Protein 3RWL (pdb70)

Nearest PDB structures (foldseek):
  3rwl-assembly1_A  TM=1.002E+00  e=8.155E-69  Sphingopyxis macrogoltabida
  7ant-assembly1_A  TM=9.271E-01  e=2.427E-47  Polaromonas sp. JS666
  6hqd-assembly3_C  TM=9.250E-01  e=3.993E-45  Pseudomonas sp. 19-rlim
  6hqw-assembly1_A  TM=8.912E-01  e=1.292E-36  Novosphingobium aromaticivorans
  5h1z-assembly1_A  TM=8.998E-01  e=2.109E-35  Sphingomonas sp. PAMC 26605

Organism: Sphingopyxis macrogoltabida (NCBI:txid33050)

Secondary structure (DSSP, 8-state):
---TTTS-GGG--TT-HHHHHTT-HHHHHHHHHHH-SEEEES--TT-SEEEE-SHHHHHHHHH-TTTEE--GGGT-SSSS--------GGG--TTHHHHHHHHHGGGG-HHHHHHHHHHHHHHHHHHHHTS-SSS-EEHIIIIIIHHHHHHHHHHHT--GGGTHHHHHHHHHHT--TTSSS-SSHHHHHHHHHHHHHHHHHHHHHHHTS---SSHHHHHHH-GGGGG--HHHHHHHHHHHHHHHHHHHHHHHHHHHHHHHH-HHHHHHHHH-GGGHHHHHHHHHHHH-SB--EEEEESS-EEETTEEE-TT-EEEE-HHHHTT-TTTSSSTTS--TT-S-TT--STT--STTS-SSHHHHHHHHHHHHHHHHTT-SEEEE-SPPEEP--SSB--EEE-EEEEE-

Structure (mmCIF, N/CA/C/O backbone):
data_3RWL
#
_entry.id   3RWL
#
_cell.length_a   112.604
_cell.length_b   112.604
_cell.length_c   41.964
_cell.angle_alpha   90.000
_cell.angle_beta   90.000
_cell.angle_gamma   120.000
#
_symmetry.space_group_name_H-M   'P 31'
#
loop_
_entity.id
_entity.type
_entity.pdbx_description
1 polymer 'Cytochrome P450 alkane hydroxylase 1 CYP153A7'
2 non-polymer 'PROTOPORPHYRIN IX CONTAINING FE'
3 water water
#
loop_
_atom_site.group_PDB
_atom_site.id
_atom_site.type_symbol
_atom_site.label_atom_id
_atom_site.label_alt_id
_atom_site.label_comp_id
_atom_site.label_asym_id
_atom_site.label_entity_id
_atom_site.label_seq_id
_atom_site.pdbx_PDB_ins_code
_atom_site.Cartn_x
_atom_site.Cartn_y
_atom_site.Cartn_z
_atom_site.occupancy
_atom_site.B_iso_or_equiv
_atom_site.auth_seq_id
_atom_site.auth_comp_id
_atom_site.auth_asym_id
_atom_site.auth_atom_id
_atom_site.pdbx_PDB_model_num
ATOM 1 N N . GLN A 1 16 ? 56.660 -15.359 8.795 1.00 50.56 6 GLN A N 1
ATOM 2 C CA . GLN A 1 16 ? 56.126 -16.398 7.832 1.00 49.92 6 GLN A CA 1
ATOM 3 C C . GLN A 1 16 ? 57.055 -16.542 6.601 1.00 49.02 6 GLN A C 1
ATOM 4 O O . GLN A 1 16 ? 57.676 -15.546 6.138 1.00 49.60 6 GLN A O 1
ATOM 10 N N . SER A 1 17 ? 57.171 -17.783 6.102 1.00 46.85 7 SER A N 1
ATOM 11 C CA . SER A 1 17 ? 57.976 -18.074 4.872 1.00 44.98 7 SER A CA 1
ATOM 12 C C . SER A 1 17 ? 57.530 -17.252 3.623 1.00 40.90 7 SER A C 1
ATOM 13 O O . SER A 1 17 ? 56.383 -16.811 3.565 1.00 41.79 7 SER A O 1
ATOM 16 N N . ALA A 1 18 ? 58.442 -17.044 2.667 1.00 35.38 8 ALA A N 1
ATOM 17 C CA . ALA A 1 18 ? 58.192 -16.329 1.439 1.00 30.23 8 ALA A CA 1
ATOM 18 C C . ALA A 1 18 ? 57.480 -17.274 0.454 1.00 26.53 8 ALA A C 1
ATOM 19 O O . ALA A 1 18 ? 58.072 -18.240 -0.006 1.00 21.69 8 ALA A O 1
ATOM 21 N N . ALA A 1 19 ? 56.246 -16.948 0.078 1.00 21.58 9 ALA A N 1
ATOM 22 C CA . ALA A 1 19 ? 55.419 -17.789 -0.783 1.00 20.66 9 ALA A CA 1
ATOM 23 C C . ALA A 1 19 ? 56.146 -18.084 -2.097 1.00 18.86 9 ALA A C 1
ATOM 24 O O . ALA A 1 19 ? 56.058 -19.191 -2.624 1.00 17.43 9 ALA A O 1
ATOM 26 N N . ALA A 1 20 ? 56.874 -17.097 -2.596 1.00 18.27 10 ALA A N 1
ATOM 27 C CA . ALA A 1 20 ? 57.463 -17.157 -3.969 1.00 19.58 10 ALA A CA 1
ATOM 28 C C . ALA A 1 20 ? 58.519 -18.261 -4.112 1.00 19.13 10 ALA A C 1
ATOM 29 O O . ALA A 1 20 ? 58.662 -18.819 -5.207 1.00 20.88 10 ALA A O 1
ATOM 31 N N . THR A 1 21 ? 59.190 -18.631 -3.016 1.00 20.23 11 THR A N 1
ATOM 32 C CA . THR A 1 21 ? 60.306 -19.584 -3.116 1.00 21.51 11 THR A CA 1
ATOM 33 C C . THR A 1 21 ? 60.275 -20.719 -2.118 1.00 21.59 11 THR A C 1
ATOM 34 O O . THR A 1 21 ? 61.038 -21.650 -2.251 1.00 22.90 11 THR A O 1
ATOM 38 N N . MET A 1 22 ? 59.383 -20.741 -1.129 1.00 19.75 12 MET A N 1
ATOM 39 C CA . MET A 1 22 ? 59.448 -21.790 -0.131 1.00 19.66 12 MET A CA 1
ATOM 40 C C . MET A 1 22 ? 59.082 -23.170 -0.697 1.00 19.84 12 MET A C 1
ATOM 41 O O . MET A 1 22 ? 58.475 -23.248 -1.761 1.00 20.38 12 MET A O 1
ATOM 46 N N . PRO A 1 23 ? 59.416 -24.259 0.022 1.00 19.98 13 PRO A N 1
ATOM 47 C CA . PRO A 1 23 ? 59.068 -25.543 -0.461 1.00 21.05 13 PRO A CA 1
ATOM 48 C C . PRO A 1 23 ? 57.539 -25.681 -0.638 1.00 20.38 13 PRO A C 1
ATOM 49 O O . PRO A 1 23 ? 56.782 -25.263 0.223 1.00 20.55 13 PRO A O 1
ATOM 53 N N . LEU A 1 24 ? 57.112 -26.256 -1.740 1.00 20.01 14 LEU A N 1
ATOM 54 C CA . LEU A 1 24 ? 55.671 -26.443 -2.017 1.00 20.08 14 LEU A CA 1
ATOM 55 C C . LEU A 1 24 ? 54.966 -27.252 -0.922 1.00 22.20 14 LEU A C 1
ATOM 56 O O . LEU A 1 24 ? 53.842 -26.925 -0.486 1.00 20.36 14 LEU A O 1
ATOM 61 N N . ASP A 1 25 ? 55.658 -28.267 -0.385 1.00 23.28 15 ASP A N 1
ATOM 62 C CA . ASP A 1 25 ? 55.039 -29.025 0.634 1.00 25.98 15 ASP A CA 1
ATOM 63 C C . ASP A 1 25 ? 54.926 -28.379 1.995 1.00 26.61 15 ASP A C 1
ATOM 64 O O . ASP A 1 25 ? 54.248 -28.938 2.822 1.00 29.17 15 ASP A O 1
ATOM 69 N N . SER A 1 26 ? 55.478 -27.189 2.196 1.00 24.84 16 SER A N 1
ATOM 70 C CA . SER A 1 26 ? 55.225 -26.430 3.393 1.00 26.43 16 SER A CA 1
ATOM 71 C C . SER A 1 26 ? 54.061 -25.442 3.316 1.00 24.89 16 SER A C 1
ATOM 72 O O . SER A 1 26 ? 53.889 -24.661 4.225 1.00 26.04 16 SER A O 1
ATOM 75 N N . ILE A 1 27 ? 53.432 -25.324 2.162 1.00 23.68 17 ILE A N 1
ATOM 76 C CA . ILE A 1 27 ? 52.425 -24.314 1.956 1.00 22.65 17 ILE A CA 1
ATOM 77 C C . ILE A 1 27 ? 51.112 -24.877 2.498 1.00 22.27 17 ILE A C 1
ATOM 78 O O . ILE A 1 27 ? 50.588 -25.899 2.015 1.00 23.93 17 ILE A O 1
ATOM 83 N N . ASP A 1 28 ? 50.601 -24.220 3.516 1.00 19.82 18 ASP A N 1
ATOM 84 C CA . ASP A 1 28 ? 49.275 -24.520 4.109 1.00 20.64 18 ASP A CA 1
ATOM 85 C C . ASP A 1 28 ? 48.394 -23.261 3.987 1.00 17.94 18 ASP A C 1
ATOM 86 O O . ASP A 1 28 ? 48.485 -22.345 4.766 1.00 20.48 18 ASP A O 1
ATOM 91 N N . VAL A 1 29 ? 47.636 -23.193 2.935 1.00 15.05 19 VAL A N 1
ATOM 92 C CA . VAL A 1 29 ? 46.735 -22.041 2.659 1.00 15.64 19 VAL A CA 1
ATOM 93 C C . VAL A 1 29 ? 45.521 -21.923 3.583 1.00 16.79 19 VAL A C 1
ATOM 94 O O . VAL A 1 29 ? 44.770 -20.917 3.458 1.00 17.12 19 VAL A O 1
ATOM 98 N N . SER A 1 30 ? 45.290 -22.916 4.480 1.00 14.98 20 SER A N 1
ATOM 99 C CA . SER A 1 30 ? 44.098 -22.864 5.354 1.00 15.65 20 SER A CA 1
ATOM 100 C C . SER A 1 30 ? 44.268 -22.043 6.579 1.00 16.15 20 SER A C 1
ATOM 101 O O . SER A 1 30 ? 43.303 -21.893 7.338 1.00 15.50 20 SER A O 1
ATOM 104 N N . ILE A 1 31 ? 45.488 -21.565 6.826 1.00 16.46 21 ILE A N 1
ATOM 105 C CA . ILE A 1 31 ? 45.801 -20.836 8.049 1.00 18.15 21 ILE A CA 1
ATOM 106 C C . ILE A 1 31 ? 45.029 -19.500 8.091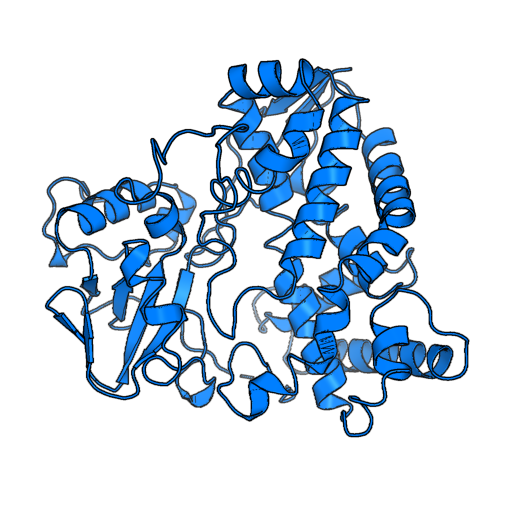 1.00 17.85 21 ILE A C 1
ATOM 107 O O . ILE A 1 31 ? 45.237 -18.636 7.231 1.00 17.01 21 ILE A O 1
ATOM 112 N N . PRO A 1 32 ? 44.089 -19.351 9.057 1.00 18.66 22 PRO A N 1
ATOM 113 C CA . PRO A 1 32 ? 43.212 -18.191 9.041 1.00 18.35 22 PRO A CA 1
ATOM 114 C C . PRO A 1 32 ? 43.938 -16.885 9.161 1.00 19.87 22 PRO A C 1
ATOM 115 O O . PRO A 1 32 ? 43.516 -15.912 8.525 1.00 19.08 22 PRO A O 1
ATOM 119 N N . GLU A 1 33 ? 45.045 -16.875 9.887 1.00 19.51 23 GLU A N 1
ATOM 120 C CA . GLU A 1 33 ? 45.906 -15.672 9.997 1.00 21.54 23 GLU A CA 1
ATOM 121 C C . GLU A 1 33 ? 46.297 -15.115 8.629 1.00 19.97 23 GLU A C 1
ATOM 122 O O . GLU A 1 33 ? 46.383 -13.866 8.423 1.00 18.44 23 GLU A O 1
ATOM 128 N N . LEU A 1 34 ? 46.474 -15.982 7.657 1.00 18.55 24 LEU A N 1
ATOM 129 C CA . LEU A 1 34 ? 46.823 -15.514 6.299 1.00 18.11 24 LEU A CA 1
ATOM 130 C C . LEU A 1 34 ? 45.721 -14.736 5.573 1.00 18.63 24 LEU A C 1
ATOM 131 O O . LEU A 1 34 ? 46.005 -13.887 4.710 1.00 18.76 24 LEU A O 1
ATOM 136 N N . PHE A 1 35 ? 44.466 -15.052 5.903 1.00 18.68 25 PHE A N 1
ATOM 137 C CA . PHE A 1 35 ? 43.312 -14.283 5.429 1.00 17.95 25 PHE A CA 1
ATOM 138 C C . PHE A 1 35 ? 43.231 -12.991 6.252 1.00 18.71 25 PHE A C 1
ATOM 139 O O . PHE A 1 35 ? 43.025 -11.907 5.690 1.00 20.88 25 PHE A O 1
ATOM 147 N N . TYR A 1 36 ? 43.448 -13.100 7.546 1.00 19.46 26 TYR A N 1
ATOM 148 C CA . TYR A 1 36 ? 43.367 -11.964 8.452 1.00 20.42 26 TYR A CA 1
ATOM 149 C C . TYR A 1 36 ? 44.314 -10.840 8.004 1.00 21.39 26 TYR A C 1
ATOM 150 O O . TYR A 1 36 ? 43.902 -9.693 7.953 1.00 21.44 26 TYR A O 1
ATOM 159 N N . ASN A 1 37 ? 45.548 -11.189 7.650 1.00 19.93 27 ASN A N 1
ATOM 160 C CA . ASN A 1 37 ? 46.555 -10.227 7.277 1.00 21.44 27 ASN A CA 1
ATOM 161 C C . ASN A 1 37 ? 46.607 -10.103 5.755 1.00 22.21 27 ASN A C 1
ATOM 162 O O . ASN A 1 37 ? 47.413 -9.382 5.265 1.00 22.50 27 ASN A O 1
ATOM 167 N N . ASP A 1 38 ? 45.667 -10.743 5.042 1.00 21.33 28 ASP A N 1
ATOM 168 C CA . ASP A 1 38 ? 45.539 -10.674 3.596 1.00 22.41 28 ASP A CA 1
ATOM 169 C C . ASP A 1 38 ? 46.817 -10.950 2.780 1.00 21.22 28 ASP A C 1
ATOM 170 O O . ASP A 1 38 ? 46.944 -10.381 1.728 1.00 20.52 28 ASP A O 1
ATOM 175 N N . SER A 1 39 ? 47.671 -11.846 3.239 1.00 21.45 29 SER A N 1
ATOM 176 C CA . SER A 1 39 ? 48.818 -12.351 2.505 1.00 20.46 29 SER A CA 1
ATOM 177 C C . SER A 1 39 ? 48.506 -13.670 1.768 1.00 20.24 29 SER A C 1
ATOM 178 O O . SER A 1 39 ? 49.325 -14.145 0.964 1.00 20.68 29 SER A O 1
ATOM 181 N N . VAL A 1 40 ? 47.367 -14.302 2.058 1.00 19.30 30 VAL A N 1
ATOM 182 C CA . VAL A 1 40 ? 47.119 -15.644 1.520 1.00 17.00 30 VAL A CA 1
ATOM 183 C C . VAL A 1 40 ? 47.161 -15.647 0.003 1.00 17.11 30 VAL A C 1
ATOM 184 O O . VAL A 1 40 ? 47.608 -16.626 -0.598 1.00 16.85 30 VAL A O 1
ATOM 188 N N . GLY A 1 41 ? 46.796 -14.514 -0.635 1.00 17.07 31 GLY A N 1
ATOM 189 C CA . GLY A 1 41 ? 46.817 -14.413 -2.097 1.00 17.35 31 GLY A CA 1
ATOM 190 C C . GLY A 1 41 ? 48.194 -14.751 -2.724 1.00 17.97 31 GLY A C 1
ATOM 191 O O . GLY A 1 41 ? 48.282 -15.272 -3.809 1.00 17.27 31 GLY A O 1
ATOM 192 N N . GLU A 1 42 ? 49.252 -14.413 -2.028 1.00 19.35 32 GLU A N 1
ATOM 193 C CA . GLU A 1 42 ? 50.595 -14.693 -2.502 1.00 20.09 32 GLU A CA 1
ATOM 194 C C . GLU A 1 42 ? 50.846 -16.206 -2.585 1.00 18.06 32 GLU A C 1
ATOM 195 O O . GLU A 1 42 ? 51.496 -16.641 -3.500 1.00 16.40 32 GLU A O 1
ATOM 201 N N . TYR A 1 43 ? 50.348 -16.956 -1.611 1.00 16.16 33 TYR A N 1
ATOM 202 C CA . TYR A 1 43 ? 50.503 -18.402 -1.570 1.00 16.61 33 TYR A CA 1
ATOM 203 C C . TYR A 1 43 ? 49.664 -19.075 -2.668 1.00 16.37 33 TYR A C 1
ATOM 204 O O . TYR A 1 43 ? 50.123 -20.042 -3.317 1.00 17.84 33 TYR A O 1
ATOM 213 N N . PHE A 1 44 ? 48.431 -18.563 -2.879 1.00 15.96 34 PHE A N 1
ATOM 214 C CA . PHE A 1 44 ? 47.608 -19.040 -3.961 1.00 16.67 34 PHE A CA 1
ATOM 215 C C . PHE A 1 44 ? 48.247 -18.789 -5.297 1.00 16.30 34 PHE A C 1
ATOM 216 O O . PHE A 1 44 ? 48.158 -19.634 -6.154 1.00 16.01 34 PHE A O 1
ATOM 224 N N . LYS A 1 45 ? 48.861 -17.623 -5.436 1.00 17.26 35 LYS A N 1
ATOM 225 C CA . LYS A 1 45 ? 49.573 -17.276 -6.680 1.00 18.57 35 LYS A CA 1
ATOM 226 C C . LYS A 1 45 ? 50.687 -18.331 -6.986 1.00 17.45 35 LYS A C 1
ATOM 227 O O . LYS A 1 45 ? 50.806 -18.828 -8.118 1.00 17.28 35 LYS A O 1
ATOM 233 N N . ARG A 1 46 ? 51.420 -18.704 -5.943 1.00 17.14 36 ARG A N 1
ATOM 234 C CA . ARG A 1 46 ? 52.486 -19.694 -6.059 1.00 17.50 36 ARG A CA 1
ATOM 235 C C . ARG A 1 46 ? 51.943 -21.054 -6.467 1.00 16.40 36 ARG A C 1
ATOM 236 O O . ARG A 1 46 ? 52.504 -21.657 -7.331 1.00 15.89 36 ARG A O 1
ATOM 244 N N . LEU A 1 47 ? 50.834 -21.504 -5.845 1.00 14.70 37 LEU A N 1
ATOM 245 C CA . LEU A 1 47 ? 50.179 -22.739 -6.204 1.00 15.04 37 LEU A CA 1
ATOM 246 C C . LEU A 1 47 ? 49.600 -22.766 -7.620 1.00 15.12 37 LEU A C 1
ATOM 247 O O . LEU A 1 47 ? 49.840 -23.718 -8.340 1.00 15.56 37 LEU A O 1
ATOM 252 N N . ARG A 1 48 ? 48.898 -21.702 -8.059 1.00 14.95 38 ARG A N 1
ATOM 253 C CA . ARG A 1 48 ? 48.302 -21.698 -9.355 1.00 14.23 38 ARG A CA 1
ATOM 254 C C . ARG A 1 48 ? 49.444 -21.916 -10.405 1.00 17.83 38 ARG A C 1
ATOM 255 O O . ARG A 1 48 ? 49.224 -22.600 -11.349 1.00 18.44 38 ARG A O 1
ATOM 263 N N . LYS A 1 49 ? 50.621 -21.316 -10.180 1.00 15.85 39 LYS A N 1
ATOM 264 C CA . LYS A 1 49 ? 51.743 -21.420 -11.087 1.00 17.41 39 LYS A CA 1
ATOM 265 C C . LYS A 1 49 ? 52.457 -22.755 -10.985 1.00 17.25 39 LYS A C 1
ATOM 266 O O . LYS A 1 49 ? 52.746 -23.299 -11.982 1.00 16.16 39 LYS A O 1
ATOM 272 N N . ASP A 1 50 ? 52.698 -23.283 -9.788 1.00 17.30 40 ASP A N 1
ATOM 273 C CA . ASP A 1 50 ? 53.654 -24.358 -9.595 1.00 18.22 40 ASP A CA 1
ATOM 274 C C . ASP A 1 50 ? 53.072 -25.645 -9.041 1.00 20.47 40 ASP A C 1
ATOM 275 O O . ASP A 1 50 ? 53.722 -26.706 -9.104 1.00 17.75 40 ASP A O 1
ATOM 280 N N . ASP A 1 51 ? 51.858 -25.619 -8.464 1.00 19.47 41 ASP A N 1
ATOM 281 C CA . ASP A 1 51 ? 51.251 -26.916 -8.102 1.00 18.32 41 ASP A CA 1
ATOM 282 C C . ASP A 1 51 ? 49.755 -26.689 -7.950 1.00 17.95 41 ASP A C 1
ATOM 283 O O . ASP A 1 51 ? 49.281 -26.562 -6.824 1.00 18.27 41 ASP A O 1
ATOM 288 N N . PRO A 1 52 ? 49.047 -26.542 -9.065 1.00 18.81 42 PRO A N 1
ATOM 289 C CA . PRO A 1 52 ? 47.664 -25.986 -8.938 1.00 18.37 42 PRO A CA 1
ATOM 290 C C . PRO A 1 52 ? 46.616 -26.900 -8.335 1.00 18.39 42 PRO A C 1
ATOM 291 O O . PRO A 1 52 ? 45.583 -26.410 -7.815 1.00 18.71 42 PRO A O 1
ATOM 295 N N . VAL A 1 53 ? 46.858 -28.205 -8.396 1.00 17.61 43 VAL A N 1
ATOM 296 C CA . VAL A 1 53 ? 46.057 -29.182 -7.625 1.00 16.96 43 VAL A CA 1
ATOM 297 C C . VAL A 1 53 ? 46.965 -29.705 -6.497 1.00 16.77 43 VAL A C 1
ATOM 298 O O . VAL A 1 53 ? 47.750 -30.662 -6.706 1.00 15.51 43 VAL A O 1
ATOM 302 N N . HIS A 1 54 ? 46.894 -29.044 -5.348 1.00 14.89 44 HIS A N 1
ATOM 303 C CA . HIS A 1 54 ? 47.945 -29.100 -4.360 1.00 15.37 44 HIS A CA 1
ATOM 304 C C . HIS A 1 54 ? 47.541 -29.884 -3.140 1.00 17.09 44 HIS A C 1
ATOM 305 O O . HIS A 1 54 ? 46.488 -29.615 -2.510 1.00 15.86 44 HIS A O 1
ATOM 312 N N . TYR A 1 55 ? 48.326 -30.904 -2.797 1.00 16.54 45 TYR A N 1
ATOM 313 C CA . TYR A 1 55 ? 48.000 -31.702 -1.604 1.00 16.29 45 TYR A CA 1
ATOM 314 C C . TYR A 1 55 ? 48.699 -31.225 -0.390 1.00 17.12 45 TYR A C 1
ATOM 315 O O . TYR A 1 55 ? 49.865 -30.993 -0.449 1.00 16.96 45 TYR A O 1
ATOM 324 N N . CYS A 1 56 ? 47.967 -31.016 0.708 1.00 15.17 46 CYS A N 1
ATOM 325 C CA . CYS A 1 56 ? 48.556 -30.662 1.995 1.00 15.90 46 CYS A CA 1
ATOM 326 C C . CYS A 1 56 ? 48.307 -31.870 2.912 1.00 16.79 46 CYS A C 1
ATOM 327 O O . CYS A 1 56 ? 47.177 -32.261 3.163 1.00 17.54 46 CYS A O 1
ATOM 330 N N . ALA A 1 57 ? 49.363 -32.486 3.438 1.00 17.70 47 ALA A N 1
ATOM 331 C CA . ALA A 1 57 ? 49.292 -33.772 4.160 1.00 16.03 47 ALA A CA 1
ATOM 332 C C . ALA A 1 57 ? 48.976 -33.596 5.614 1.00 17.49 47 ALA A C 1
ATOM 333 O O . ALA A 1 57 ? 48.742 -34.578 6.340 1.00 16.76 47 ALA A O 1
ATOM 335 N N . ASP A 1 58 ? 48.958 -32.367 6.097 1.00 17.10 48 ASP A N 1
ATOM 336 C CA . ASP A 1 58 ? 48.924 -32.124 7.566 1.00 16.69 48 ASP A CA 1
ATOM 337 C C . ASP A 1 58 ? 48.504 -30.674 7.794 1.00 17.18 48 ASP A C 1
ATOM 338 O O . ASP A 1 58 ? 49.163 -29.795 7.303 1.00 18.39 48 ASP A O 1
ATOM 343 N N . SER A 1 59 ? 47.394 -30.413 8.508 1.00 17.69 49 SER A N 1
ATOM 344 C CA . SER A 1 59 ? 47.013 -29.063 8.863 1.00 16.40 49 SER A CA 1
ATOM 345 C C . SER A 1 59 ? 46.190 -29.104 10.099 1.00 18.22 49 SER A C 1
ATOM 346 O O . SER A 1 59 ? 45.812 -30.187 10.565 1.00 17.69 49 SER A O 1
ATOM 349 N N . ALA A 1 60 ? 45.740 -27.925 10.525 1.00 18.15 50 ALA A N 1
ATOM 350 C CA . ALA A 1 60 ? 44.821 -27.846 11.612 1.00 18.69 50 ALA A CA 1
ATOM 351 C C . ALA A 1 60 ? 43.470 -28.468 11.296 1.00 18.23 50 ALA A C 1
ATOM 352 O O . ALA A 1 60 ? 42.713 -28.755 12.183 1.00 18.94 50 ALA A O 1
ATOM 354 N N . PHE A 1 61 ? 43.161 -28.663 10.008 1.00 18.37 51 PHE A N 1
ATOM 355 C CA . PHE A 1 61 ? 41.947 -29.260 9.552 1.00 18.75 51 PHE A CA 1
ATOM 356 C C . PHE A 1 61 ? 42.079 -30.688 9.048 1.00 19.85 51 PHE A C 1
ATOM 357 O O . PHE A 1 61 ? 41.110 -31.255 8.536 1.00 19.89 51 PHE A O 1
ATOM 365 N N . GLY A 1 62 ? 43.273 -31.218 9.151 1.00 18.23 52 GLY A N 1
ATOM 366 C CA . GLY A 1 62 ? 43.593 -32.518 8.578 1.00 19.37 52 GLY A CA 1
ATOM 367 C C . GLY A 1 62 ? 44.163 -32.314 7.165 1.00 17.92 52 GLY A C 1
ATOM 368 O O . GLY A 1 62 ? 44.341 -31.173 6.713 1.00 16.97 52 GLY A O 1
ATOM 369 N N . PRO A 1 63 ? 44.425 -33.428 6.466 1.00 16.48 53 PRO A N 1
ATOM 370 C CA . PRO A 1 63 ? 44.953 -33.378 5.126 1.00 15.46 53 PRO A CA 1
ATOM 371 C C . PRO A 1 63 ? 43.832 -32.942 4.112 1.00 15.15 53 PRO A C 1
ATOM 372 O O . PRO A 1 63 ? 42.651 -33.259 4.312 1.00 16.44 53 PRO A O 1
ATOM 376 N N . TYR A 1 64 ? 44.217 -32.270 3.051 1.00 13.32 54 TYR A N 1
ATOM 377 C CA . TYR A 1 64 ? 43.270 -31.806 2.052 1.00 13.91 54 TYR A CA 1
ATOM 378 C C . TYR A 1 64 ? 43.962 -31.422 0.757 1.00 13.06 54 TYR A C 1
ATOM 379 O O . TYR A 1 64 ? 45.125 -30.934 0.744 1.00 15.15 54 TYR A O 1
ATOM 388 N N . TRP A 1 65 ? 43.201 -31.499 -0.319 1.00 12.86 55 TRP A N 1
ATOM 389 C CA . TRP A 1 65 ? 43.582 -30.913 -1.609 1.00 13.26 55 TRP A CA 1
ATOM 390 C C . TRP A 1 65 ? 43.082 -29.506 -1.751 1.00 13.90 55 TRP A C 1
ATOM 391 O O . TRP A 1 65 ? 41.914 -29.238 -1.324 1.00 12.99 55 TRP A O 1
ATOM 402 N N . SER A 1 66 ? 43.909 -28.630 -2.315 1.00 13.43 56 SER A N 1
ATOM 403 C CA . SER A 1 66 ? 43.561 -27.255 -2.681 1.00 15.93 56 SER A CA 1
ATOM 404 C C . SER A 1 66 ? 43.453 -27.181 -4.175 1.00 15.71 56 SER A C 1
ATOM 405 O O . SER A 1 66 ? 44.435 -27.457 -4.935 1.00 15.18 56 SER A O 1
ATOM 408 N N . ILE A 1 67 ? 42.267 -26.833 -4.617 1.00 15.08 57 ILE A N 1
ATOM 409 C CA . ILE A 1 67 ? 42.000 -26.623 -6.029 1.00 14.40 57 ILE A CA 1
ATOM 410 C C . ILE A 1 67 ? 41.989 -25.134 -6.286 1.00 14.99 57 ILE A C 1
ATOM 411 O O . ILE A 1 67 ? 41.145 -24.375 -5.711 1.00 14.37 57 ILE A O 1
ATOM 416 N N . THR A 1 68 ? 42.938 -24.684 -7.122 1.00 13.46 58 THR A N 1
ATOM 417 C CA . THR A 1 68 ? 43.362 -23.254 -7.108 1.00 12.53 58 THR A CA 1
ATOM 418 C C . THR A 1 68 ? 43.054 -22.542 -8.410 1.00 13.84 58 THR A C 1
ATOM 419 O O . THR A 1 68 ? 43.074 -21.276 -8.445 1.00 15.03 58 THR A O 1
ATOM 423 N N . LYS A 1 69 ? 42.697 -23.312 -9.442 1.00 14.89 59 LYS A N 1
ATOM 424 C CA . LYS A 1 69 ? 42.527 -22.756 -10.774 1.00 17.15 59 LYS A CA 1
ATOM 425 C C . LYS A 1 69 ? 41.078 -22.838 -11.143 1.00 17.38 59 LYS A C 1
ATOM 426 O O . LYS A 1 69 ? 40.405 -23.729 -10.677 1.00 17.26 59 LYS A O 1
ATOM 432 N N . TYR A 1 70 ? 40.627 -21.857 -11.941 1.00 17.10 60 TYR A N 1
ATOM 433 C CA . TYR A 1 70 ? 39.171 -21.624 -12.281 1.00 16.69 60 TYR A CA 1
ATOM 434 C C . TYR A 1 70 ? 38.523 -22.849 -12.915 1.00 15.16 60 TYR A C 1
ATOM 435 O O . TYR A 1 70 ? 37.506 -23.324 -12.441 1.00 15.20 60 TYR A O 1
ATOM 444 N N . ASN A 1 71 ? 39.125 -23.410 -13.972 1.00 16.34 61 ASN A N 1
ATOM 445 C CA . ASN A 1 71 ? 38.507 -24.524 -14.655 1.00 17.77 61 ASN A CA 1
ATOM 446 C C . ASN A 1 71 ? 38.489 -25.805 -13.833 1.00 17.34 61 ASN A C 1
ATOM 447 O O . ASN A 1 71 ? 37.532 -26.569 -13.932 1.00 19.03 61 ASN A O 1
ATOM 452 N N . ASP A 1 72 ? 39.548 -26.063 -13.060 1.00 15.43 62 ASP A N 1
ATOM 453 C CA . ASP A 1 72 ? 39.588 -27.188 -12.154 1.00 15.72 62 ASP A CA 1
ATOM 454 C C . ASP A 1 72 ? 38.497 -27.050 -11.056 1.00 14.61 62 ASP A C 1
ATOM 455 O O . ASP A 1 72 ? 37.900 -28.008 -10.664 1.00 15.42 62 ASP A O 1
ATOM 460 N N . ILE A 1 73 ? 38.347 -25.867 -10.494 1.00 15.23 63 ILE A N 1
ATOM 461 C CA . ILE A 1 73 ? 37.349 -25.662 -9.455 1.00 14.98 63 ILE A CA 1
ATOM 462 C C . ILE A 1 73 ? 35.939 -25.945 -10.049 1.00 17.24 63 ILE A C 1
ATOM 463 O O . ILE A 1 73 ? 35.107 -26.613 -9.429 1.00 17.01 63 ILE A O 1
ATOM 468 N N . MET A 1 74 ? 35.633 -25.395 -11.213 1.00 17.82 64 MET A N 1
ATOM 469 C CA A MET A 1 74 ? 34.347 -25.706 -11.898 0.50 18.57 64 MET A CA 1
ATOM 470 C CA B MET A 1 74 ? 34.319 -25.717 -11.834 0.50 19.37 64 MET A CA 1
ATOM 471 C C . MET A 1 74 ? 34.144 -27.208 -12.104 1.00 19.59 64 MET A C 1
ATOM 472 O O . MET A 1 74 ? 33.039 -27.727 -11.965 1.00 21.09 64 MET A O 1
ATOM 481 N N . HIS A 1 75 ? 35.216 -27.919 -12.489 1.00 19.53 65 HIS A N 1
ATOM 482 C CA . HIS A 1 75 ? 35.123 -29.363 -12.659 1.00 19.85 65 HIS A CA 1
ATOM 483 C C . HIS A 1 75 ? 34.649 -30.013 -11.348 1.00 18.77 65 HIS A C 1
ATOM 484 O O . HIS A 1 75 ? 33.715 -30.860 -11.329 1.00 20.89 65 HIS A O 1
ATOM 491 N N . VAL A 1 76 ? 35.280 -29.673 -10.244 1.00 16.19 66 VAL A N 1
ATOM 492 C CA . VAL A 1 76 ? 34.894 -30.218 -8.932 1.00 15.75 66 VAL A CA 1
ATOM 493 C C . VAL A 1 76 ? 33.401 -29.888 -8.555 1.00 15.72 66 VAL A C 1
ATOM 494 O O . VAL A 1 76 ? 32.598 -30.765 -8.161 1.00 16.86 66 VAL A O 1
ATOM 498 N N . ASP A 1 77 ? 33.067 -28.626 -8.662 1.00 14.36 67 ASP A N 1
ATOM 499 C CA . ASP A 1 77 ? 31.769 -28.080 -8.241 1.00 15.61 67 ASP A CA 1
ATOM 500 C C . ASP A 1 77 ? 30.648 -28.742 -9.094 1.00 16.24 67 ASP A C 1
ATOM 501 O O . ASP A 1 77 ? 29.587 -29.046 -8.557 1.00 18.06 67 ASP A O 1
ATOM 506 N N . THR A 1 78 ? 30.880 -28.956 -10.385 1.00 18.11 68 THR A N 1
ATOM 507 C CA . THR A 1 78 ? 29.861 -29.527 -11.299 1.00 19.92 68 THR A CA 1
ATOM 508 C C . THR A 1 78 ? 29.870 -31.046 -11.358 1.00 21.45 68 THR A C 1
ATOM 509 O O . THR A 1 78 ? 29.032 -31.646 -12.031 1.00 22.89 68 THR A O 1
ATOM 513 N N . ASN A 1 79 ? 30.792 -31.690 -10.645 1.00 20.44 69 ASN A N 1
ATOM 514 C CA . ASN A 1 79 ? 30.837 -33.158 -10.540 1.00 18.95 69 ASN A CA 1
ATOM 515 C C . ASN A 1 79 ? 30.496 -33.648 -9.168 1.00 18.31 69 ASN A C 1
ATOM 516 O O . ASN A 1 79 ? 31.322 -34.251 -8.465 1.00 16.96 69 ASN A O 1
ATOM 521 N N . HIS A 1 80 ? 29.234 -33.463 -8.797 1.00 18.80 70 HIS A N 1
ATOM 522 C CA . HIS A 1 80 ? 28.730 -33.886 -7.515 1.00 20.58 70 HIS A CA 1
ATOM 523 C C . HIS A 1 80 ? 28.660 -35.386 -7.324 1.00 22.48 70 HIS A C 1
ATOM 524 O O . HIS A 1 80 ? 28.650 -35.855 -6.196 1.00 24.42 70 HIS A O 1
ATOM 531 N N . ASP A 1 81 ? 28.576 -36.171 -8.398 1.00 24.74 71 ASP A N 1
ATOM 532 C CA . ASP A 1 81 ? 28.587 -37.607 -8.188 1.00 25.48 71 ASP A CA 1
ATOM 533 C C . ASP A 1 81 ? 29.976 -38.129 -7.767 1.00 25.13 71 ASP A C 1
ATOM 534 O O . ASP A 1 81 ? 30.044 -39.252 -7.378 1.00 26.93 71 ASP A O 1
ATOM 539 N N . ILE A 1 82 ? 31.050 -37.344 -7.903 1.00 22.17 72 ILE A N 1
ATOM 540 C CA . ILE A 1 82 ? 32.386 -37.747 -7.457 1.00 20.99 72 ILE A CA 1
ATOM 541 C C . ILE A 1 82 ? 32.752 -36.990 -6.204 1.00 21.26 72 ILE A C 1
ATOM 542 O O . ILE A 1 82 ? 33.307 -37.546 -5.255 1.00 20.64 72 ILE A O 1
ATOM 547 N N . PHE A 1 83 ? 32.381 -35.706 -6.158 1.00 18.95 73 PHE A N 1
ATOM 548 C CA . PHE A 1 83 ? 32.762 -34.825 -5.043 1.00 18.76 73 PHE A CA 1
ATOM 549 C C . PHE A 1 83 ? 31.485 -34.418 -4.277 1.00 18.05 73 PHE A C 1
ATOM 550 O O . PHE A 1 83 ? 30.687 -33.603 -4.760 1.00 18.45 73 PHE A O 1
ATOM 558 N N . SER A 1 84 ? 31.254 -35.078 -3.136 1.00 17.86 74 SER A N 1
ATOM 559 C CA . SER A 1 84 ? 30.054 -34.978 -2.390 1.00 17.58 74 SER A CA 1
ATOM 560 C C . SER A 1 84 ? 30.080 -33.809 -1.341 1.00 17.61 74 SER A C 1
ATOM 561 O O . SER A 1 84 ? 31.099 -33.427 -0.800 1.00 19.67 74 SER A O 1
ATOM 564 N N . SER A 1 85 ? 28.902 -33.284 -1.116 1.00 17.64 75 SER A N 1
ATOM 565 C CA . SER A 1 85 ? 28.606 -32.233 -0.167 1.00 18.27 75 SER A CA 1
ATOM 566 C C . SER A 1 85 ? 27.986 -32.795 1.126 1.00 18.77 75 SER A C 1
ATOM 567 O O . SER A 1 85 ? 27.719 -32.025 2.045 1.00 18.48 75 SER A O 1
ATOM 570 N N . ASP A 1 86 ? 27.792 -34.124 1.228 1.00 21.04 76 ASP A N 1
ATOM 571 C CA . ASP A 1 86 ? 26.931 -34.673 2.332 1.00 20.14 76 ASP A CA 1
ATOM 572 C C . ASP A 1 86 ? 27.494 -34.405 3.709 1.00 20.44 76 ASP A C 1
ATOM 573 O O . ASP A 1 86 ? 28.679 -34.557 3.935 1.00 19.76 76 ASP A O 1
ATOM 578 N N . ALA A 1 87 ? 26.640 -33.964 4.628 1.00 19.20 77 ALA A N 1
ATOM 579 C CA . ALA A 1 87 ? 26.961 -33.714 5.974 1.00 20.99 77 ALA A CA 1
ATOM 580 C C . ALA A 1 87 ? 27.639 -34.938 6.616 1.00 22.30 77 ALA A C 1
ATOM 581 O O . ALA A 1 87 ? 28.474 -34.756 7.476 1.00 22.33 77 ALA A O 1
ATOM 583 N N . GLY A 1 88 ? 27.313 -36.125 6.144 1.00 24.68 78 GLY A N 1
ATOM 584 C CA . GLY A 1 88 ? 27.824 -37.378 6.698 1.00 26.60 78 GLY A CA 1
ATOM 585 C C . GLY A 1 88 ? 29.328 -37.507 6.513 1.00 27.53 78 GLY A C 1
ATOM 586 O O . GLY A 1 88 ? 29.984 -38.163 7.308 1.00 27.15 78 GLY A O 1
ATOM 587 N N . TYR A 1 89 ? 29.872 -36.842 5.481 1.00 25.98 79 TYR A N 1
ATOM 588 C CA . TYR A 1 89 ? 31.317 -36.873 5.206 1.00 25.14 79 TYR A CA 1
ATOM 589 C C . TYR A 1 89 ? 32.028 -35.687 5.812 1.00 24.96 79 TYR A C 1
ATOM 590 O O . TYR A 1 89 ? 33.231 -35.566 5.700 1.00 25.32 79 TYR A O 1
ATOM 599 N N . GLY A 1 90 ? 31.290 -34.821 6.471 1.00 22.51 80 GLY A N 1
ATOM 600 C CA . GLY A 1 90 ? 31.863 -33.625 7.053 1.00 23.84 80 GLY A CA 1
ATOM 601 C C . GLY A 1 90 ? 31.326 -32.299 6.484 1.00 21.44 80 GLY A C 1
ATOM 602 O O . GLY A 1 90 ? 31.605 -31.243 7.013 1.00 23.94 80 GLY A O 1
ATOM 603 N N . GLY A 1 91 ? 30.489 -32.391 5.475 1.00 22.10 81 GLY A N 1
ATOM 604 C CA . GLY A 1 91 ? 29.835 -31.211 4.923 1.00 21.76 81 GLY A CA 1
ATOM 605 C C . GLY A 1 91 ? 30.700 -30.406 3.952 1.00 19.55 81 GLY A C 1
ATOM 606 O O . GLY A 1 91 ? 31.441 -30.960 3.148 1.00 18.48 81 GLY A O 1
ATOM 607 N N . ILE A 1 92 ? 30.571 -29.092 4.040 1.00 17.85 82 ILE A N 1
ATOM 608 C CA . ILE A 1 92 ? 31.000 -28.254 2.958 1.00 17.51 82 ILE A CA 1
ATOM 609 C C . ILE A 1 92 ? 32.016 -27.161 3.315 1.00 17.74 82 ILE A C 1
ATOM 610 O O . ILE A 1 92 ? 32.290 -26.225 2.494 1.00 16.61 82 ILE A O 1
ATOM 615 N N . ILE A 1 93 ? 32.561 -27.223 4.506 1.00 17.52 83 ILE A N 1
ATOM 616 C CA . ILE A 1 93 ? 33.660 -26.284 4.926 1.00 20.07 83 ILE A CA 1
ATOM 617 C C . ILE A 1 93 ? 34.896 -27.191 5.140 1.00 20.50 83 ILE A C 1
ATOM 618 O O . ILE A 1 93 ? 34.750 -28.383 5.439 1.00 17.75 83 ILE A O 1
ATOM 623 N N . ILE A 1 94 ? 36.084 -26.627 5.084 1.00 20.31 84 ILE A N 1
ATOM 624 C CA . ILE A 1 94 ? 37.322 -27.375 5.338 1.00 18.92 84 ILE A CA 1
ATOM 625 C C . ILE A 1 94 ? 37.344 -28.014 6.756 1.00 20.69 84 ILE A C 1
ATOM 626 O O . ILE A 1 94 ? 37.876 -29.092 6.951 1.00 19.19 84 ILE A O 1
ATOM 631 N N . ASP A 1 95 ? 36.731 -27.335 7.699 1.00 22.86 85 ASP A N 1
ATOM 632 C CA . ASP A 1 95 ? 36.610 -27.760 9.036 1.00 26.11 85 ASP A CA 1
ATOM 633 C C . ASP A 1 95 ? 35.422 -28.709 9.140 1.00 28.71 85 ASP A C 1
ATOM 634 O O . ASP A 1 95 ? 34.315 -28.312 8.937 1.00 26.15 85 ASP A O 1
ATOM 639 N N . ASP A 1 96 ? 35.655 -29.992 9.379 1.00 32.95 86 ASP A N 1
ATOM 640 C CA . ASP A 1 96 ? 34.520 -30.960 9.518 1.00 37.53 86 ASP A CA 1
ATOM 641 C C . ASP A 1 96 ? 33.375 -30.521 10.498 1.00 40.45 86 ASP A C 1
ATOM 642 O O . ASP A 1 96 ? 33.632 -29.992 11.549 1.00 39.99 86 ASP A O 1
ATOM 647 N N . GLY A 1 97 ? 32.111 -30.678 10.092 1.00 47.02 87 GLY A N 1
ATOM 648 C CA . GLY A 1 97 ? 30.937 -30.241 10.937 1.00 51.39 87 GLY A CA 1
ATOM 649 C C . GLY A 1 97 ? 30.627 -31.142 12.164 1.00 54.81 87 GLY A C 1
ATOM 650 O O . GLY A 1 97 ? 31.251 -32.204 12.298 1.00 55.86 87 GLY A O 1
ATOM 651 N N . ILE A 1 98 ? 29.657 -30.746 13.020 1.00 58.63 88 ILE A N 1
ATOM 652 C CA . ILE A 1 98 ? 29.323 -31.473 14.305 1.00 60.63 88 ILE A CA 1
ATOM 653 C C . ILE A 1 98 ? 28.302 -32.584 14.084 1.00 61.47 88 ILE A C 1
ATOM 654 O O . ILE A 1 98 ? 28.577 -33.558 13.394 1.00 62.84 88 ILE A O 1
ATOM 659 N N . LEU A 1 106 ? 18.665 -30.432 18.220 1.00 56.10 96 LEU A N 1
ATOM 660 C CA . LEU A 1 106 ? 18.036 -29.838 17.010 1.00 56.70 96 LEU A CA 1
ATOM 661 C C . LEU A 1 106 ? 18.683 -30.253 15.673 1.00 55.95 96 LEU A C 1
ATOM 662 O O . LEU A 1 106 ? 19.728 -29.722 15.263 1.00 56.57 96 LEU A O 1
ATOM 667 N N . ASP A 1 107 ? 17.986 -31.146 14.981 1.00 54.51 97 ASP A N 1
ATOM 668 C CA . ASP A 1 107 ? 18.508 -31.870 13.833 1.00 53.85 97 ASP A CA 1
ATOM 669 C C . ASP A 1 107 ? 17.670 -31.459 12.607 1.00 50.94 97 ASP A C 1
ATOM 670 O O . ASP A 1 107 ? 16.581 -32.006 12.337 1.00 52.03 97 ASP A O 1
ATOM 675 N N . LEU A 1 108 ? 18.164 -30.452 11.900 1.00 45.95 98 LEU A N 1
ATOM 676 C CA . LEU A 1 108 ? 17.400 -29.828 10.854 1.00 41.91 98 LEU A CA 1
ATOM 677 C C . LEU A 1 108 ? 18.074 -30.149 9.565 1.00 39.30 98 LEU A C 1
ATOM 678 O O . LEU A 1 108 ? 19.270 -30.187 9.507 1.00 40.25 98 LEU A O 1
ATOM 683 N N . PRO A 1 109 ? 17.311 -30.405 8.530 1.00 35.37 99 PRO A N 1
ATOM 684 C CA . PRO A 1 109 ? 17.916 -30.621 7.244 1.00 33.13 99 PRO A CA 1
ATOM 685 C C . PRO A 1 109 ? 18.648 -29.340 6.780 1.00 31.31 99 PRO A C 1
ATOM 686 O O . PRO A 1 109 ? 18.181 -28.187 6.976 1.00 25.77 99 PRO A O 1
ATOM 690 N N . ASN A 1 110 ? 19.845 -29.567 6.255 1.00 28.95 100 ASN A N 1
ATOM 691 C CA . ASN A 1 110 ? 20.671 -28.493 5.786 1.00 26.47 100 ASN A CA 1
ATOM 692 C C . ASN A 1 110 ? 20.924 -28.820 4.311 1.00 25.31 100 ASN A C 1
ATOM 693 O O . ASN A 1 110 ? 21.797 -29.708 3.983 1.00 23.31 100 ASN A O 1
ATOM 698 N N . PHE A 1 111 ? 20.185 -28.192 3.414 1.00 23.65 101 PHE A N 1
ATOM 699 C CA . PHE A 1 111 ? 20.308 -28.612 2.025 1.00 23.92 101 PHE A CA 1
ATOM 700 C C . PHE A 1 111 ? 21.619 -28.322 1.262 1.00 21.64 101 PHE A C 1
ATOM 701 O O . PHE A 1 111 ? 21.873 -28.974 0.267 1.00 21.78 101 PHE A O 1
ATOM 709 N N . ILE A 1 112 ? 22.477 -27.418 1.769 1.00 19.39 102 ILE A N 1
ATOM 710 C CA . ILE A 1 112 ? 23.741 -27.175 1.112 1.00 18.33 102 ILE A CA 1
ATOM 711 C C . ILE A 1 112 ? 24.622 -28.391 1.382 1.00 19.51 102 ILE A C 1
ATOM 712 O O . ILE A 1 112 ? 25.473 -28.704 0.576 1.00 17.77 102 ILE A O 1
ATOM 717 N N . ALA A 1 113 ? 24.429 -29.037 2.525 1.00 20.00 103 ALA A N 1
ATOM 718 C CA . ALA A 1 113 ? 25.237 -30.225 2.926 1.00 19.50 103 ALA A CA 1
ATOM 719 C C . ALA A 1 113 ? 24.452 -31.556 2.672 1.00 21.59 103 ALA A C 1
ATOM 720 O O . ALA A 1 113 ? 24.433 -32.464 3.506 1.00 19.84 103 ALA A O 1
ATOM 722 N N . MET A 1 114 ? 24.031 -31.710 1.427 1.00 23.62 104 MET A N 1
ATOM 723 C CA . MET A 1 114 ? 23.156 -32.778 0.974 1.00 25.92 104 MET A CA 1
ATOM 724 C C . MET A 1 114 ? 23.387 -33.019 -0.486 1.00 27.00 104 MET A C 1
ATOM 725 O O . MET A 1 114 ? 23.642 -32.083 -1.217 1.00 26.93 104 MET A O 1
ATOM 730 N N . ASP A 1 115 ? 23.382 -34.280 -0.905 1.00 28.09 105 ASP A N 1
ATOM 731 C CA . ASP A 1 115 ? 23.453 -34.610 -2.294 1.00 30.53 105 ASP A CA 1
ATOM 732 C C . ASP A 1 115 ? 22.070 -35.030 -2.843 1.00 33.75 105 ASP A C 1
ATOM 733 O O . ASP A 1 115 ? 21.083 -35.243 -2.065 1.00 32.39 105 ASP A O 1
ATOM 738 N N . ARG A 1 116 ? 22.030 -35.121 -4.169 1.00 35.80 106 ARG A N 1
ATOM 739 C CA . ARG A 1 116 ? 20.956 -35.753 -4.909 1.00 40.86 106 ARG A CA 1
ATOM 740 C C . ARG A 1 116 ? 20.566 -37.120 -4.324 1.00 41.85 106 ARG A C 1
ATOM 741 O O . ARG A 1 116 ? 21.438 -37.841 -3.961 1.00 42.38 106 ARG A O 1
ATOM 749 N N . PRO A 1 117 ? 19.250 -37.481 -4.305 1.00 43.39 107 PRO A N 1
ATOM 750 C CA . PRO A 1 117 ? 18.086 -36.705 -4.784 1.00 42.87 107 PRO A CA 1
ATOM 751 C C . PRO A 1 117 ? 17.449 -35.682 -3.843 1.00 42.00 107 PRO A C 1
ATOM 752 O O . PRO A 1 117 ? 16.710 -34.830 -4.328 1.00 42.73 107 PRO A O 1
ATOM 756 N N . ARG A 1 118 ? 17.727 -35.746 -2.545 1.00 41.60 108 ARG A N 1
ATOM 757 C CA . ARG A 1 118 ? 17.042 -34.910 -1.512 1.00 40.78 108 ARG A CA 1
ATOM 758 C C . ARG A 1 118 ? 17.264 -33.390 -1.679 1.00 39.18 108 ARG A C 1
ATOM 759 O O . ARG A 1 118 ? 16.438 -32.555 -1.372 1.00 33.94 108 ARG A O 1
ATOM 767 N N . HIS A 1 119 ? 18.480 -33.042 -2.065 1.00 38.19 109 HIS A N 1
ATOM 768 C CA . HIS A 1 119 ? 18.785 -31.595 -2.239 1.00 36.69 109 HIS A CA 1
ATOM 769 C C . HIS A 1 119 ? 17.805 -30.897 -3.220 1.00 36.43 109 HIS A C 1
ATOM 770 O O . HIS A 1 119 ? 17.255 -29.805 -3.011 1.00 36.50 109 HIS A O 1
ATOM 777 N N . ASP A 1 120 ? 17.638 -31.562 -4.332 1.00 36.88 110 ASP A N 1
ATOM 778 C CA . ASP A 1 120 ? 16.914 -31.005 -5.423 1.00 39.06 110 ASP A CA 1
ATOM 779 C C . ASP A 1 120 ? 15.470 -30.606 -5.087 1.00 39.36 110 ASP A C 1
ATOM 780 O O . ASP A 1 120 ? 15.041 -29.577 -5.555 1.00 36.70 110 ASP A O 1
ATOM 785 N N . GLU A 1 121 ? 14.750 -31.400 -4.288 1.00 41.44 111 GLU A N 1
ATOM 786 C CA . GLU A 1 121 ? 13.381 -31.017 -3.946 1.00 44.01 111 GLU A CA 1
ATOM 787 C C . GLU A 1 121 ? 13.418 -29.901 -2.924 1.00 44.20 111 GLU A C 1
ATOM 788 O O . GLU A 1 121 ? 12.652 -28.948 -3.051 1.00 44.12 111 GLU A O 1
ATOM 794 N N . GLN A 1 122 ? 14.361 -29.937 -1.964 1.00 43.90 112 GLN A N 1
ATOM 795 C CA A GLN A 1 122 ? 14.468 -28.814 -1.020 0.50 43.09 112 GLN A CA 1
ATOM 796 C CA B GLN A 1 122 ? 14.474 -28.815 -1.044 0.50 43.16 112 GLN A CA 1
ATOM 797 C C . GLN A 1 122 ? 14.855 -27.540 -1.762 1.00 42.34 112 GLN A C 1
ATOM 798 O O . GLN A 1 122 ? 14.268 -26.530 -1.508 1.00 43.25 112 GLN A O 1
ATOM 809 N N . ARG A 1 123 ? 15.817 -27.586 -2.704 1.00 41.28 113 ARG A N 1
ATOM 810 C CA A ARG A 1 123 ? 16.161 -26.376 -3.481 0.50 41.13 113 ARG A CA 1
ATOM 811 C CA B ARG A 1 123 ? 16.174 -26.377 -3.488 0.50 39.56 113 ARG A CA 1
ATOM 812 C C . ARG A 1 123 ? 15.032 -25.883 -4.371 1.00 40.22 113 ARG A C 1
ATOM 813 O O . ARG A 1 123 ? 14.861 -24.676 -4.541 1.00 41.38 113 ARG A O 1
ATOM 828 N N . LYS A 1 124 ? 14.302 -26.801 -5.008 1.00 41.07 114 LYS A N 1
ATOM 829 C CA . LYS A 1 124 ? 13.164 -26.418 -5.917 1.00 42.09 114 LYS A CA 1
ATOM 830 C C . LYS A 1 124 ? 12.040 -25.659 -5.140 1.00 41.88 114 LYS A C 1
ATOM 831 O O . LYS A 1 124 ? 11.348 -24.819 -5.693 1.00 40.95 114 LYS A O 1
ATOM 837 N N . ALA A 1 125 ? 11.855 -25.979 -3.863 1.00 41.76 115 ALA A N 1
ATOM 838 C CA . ALA A 1 125 ? 10.878 -25.244 -3.052 1.00 43.38 115 ALA A CA 1
ATOM 839 C C . ALA A 1 125 ? 11.146 -23.713 -3.174 1.00 44.07 115 ALA A C 1
ATOM 840 O O . ALA A 1 125 ? 10.289 -22.904 -3.580 1.00 46.57 115 ALA A O 1
ATOM 842 N N . VAL A 1 126 ? 12.408 -23.364 -2.984 1.00 43.50 116 VAL A N 1
ATOM 843 C CA . VAL A 1 126 ? 12.864 -22.023 -2.747 1.00 42.33 116 VAL A CA 1
ATOM 844 C C . VAL A 1 126 ? 13.162 -21.183 -4.004 1.00 42.94 116 VAL A C 1
ATOM 845 O O . VAL A 1 126 ? 13.181 -19.969 -3.938 1.00 41.15 116 VAL A O 1
ATOM 849 N N . SER A 1 127 ? 13.381 -21.795 -5.164 1.00 44.83 117 SER A N 1
ATOM 850 C CA . SER A 1 127 ? 13.872 -21.022 -6.335 1.00 47.40 117 SER A CA 1
ATOM 851 C C . SER A 1 127 ? 12.923 -19.941 -7.004 1.00 48.01 117 SER A C 1
ATOM 852 O O . SER A 1 127 ? 13.401 -19.122 -7.732 1.00 48.06 117 SER A O 1
ATOM 855 N N . PRO A 1 128 ? 11.617 -19.913 -6.727 1.00 49.90 118 PRO A N 1
ATOM 856 C CA . PRO A 1 128 ? 10.766 -18.674 -6.791 1.00 50.15 118 PRO A CA 1
ATOM 857 C C . PRO A 1 128 ? 11.458 -17.342 -6.537 1.00 50.33 118 PRO A C 1
ATOM 858 O O . PRO A 1 128 ? 11.197 -16.406 -7.265 1.00 50.01 118 PRO A O 1
ATOM 862 N N . ILE A 1 129 ? 12.355 -17.306 -5.532 1.00 51.18 119 ILE A N 1
ATOM 863 C CA . ILE A 1 129 ? 13.439 -16.289 -5.320 1.00 50.00 119 ILE A CA 1
ATOM 864 C C . ILE A 1 129 ? 14.432 -16.040 -6.447 1.00 50.21 119 ILE A C 1
ATOM 865 O O . ILE A 1 129 ? 15.128 -15.020 -6.472 1.00 47.59 119 ILE A O 1
ATOM 870 N N . VAL A 1 130 ? 14.604 -17.028 -7.315 1.00 50.86 120 VAL A N 1
ATOM 871 C CA . VAL A 1 130 ? 15.468 -16.837 -8.512 1.00 51.78 120 VAL A CA 1
ATOM 872 C C . VAL A 1 130 ? 14.625 -16.125 -9.643 1.00 50.65 120 VAL A C 1
ATOM 873 O O . VAL A 1 130 ? 15.190 -15.521 -10.567 1.00 51.92 120 VAL A O 1
ATOM 877 N N . ALA A 1 131 ? 13.300 -16.220 -9.566 1.00 48.84 121 ALA A N 1
ATOM 878 C CA . ALA A 1 131 ? 12.436 -15.703 -10.626 1.00 48.00 121 ALA A CA 1
ATOM 879 C C . ALA A 1 131 ? 12.699 -14.195 -10.719 1.00 46.95 121 ALA A C 1
ATOM 880 O O . ALA A 1 131 ? 12.617 -13.476 -9.699 1.00 44.59 121 ALA A O 1
ATOM 882 N N . PRO A 1 132 ? 13.083 -13.720 -11.931 1.00 45.80 122 PRO A N 1
ATOM 883 C CA . PRO A 1 132 ? 13.386 -12.295 -12.037 1.00 43.89 122 PRO A CA 1
ATOM 884 C C . PRO A 1 132 ? 12.091 -11.537 -11.883 1.00 41.90 122 PRO A C 1
ATOM 885 O O . PRO A 1 132 ? 12.079 -10.451 -11.286 1.00 40.55 122 PRO A O 1
ATOM 889 N N . ALA A 1 133 ? 11.016 -12.165 -12.358 1.00 39.92 123 ALA A N 1
ATOM 890 C CA . ALA A 1 133 ? 9.648 -11.664 -12.235 1.00 39.53 123 ALA A CA 1
ATOM 891 C C . ALA A 1 133 ? 9.322 -11.351 -10.798 1.00 37.96 123 ALA A C 1
ATOM 892 O O . ALA A 1 133 ? 8.886 -10.252 -10.460 1.00 38.28 123 ALA A O 1
ATOM 894 N N . ASN A 1 134 ? 9.605 -12.295 -9.910 1.00 37.70 124 ASN A N 1
ATOM 895 C CA . ASN A 1 134 ? 9.356 -12.040 -8.483 1.00 35.76 124 ASN A CA 1
ATOM 896 C C . ASN A 1 134 ? 10.205 -10.956 -7.853 1.00 33.21 124 ASN A C 1
ATOM 897 O O . ASN A 1 134 ? 9.704 -10.103 -7.132 1.00 32.42 124 ASN A O 1
ATOM 902 N N . LEU A 1 135 ? 11.498 -10.987 -8.121 1.00 30.41 125 LEU A N 1
ATOM 903 C CA . LEU A 1 135 ? 12.389 -9.997 -7.584 1.00 29.34 125 LEU A CA 1
ATOM 904 C C . LEU A 1 135 ? 12.023 -8.592 -8.026 1.00 29.16 125 LEU A C 1
ATOM 905 O O . LEU A 1 135 ? 12.284 -7.633 -7.293 1.00 27.29 125 LEU A O 1
ATOM 910 N N . ALA A 1 136 ? 11.486 -8.450 -9.244 1.00 28.80 126 ALA A N 1
ATOM 911 C CA . ALA A 1 136 ? 11.180 -7.135 -9.806 1.00 30.04 126 ALA A CA 1
ATOM 912 C C . ALA A 1 136 ? 10.118 -6.431 -8.921 1.00 30.06 126 ALA A C 1
ATOM 913 O O . ALA A 1 136 ? 10.200 -5.252 -8.681 1.00 31.03 126 ALA A O 1
ATOM 915 N N . ALA A 1 137 ? 9.190 -7.205 -8.386 1.00 30.66 127 ALA A N 1
ATOM 916 C CA . ALA A 1 137 ? 8.152 -6.718 -7.458 1.00 30.36 127 ALA A CA 1
ATOM 917 C C . ALA A 1 137 ? 8.734 -6.184 -6.136 1.00 31.31 127 ALA A C 1
ATOM 918 O O . ALA A 1 137 ? 8.058 -5.389 -5.429 1.00 30.91 127 ALA A O 1
ATOM 920 N N . LEU A 1 138 ? 9.954 -6.632 -5.752 1.00 30.23 128 LEU A N 1
ATOM 921 C CA . LEU A 1 138 ? 10.554 -6.176 -4.462 1.00 28.36 128 LEU A CA 1
ATOM 922 C C . LEU A 1 138 ? 11.332 -4.866 -4.599 1.00 27.89 128 LEU A C 1
ATOM 923 O O . LEU A 1 138 ? 11.759 -4.269 -3.620 1.00 26.85 128 LEU A O 1
ATOM 928 N N . GLU A 1 139 ? 11.580 -4.414 -5.821 1.00 27.69 129 GLU A N 1
ATOM 929 C CA . GLU A 1 139 ? 12.527 -3.326 -6.029 1.00 28.91 129 GLU A CA 1
ATOM 930 C C . GLU A 1 139 ? 12.194 -2.054 -5.251 1.00 28.76 129 GLU A C 1
ATOM 931 O O . GLU A 1 139 ? 13.074 -1.379 -4.663 1.00 29.05 129 GLU A O 1
ATOM 937 N N . GLY A 1 140 ? 10.912 -1.715 -5.255 1.00 28.46 130 GLY A N 1
ATOM 938 C CA . GLY A 1 140 ? 10.476 -0.435 -4.680 1.00 27.41 130 GLY A CA 1
ATOM 939 C C . GLY A 1 140 ? 10.690 -0.465 -3.173 1.00 26.20 130 GLY A C 1
ATOM 940 O O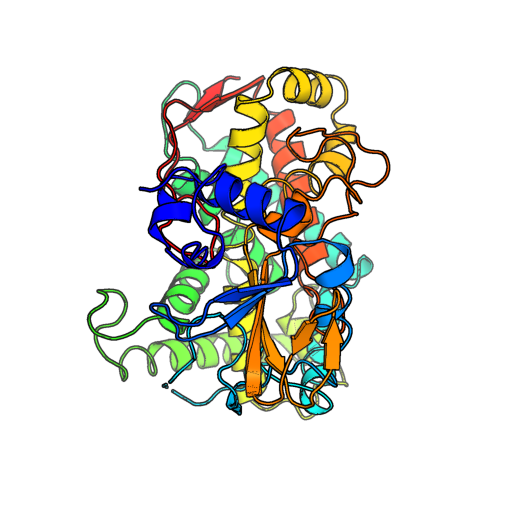 . GLY A 1 140 ? 11.143 0.528 -2.573 1.00 25.98 130 GLY A O 1
ATOM 941 N N . THR A 1 141 ? 10.353 -1.602 -2.568 1.00 26.12 131 THR A N 1
ATOM 942 C CA . THR A 1 141 ? 10.552 -1.806 -1.119 1.00 25.25 131 THR A CA 1
ATOM 943 C C . THR A 1 141 ? 12.057 -1.725 -0.794 1.00 24.61 131 THR A C 1
ATOM 944 O O . THR A 1 141 ? 12.457 -1.053 0.141 1.00 20.71 131 THR A O 1
ATOM 948 N N . ILE A 1 142 ? 12.892 -2.415 -1.583 1.00 24.90 132 ILE A N 1
ATOM 949 C CA . ILE A 1 142 ? 14.373 -2.372 -1.363 1.00 23.15 132 ILE A CA 1
ATOM 950 C C . ILE A 1 142 ? 14.868 -0.940 -1.421 1.00 22.71 132 ILE A C 1
ATOM 951 O O . ILE A 1 142 ? 15.553 -0.460 -0.529 1.00 20.93 132 ILE A O 1
ATOM 956 N N . ARG A 1 143 ? 14.462 -0.208 -2.458 1.00 24.07 133 ARG A N 1
ATOM 957 C CA . ARG A 1 143 ? 14.985 1.138 -2.653 1.00 25.49 133 ARG A CA 1
ATOM 958 C C . ARG A 1 143 ? 14.555 2.093 -1.553 1.00 26.35 133 ARG A C 1
ATOM 959 O O . ARG A 1 143 ? 15.382 2.903 -1.061 1.00 25.89 133 ARG A O 1
ATOM 967 N N . GLU A 1 144 ? 13.287 2.019 -1.134 1.00 27.70 134 GLU A N 1
ATOM 968 C CA . GLU A 1 144 ? 12.835 2.950 -0.078 1.00 28.52 134 GLU A CA 1
ATOM 969 C C . GLU A 1 144 ? 13.618 2.637 1.167 1.00 27.75 134 GLU A C 1
ATOM 970 O O . GLU A 1 144 ? 14.034 3.566 1.885 1.00 26.78 134 GLU A O 1
ATOM 976 N N . ARG A 1 145 ? 13.811 1.326 1.466 1.00 27.26 135 ARG A N 1
ATOM 977 C CA . ARG A 1 145 ? 14.580 0.991 2.677 1.00 26.83 135 ARG A CA 1
ATOM 978 C C . ARG A 1 145 ? 16.056 1.449 2.587 1.00 26.01 135 ARG A C 1
ATOM 979 O O . ARG A 1 145 ? 16.577 1.964 3.558 1.00 25.67 135 ARG A O 1
ATOM 987 N N . VAL A 1 146 ? 16.730 1.267 1.448 1.00 25.27 136 VAL A N 1
ATOM 988 C CA . VAL A 1 146 ? 18.111 1.747 1.302 1.00 24.04 136 VAL A CA 1
ATOM 989 C C . VAL A 1 146 ? 18.157 3.304 1.411 1.00 26.25 136 VAL A C 1
ATOM 990 O O . VAL A 1 146 ? 18.976 3.883 2.151 1.00 24.90 136 VAL A O 1
ATOM 994 N N . SER A 1 147 ? 17.232 3.962 0.702 1.00 27.05 137 SER A N 1
ATOM 995 C CA . SER A 1 147 ? 17.125 5.443 0.764 1.00 27.59 137 SER A CA 1
ATOM 996 C C . SER A 1 147 ? 17.077 6.023 2.136 1.00 28.05 137 SER A C 1
ATOM 997 O O . SER A 1 147 ? 17.833 6.952 2.430 1.00 27.47 137 SER A O 1
ATOM 1000 N N . LYS A 1 148 ? 16.209 5.489 2.977 1.00 30.33 138 LYS A N 1
ATOM 1001 C CA . LYS A 1 148 ? 16.133 5.924 4.371 1.00 31.99 138 LYS A CA 1
ATOM 1002 C C . LYS A 1 148 ? 17.424 5.747 5.139 1.00 32.23 138 LYS A C 1
ATOM 1003 O O . LYS A 1 148 ? 17.772 6.563 5.989 1.00 31.27 138 LYS A O 1
ATOM 1009 N N . THR A 1 149 ? 18.136 4.615 4.939 1.00 29.51 139 THR A N 1
ATOM 1010 C CA . THR A 1 149 ? 19.404 4.488 5.669 1.00 26.57 139 THR A CA 1
ATOM 1011 C C . THR A 1 149 ? 20.425 5.525 5.200 1.00 25.45 139 THR A C 1
ATOM 1012 O O . THR A 1 149 ? 21.195 6.121 6.000 1.00 25.02 139 THR A O 1
ATOM 1016 N N . LEU A 1 150 ? 20.516 5.715 3.879 1.00 26.04 140 LEU A N 1
ATOM 1017 C CA . LEU A 1 150 ? 21.574 6.573 3.357 1.00 25.89 140 LEU A CA 1
ATOM 1018 C C . LEU A 1 150 ? 21.283 8.057 3.742 1.00 27.80 140 LEU A C 1
ATOM 1019 O O . LEU A 1 150 ? 22.219 8.809 3.995 1.00 28.55 140 LEU A O 1
ATOM 1024 N N . ASP A 1 151 ? 19.998 8.416 3.781 1.00 28.70 141 ASP A N 1
ATOM 1025 C CA . ASP A 1 151 ? 19.532 9.794 4.185 1.00 30.88 141 ASP A CA 1
ATOM 1026 C C . ASP A 1 151 ? 19.871 10.112 5.634 1.00 31.85 141 ASP A C 1
ATOM 1027 O O . ASP A 1 151 ? 19.953 11.302 5.986 1.00 33.25 141 ASP A O 1
ATOM 1032 N N . GLY A 1 152 ? 20.066 9.063 6.465 1.00 30.51 142 GLY A N 1
ATOM 1033 C CA . GLY A 1 152 ? 20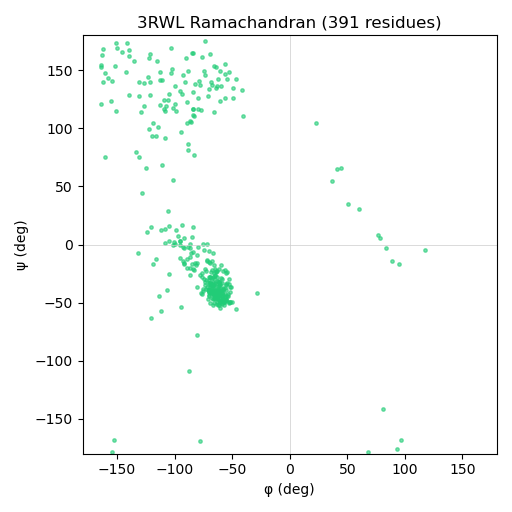.429 9.183 7.862 1.00 30.25 142 GLY A CA 1
ATOM 1034 C C . GLY A 1 152 ? 21.905 9.163 8.265 1.00 31.25 142 GLY A C 1
ATOM 1035 O O . GLY A 1 152 ? 22.225 9.295 9.451 1.00 33.42 142 GLY A O 1
ATOM 1036 N N . LEU A 1 153 ? 22.808 8.984 7.301 1.00 31.50 143 LEU A N 1
ATOM 1037 C CA . LEU A 1 153 ? 24.216 8.902 7.565 1.00 32.32 143 LEU A CA 1
ATOM 1038 C C . LEU A 1 153 ? 24.777 10.309 7.781 1.00 34.70 143 LEU A C 1
ATOM 1039 O O . LEU A 1 153 ? 24.463 11.232 7.002 1.00 34.49 143 LEU A O 1
ATOM 1044 N N . PRO A 1 154 ? 25.689 10.427 8.726 1.00 36.64 144 PRO A N 1
ATOM 1045 C CA . PRO A 1 154 ? 26.378 11.673 8.895 1.00 38.59 144 PRO A CA 1
ATOM 1046 C C . PRO A 1 154 ? 27.159 12.006 7.669 1.00 39.36 144 PRO A C 1
ATOM 1047 O O . PRO A 1 154 ? 27.718 11.108 7.021 1.00 39.72 144 PRO A O 1
ATOM 1051 N N . VAL A 1 155 ? 27.187 13.293 7.343 1.00 39.73 145 VAL A N 1
ATOM 1052 C CA . VAL A 1 155 ? 28.017 13.773 6.271 1.00 39.73 145 VAL A CA 1
ATOM 1053 C C . VAL A 1 155 ? 29.261 14.518 6.833 1.00 41.31 145 VAL A C 1
ATOM 1054 O O . VAL A 1 155 ? 29.153 15.376 7.716 1.00 41.76 145 VAL A O 1
ATOM 1058 N N . GLY A 1 156 ? 30.437 14.149 6.345 1.00 41.63 146 GLY A N 1
ATOM 1059 C CA . GLY A 1 156 ? 31.681 14.769 6.757 1.00 42.67 146 GLY A CA 1
ATOM 1060 C C . GLY A 1 156 ? 32.178 14.329 8.122 1.00 43.65 146 GLY A C 1
ATOM 1061 O O . GLY A 1 156 ? 33.162 14.854 8.619 1.00 44.75 146 GLY A O 1
ATOM 1062 N N . GLU A 1 157 ? 31.535 13.327 8.699 1.00 42.68 147 GLU A N 1
ATOM 1063 C CA . GLU A 1 157 ? 31.886 12.804 10.005 1.00 42.95 147 GLU A CA 1
ATOM 1064 C C . GLU A 1 157 ? 32.231 11.262 9.866 1.00 41.73 147 GLU A C 1
ATOM 1065 O O . GLU A 1 157 ? 31.608 10.558 9.076 1.00 41.06 147 GLU A O 1
ATOM 1071 N N . GLU A 1 158 ? 33.258 10.791 10.559 1.00 39.45 148 GLU A N 1
ATOM 1072 C CA . GLU A 1 158 ? 33.623 9.369 10.504 1.00 39.32 148 GLU A CA 1
ATOM 1073 C C . GLU A 1 158 ? 32.576 8.495 11.136 1.00 35.90 148 GLU A C 1
ATOM 1074 O O . GLU A 1 158 ? 32.113 8.817 12.211 1.00 34.98 148 GLU A O 1
ATOM 1080 N N . PHE A 1 159 ? 32.259 7.358 10.505 1.00 31.79 149 PHE A N 1
ATOM 1081 C CA . PHE A 1 159 ? 31.392 6.347 11.121 1.00 28.20 149 PHE A CA 1
ATOM 1082 C C . PHE A 1 159 ? 31.774 4.921 10.605 1.00 27.65 149 PHE A C 1
ATOM 1083 O O . PHE A 1 159 ? 32.594 4.763 9.681 1.00 27.89 149 PHE A O 1
ATOM 1091 N N . ASP A 1 160 ? 31.235 3.907 11.238 1.00 25.25 150 ASP A N 1
ATOM 1092 C CA . ASP A 1 160 ? 31.603 2.506 10.843 1.00 26.02 150 ASP A CA 1
ATOM 1093 C C . ASP A 1 160 ? 30.656 2.074 9.759 1.00 22.95 150 ASP A C 1
ATOM 1094 O O . ASP A 1 160 ? 29.485 1.781 10.013 1.00 24.39 150 ASP A O 1
ATOM 1099 N N . TRP A 1 161 ? 31.151 2.058 8.541 1.00 22.55 151 TRP A N 1
ATOM 1100 C CA . TRP A 1 161 ? 30.385 1.539 7.397 1.00 22.92 151 TRP A CA 1
ATOM 1101 C C . TRP A 1 161 ? 29.809 0.149 7.627 1.00 22.84 151 TRP A C 1
ATOM 1102 O O . TRP A 1 161 ? 28.661 -0.116 7.248 1.00 22.17 151 TRP A O 1
ATOM 1113 N N . VAL A 1 162 ? 30.537 -0.706 8.313 1.00 21.85 152 VAL A N 1
ATOM 1114 C CA . VAL A 1 162 ? 30.073 -2.065 8.517 1.00 22.40 152 VAL A CA 1
ATOM 1115 C C . VAL A 1 162 ? 28.784 -2.038 9.328 1.00 24.73 152 VAL A C 1
ATOM 1116 O O . VAL A 1 162 ? 27.762 -2.668 8.932 1.00 22.51 152 VAL A O 1
ATOM 1120 N N . ASP A 1 163 ? 28.825 -1.298 10.444 1.00 26.28 153 ASP A N 1
ATOM 1121 C CA . ASP A 1 163 ? 27.678 -1.237 11.358 1.00 27.79 153 ASP A CA 1
ATOM 1122 C C . ASP A 1 163 ? 26.521 -0.477 10.718 1.00 27.72 153 ASP A C 1
ATOM 1123 O O . ASP A 1 163 ? 25.382 -0.989 10.628 1.00 28.07 153 ASP A O 1
ATOM 1128 N N . ARG A 1 164 ? 26.827 0.711 10.201 1.00 26.96 154 ARG A N 1
ATOM 1129 C CA . ARG A 1 164 ? 25.760 1.629 9.736 1.00 26.97 154 ARG A CA 1
ATOM 1130 C C . ARG A 1 164 ? 25.098 1.248 8.424 1.00 25.85 154 ARG A C 1
ATOM 1131 O O . ARG A 1 164 ? 23.975 1.601 8.207 1.00 24.56 154 ARG A O 1
ATOM 1139 N N . VAL A 1 165 ? 25.827 0.580 7.530 1.00 24.23 155 VAL A N 1
ATOM 1140 C CA . VAL A 1 165 ? 25.326 0.324 6.194 1.00 21.67 155 VAL A CA 1
ATOM 1141 C C . VAL A 1 165 ? 25.288 -1.166 5.965 1.00 21.13 155 VAL A C 1
ATOM 1142 O O . VAL A 1 165 ? 24.236 -1.719 5.709 1.00 18.82 155 VAL A O 1
ATOM 1146 N N . SER A 1 166 ? 26.435 -1.836 5.992 1.00 19.84 156 SER A N 1
ATOM 1147 C CA . SER A 1 166 ? 26.453 -3.236 5.576 1.00 20.06 156 SER A CA 1
ATOM 1148 C C . SER A 1 166 ? 25.561 -4.131 6.407 1.00 19.56 156 SER A C 1
ATOM 1149 O O . SER A 1 166 ? 24.749 -4.845 5.867 1.00 18.79 156 SER A O 1
ATOM 1152 N N . ILE A 1 167 ? 25.729 -4.143 7.719 1.00 19.44 157 ILE A N 1
ATOM 1153 C CA . ILE A 1 167 ? 24.864 -4.975 8.543 1.00 19.66 157 ILE A CA 1
ATOM 1154 C C . ILE A 1 167 ? 23.396 -4.476 8.408 1.00 20.83 157 ILE A C 1
ATOM 1155 O O . ILE A 1 167 ? 22.447 -5.269 8.251 1.00 18.66 157 ILE A O 1
ATOM 1160 N N . GLU A 1 168 ? 23.233 -3.148 8.420 1.00 21.98 158 GLU A N 1
ATOM 1161 C CA . GLU A 1 168 ? 21.869 -2.572 8.462 1.00 23.74 158 GLU A CA 1
ATOM 1162 C C . GLU A 1 168 ? 21.133 -2.958 7.204 1.00 21.56 158 GLU A C 1
ATOM 1163 O O . GLU A 1 168 ? 20.025 -3.501 7.277 1.00 21.15 158 GLU A O 1
ATOM 1169 N N . ILE A 1 169 ? 21.741 -2.723 6.056 1.00 20.08 159 ILE A N 1
ATOM 1170 C CA A ILE A 1 169 ? 21.113 -2.959 4.747 0.50 20.53 159 ILE A CA 1
ATOM 1171 C CA B ILE A 1 169 ? 20.973 -2.976 4.848 0.50 19.97 159 ILE A CA 1
ATOM 1172 C C . ILE A 1 169 ? 20.871 -4.480 4.501 1.00 20.89 159 ILE A C 1
ATOM 1173 O O . ILE A 1 169 ? 19.843 -4.928 3.900 1.00 20.09 159 ILE A O 1
ATOM 1182 N N . THR A 1 170 ? 21.855 -5.284 4.891 1.00 19.82 160 THR A N 1
ATOM 1183 C CA . THR A 1 170 ? 21.664 -6.778 4.804 1.00 19.24 160 THR A CA 1
ATOM 1184 C C . THR A 1 170 ? 20.502 -7.261 5.627 1.00 18.54 160 THR A C 1
ATOM 1185 O O . THR A 1 170 ? 19.740 -8.135 5.187 1.00 18.92 160 THR A O 1
ATOM 1189 N N . THR A 1 171 ? 20.328 -6.702 6.813 1.00 19.54 161 THR A N 1
ATOM 1190 C CA . THR A 1 171 ? 19.223 -7.069 7.640 1.00 20.25 161 THR A CA 1
ATOM 1191 C C . THR A 1 171 ? 17.909 -6.650 6.971 1.00 20.53 161 THR A C 1
ATOM 1192 O O . THR A 1 171 ? 16.955 -7.396 7.020 1.00 20.36 161 THR A O 1
ATOM 1196 N N . GLN A 1 172 ? 17.889 -5.491 6.301 1.00 19.10 162 GLN A N 1
ATOM 1197 C CA . GLN A 1 172 ? 16.727 -5.122 5.457 1.00 19.32 162 GLN A CA 1
ATOM 1198 C C . GLN A 1 172 ? 16.419 -6.092 4.367 1.00 19.96 162 GLN A C 1
ATOM 1199 O O . GLN A 1 172 ? 15.260 -6.396 4.109 1.00 20.83 162 GLN A O 1
ATOM 1205 N N . MET A 1 173 ? 17.460 -6.557 3.649 1.00 19.27 163 MET A N 1
ATOM 1206 C CA . MET A 1 173 ? 17.275 -7.466 2.537 1.00 19.03 163 MET A CA 1
ATOM 1207 C C . MET A 1 173 ? 16.631 -8.783 2.991 1.00 18.51 163 MET A C 1
ATOM 1208 O O . MET A 1 173 ? 15.656 -9.251 2.363 1.00 18.40 163 MET A O 1
ATOM 1213 N N . LEU A 1 174 ? 17.039 -9.288 4.144 1.00 17.01 164 LEU A N 1
ATOM 1214 C CA . LEU A 1 174 ? 16.400 -10.491 4.628 1.00 19.68 164 LEU A CA 1
ATOM 1215 C C . LEU A 1 174 ? 14.911 -10.194 5.073 1.00 20.01 164 LEU A C 1
ATOM 1216 O O . LEU A 1 174 ? 13.987 -10.994 4.805 1.00 19.28 164 LEU A O 1
ATOM 1221 N N . ALA A 1 175 ? 14.692 -9.030 5.702 1.00 20.60 165 ALA A N 1
ATOM 1222 C CA . ALA A 1 175 ? 13.318 -8.687 6.131 1.00 20.87 165 ALA A CA 1
ATOM 1223 C C . ALA A 1 175 ? 12.445 -8.584 4.840 1.00 20.79 165 ALA A C 1
ATOM 1224 O O . ALA A 1 175 ? 11.339 -9.137 4.810 1.00 21.23 165 ALA A O 1
ATOM 1226 N N . THR A 1 176 ? 12.976 -7.965 3.769 1.00 21.51 166 THR A N 1
ATOM 1227 C CA . THR A 1 176 ? 12.254 -7.897 2.482 1.00 21.79 166 THR A CA 1
ATOM 1228 C C . THR A 1 176 ? 11.921 -9.254 1.894 1.00 23.05 166 THR A C 1
ATOM 1229 O O . THR A 1 176 ? 10.790 -9.483 1.501 1.00 21.24 166 THR A O 1
ATOM 1233 N N . LEU A 1 177 ? 12.897 -10.167 1.847 1.00 23.41 167 LEU A N 1
ATOM 1234 C CA . LEU A 1 177 ? 12.698 -11.535 1.369 1.00 22.81 167 LEU A CA 1
ATOM 1235 C C . LEU A 1 177 ? 11.546 -12.291 2.070 1.00 22.37 167 LEU A C 1
ATOM 1236 O O . LEU A 1 177 ? 10.751 -12.943 1.405 1.00 22.99 167 LEU A O 1
ATOM 1241 N N . PHE A 1 178 ? 11.468 -12.190 3.388 1.00 22.52 168 PHE A N 1
ATOM 1242 C CA . PHE A 1 178 ? 10.430 -12.850 4.166 1.00 22.49 168 PHE A CA 1
ATOM 1243 C C . PHE A 1 178 ? 9.190 -11.958 4.492 1.00 23.07 168 PHE A C 1
ATOM 1244 O O . PHE A 1 178 ? 8.353 -12.380 5.263 1.00 24.10 168 PHE A O 1
ATOM 1252 N N . ASP A 1 179 ? 9.175 -10.724 3.983 1.00 22.58 169 ASP A N 1
ATOM 1253 C CA . ASP A 1 179 ? 8.322 -9.645 4.469 1.00 24.98 169 ASP A CA 1
ATOM 1254 C C . ASP A 1 179 ? 8.189 -9.750 5.983 1.00 26.14 169 ASP A C 1
ATOM 1255 O O . ASP A 1 179 ? 7.079 -9.772 6.559 1.00 25.78 169 ASP A O 1
ATOM 1260 N N . PHE A 1 180 ? 9.336 -9.785 6.646 1.00 25.11 170 PHE A N 1
ATOM 1261 C CA . PHE A 1 180 ? 9.341 -9.941 8.068 1.00 25.19 170 PHE A CA 1
ATOM 1262 C C . PHE A 1 180 ? 8.991 -8.556 8.656 1.00 26.38 170 PHE A C 1
ATOM 1263 O O . PHE A 1 180 ? 9.504 -7.584 8.153 1.00 27.55 170 PHE A O 1
ATOM 1271 N N . PRO A 1 181 ? 8.118 -8.486 9.704 1.00 26.73 171 PRO A N 1
ATOM 1272 C CA . PRO A 1 181 ? 7.778 -7.233 10.437 1.00 27.73 171 PRO A CA 1
ATOM 1273 C C . PRO A 1 181 ? 9.026 -6.362 10.671 1.00 27.73 171 PRO A C 1
ATOM 1274 O O . PRO A 1 181 ? 9.909 -6.725 11.471 1.00 26.43 171 PRO A O 1
ATOM 1278 N N . PHE A 1 182 ? 9.061 -5.229 9.980 1.00 26.25 172 PHE A N 1
ATOM 1279 C CA . PHE A 1 182 ? 10.293 -4.563 9.677 1.00 25.94 172 PHE A CA 1
ATOM 1280 C C . PHE A 1 182 ? 11.048 -4.073 10.911 1.00 27.93 172 PHE A C 1
ATOM 1281 O O . PHE A 1 182 ? 12.300 -4.139 10.993 1.00 24.27 172 PHE A O 1
ATOM 1289 N N . GLU A 1 183 ? 10.276 -3.508 11.836 1.00 27.23 173 GLU A N 1
ATOM 1290 C CA . GLU A 1 183 ? 10.741 -3.095 13.147 1.00 28.31 173 GLU A CA 1
ATOM 1291 C C . GLU A 1 183 ? 11.379 -4.231 14.003 1.00 27.58 173 GLU A C 1
ATOM 1292 O O . GLU A 1 183 ? 12.173 -3.986 14.907 1.00 25.95 173 GLU A O 1
ATOM 1298 N N . GLU A 1 184 ? 11.033 -5.473 13.711 1.00 26.16 174 GLU A N 1
ATOM 1299 C CA . GLU A 1 184 ? 11.615 -6.598 14.405 1.00 25.90 174 GLU A CA 1
ATOM 1300 C C . GLU A 1 184 ? 12.775 -7.331 13.702 1.00 25.05 174 GLU A C 1
ATOM 1301 O O . GLU A 1 184 ? 13.149 -8.434 14.130 1.00 25.32 174 GLU A O 1
ATOM 1307 N N . ARG A 1 185 ? 13.312 -6.717 12.658 1.00 23.86 175 ARG A N 1
ATOM 1308 C CA . ARG A 1 185 ? 14.230 -7.366 11.747 1.00 23.63 175 ARG A CA 1
ATOM 1309 C C . ARG A 1 185 ? 15.541 -7.815 12.389 1.00 24.23 175 ARG A C 1
ATOM 1310 O O . ARG A 1 185 ? 16.143 -8.728 11.899 1.00 22.66 175 ARG A O 1
ATOM 1318 N N . ARG A 1 186 ? 15.921 -7.197 13.509 1.00 25.41 176 ARG A N 1
ATOM 1319 C CA . ARG A 1 186 ? 17.113 -7.603 14.263 1.00 27.47 176 ARG A CA 1
ATOM 1320 C C . ARG A 1 186 ? 16.999 -9.034 14.772 1.00 26.34 176 ARG A C 1
ATOM 1321 O O . ARG A 1 186 ? 17.983 -9.662 15.044 1.00 26.85 176 ARG A O 1
ATOM 1329 N N . LYS A 1 187 ? 15.785 -9.545 14.869 1.00 24.89 177 LYS A N 1
ATOM 1330 C CA . LYS A 1 187 ? 15.610 -10.909 15.229 1.00 24.11 177 LYS A CA 1
ATOM 1331 C C . LYS A 1 187 ? 16.255 -11.843 14.239 1.00 22.77 177 LYS A C 1
ATOM 1332 O O . LYS A 1 187 ? 16.739 -12.881 14.636 1.00 21.84 177 LYS A O 1
ATOM 1338 N N . LEU A 1 188 ? 16.257 -11.505 12.968 1.00 21.80 178 LEU A N 1
ATOM 1339 C CA . LEU A 1 188 ? 16.819 -12.361 11.932 1.00 22.74 178 LEU A CA 1
ATOM 1340 C C . LEU A 1 188 ? 18.334 -12.539 12.094 1.00 22.19 178 LEU A C 1
ATOM 1341 O O . LEU A 1 188 ? 18.858 -13.635 11.909 1.00 24.31 178 LEU A O 1
ATOM 1346 N N . THR A 1 189 ? 19.023 -11.457 12.373 1.00 23.04 179 THR A N 1
ATOM 1347 C CA . THR A 1 189 ? 20.494 -11.524 12.590 1.00 23.79 179 THR A CA 1
ATOM 1348 C C . THR A 1 189 ? 20.834 -12.202 13.944 1.00 23.74 179 THR A C 1
ATOM 1349 O O . THR A 1 189 ? 21.819 -12.960 14.002 1.00 24.42 179 THR A O 1
ATOM 1353 N N . ARG A 1 190 ? 20.030 -11.978 14.991 1.00 22.58 180 ARG A N 1
ATOM 1354 C CA . ARG A 1 190 ? 20.138 -12.820 16.188 1.00 23.21 180 ARG A CA 1
ATOM 1355 C C . ARG A 1 190 ? 19.979 -14.339 15.899 1.00 22.27 180 ARG A C 1
ATOM 1356 O O . ARG A 1 190 ? 20.799 -15.171 16.348 1.00 21.49 180 ARG A O 1
ATOM 1364 N N . TRP A 1 191 ? 18.961 -14.746 15.137 1.00 21.18 181 TRP A N 1
ATOM 1365 C CA . TRP A 1 191 ? 18.769 -16.128 14.850 1.00 20.05 181 TRP A CA 1
ATOM 1366 C C . TRP A 1 191 ? 19.925 -16.653 13.952 1.00 20.03 181 TRP A C 1
ATOM 1367 O O . TRP A 1 191 ? 20.337 -17.817 14.083 1.00 18.39 181 TRP A O 1
ATOM 1378 N N . SER A 1 192 ? 20.435 -15.798 13.074 1.00 18.10 182 SER A N 1
ATOM 1379 C CA . SER A 1 192 ? 21.629 -16.153 12.266 1.00 19.34 182 SER A CA 1
ATOM 1380 C C . SER A 1 192 ? 22.865 -16.427 13.174 1.00 19.01 182 SER A C 1
ATOM 1381 O O . SER A 1 192 ? 23.518 -17.438 13.010 1.00 19.90 182 SER A O 1
ATOM 1384 N N . ASP A 1 193 ? 23.062 -15.590 14.176 1.00 18.56 183 ASP A N 1
ATOM 1385 C CA . ASP A 1 193 ? 24.224 -15.694 15.056 1.00 20.57 183 ASP A CA 1
ATOM 1386 C C . ASP A 1 193 ? 24.115 -17.025 15.869 1.00 20.84 183 ASP A C 1
ATOM 1387 O O . ASP A 1 193 ? 25.092 -17.752 16.091 1.00 19.93 183 ASP A O 1
ATOM 1392 N N . VAL A 1 194 ? 22.905 -17.310 16.347 1.00 19.66 184 VAL A N 1
ATOM 1393 C CA . VAL A 1 194 ? 22.636 -18.485 17.198 1.00 20.33 184 VAL A CA 1
ATOM 1394 C C . VAL A 1 194 ? 22.845 -19.791 16.417 1.00 21.26 184 VAL A C 1
ATOM 1395 O O . VAL A 1 194 ? 23.323 -20.826 16.984 1.00 18.31 184 VAL A O 1
ATOM 1399 N N . THR A 1 195 ? 22.502 -19.765 15.116 1.00 21.57 185 THR A N 1
ATOM 1400 C CA . THR A 1 195 ? 22.579 -20.955 14.305 1.00 22.98 185 THR A CA 1
ATOM 1401 C C . THR A 1 195 ? 24.023 -21.506 14.273 1.00 24.35 185 THR A C 1
ATOM 1402 O O . THR A 1 195 ? 24.233 -22.699 14.286 1.00 23.68 185 THR A O 1
ATOM 1406 N N . THR A 1 196 ? 25.014 -20.638 14.218 1.00 25.85 186 THR A N 1
ATOM 1407 C CA . THR A 1 196 ? 26.408 -21.162 14.162 1.00 26.64 186 THR A CA 1
ATOM 1408 C C . THR A 1 196 ? 27.171 -21.007 15.502 1.00 26.90 186 THR A C 1
ATOM 1409 O O . THR A 1 196 ? 28.370 -21.192 15.518 1.00 27.64 186 THR A O 1
ATOM 1413 N N . ALA A 1 197 ? 26.452 -20.757 16.605 1.00 23.40 187 ALA A N 1
ATOM 1414 C CA . ALA A 1 197 ? 27.062 -20.523 17.893 1.00 24.24 187 ALA A CA 1
ATOM 1415 C C . ALA A 1 197 ? 27.250 -21.805 18.704 1.00 24.94 187 ALA A C 1
ATOM 1416 O O . ALA A 1 197 ? 26.564 -22.794 18.494 1.00 22.36 187 ALA A O 1
ATOM 1418 N N . ALA A 1 198 ? 28.154 -21.722 19.682 1.00 25.64 188 ALA A N 1
ATOM 1419 C CA . ALA A 1 198 ? 28.395 -22.805 20.651 1.00 25.76 188 ALA A CA 1
ATOM 1420 C C . ALA A 1 198 ? 28.659 -22.179 22.032 1.00 25.21 188 ALA A C 1
ATOM 1421 O O . ALA A 1 198 ? 29.239 -21.086 22.133 1.00 25.92 188 ALA A O 1
ATOM 1423 N N . PRO A 1 199 ? 28.266 -22.885 23.099 1.00 25.51 189 PRO A N 1
ATOM 1424 C CA . PRO A 1 199 ? 28.478 -22.373 24.412 1.00 26.17 189 PRO A CA 1
ATOM 1425 C C . PRO A 1 199 ? 29.955 -22.078 24.576 1.00 25.02 189 PRO A C 1
ATOM 1426 O O . PRO A 1 199 ? 30.788 -22.745 24.009 1.00 22.90 189 PRO A O 1
ATOM 1430 N N . GLY A 1 200 ? 30.214 -21.045 25.350 1.00 25.10 190 GLY A N 1
ATOM 1431 C CA . GLY A 1 200 ? 31.550 -20.540 25.576 1.00 23.21 190 GLY A CA 1
ATOM 1432 C C . GLY A 1 200 ? 31.977 -19.405 24.685 1.00 21.97 190 GLY A C 1
ATOM 1433 O O . GLY A 1 200 ? 32.958 -18.767 24.980 1.00 20.68 190 GLY A O 1
ATOM 1434 N N . GLY A 1 201 ? 31.265 -19.199 23.585 1.00 21.10 191 GLY A N 1
ATOM 1435 C CA . GLY A 1 201 ? 31.518 -18.123 22.654 1.00 20.01 191 GLY A CA 1
ATOM 1436 C C . GLY A 1 201 ? 30.976 -16.764 23.011 1.00 19.81 191 GLY A C 1
ATOM 1437 O O . GLY A 1 201 ? 31.352 -15.785 22.384 1.00 21.32 191 GLY A O 1
ATOM 1438 N N . GLY A 1 202 ? 30.157 -16.654 24.034 1.00 20.07 192 GLY A N 1
ATOM 1439 C CA . GLY A 1 202 ? 29.515 -15.381 24.370 1.00 19.40 192 GLY A CA 1
ATOM 1440 C C . GLY A 1 202 ? 28.314 -15.010 23.492 1.00 21.49 192 GLY A C 1
ATOM 1441 O O . GLY A 1 202 ? 27.780 -13.951 23.688 1.00 22.68 192 GLY A O 1
ATOM 1442 N N . VAL A 1 203 ? 27.869 -15.885 22.580 1.00 21.97 193 VAL A N 1
ATOM 1443 C CA . VAL A 1 203 ? 26.619 -15.713 21.806 1.00 23.55 193 VAL A CA 1
ATOM 1444 C C . VAL A 1 203 ? 25.427 -16.400 22.433 1.00 23.78 193 VAL A C 1
ATOM 1445 O O . VAL A 1 203 ? 24.385 -15.797 22.690 1.00 24.31 193 VAL A O 1
ATOM 1449 N N . VAL A 1 204 ? 25.586 -17.680 22.705 1.00 24.99 194 VAL A N 1
ATOM 1450 C CA . VAL A 1 204 ? 24.660 -18.462 23.489 1.00 25.59 194 VAL A CA 1
ATOM 1451 C C . VAL A 1 204 ? 25.411 -19.059 24.664 1.00 26.58 194 VAL A C 1
ATOM 1452 O O . VAL A 1 204 ? 26.553 -19.454 24.524 1.00 23.81 194 VAL A O 1
ATOM 1456 N N . GLU A 1 205 ? 24.742 -19.159 25.799 1.00 28.05 195 GLU A N 1
ATOM 1457 C CA . GLU A 1 205 ? 25.360 -19.722 27.002 1.00 29.93 195 GLU A CA 1
ATOM 1458 C C . GLU A 1 205 ? 25.191 -21.222 27.102 1.00 28.55 195 GLU A C 1
ATOM 1459 O O . GLU A 1 205 ? 25.828 -21.875 27.934 1.00 28.27 195 GLU A O 1
ATOM 1465 N N . SER A 1 206 ? 24.327 -21.801 26.272 1.00 27.24 196 SER A N 1
ATOM 1466 C CA . SER A 1 206 ? 24.093 -23.257 26.391 1.00 27.14 196 SER A CA 1
ATOM 1467 C C . SER A 1 206 ? 23.434 -23.768 25.121 1.00 26.72 196 SER A C 1
ATOM 1468 O O . SER A 1 206 ? 22.831 -22.973 24.354 1.00 25.63 196 SER A O 1
ATOM 1471 N N . TRP A 1 207 ? 23.476 -25.063 24.944 1.00 24.85 197 TRP A N 1
ATOM 1472 C CA . TRP A 1 207 ? 22.764 -25.684 23.836 1.00 27.23 197 TRP A CA 1
ATOM 1473 C C . TRP A 1 207 ? 21.263 -25.549 23.995 1.00 27.43 197 TRP A C 1
ATOM 1474 O O . TRP A 1 207 ? 20.550 -25.430 23.001 1.00 27.70 197 TRP A O 1
ATOM 1485 N N . ASP A 1 208 ? 20.782 -25.546 25.225 1.00 28.10 198 ASP A N 1
ATOM 1486 C CA . ASP A 1 208 ? 19.364 -25.333 25.490 1.00 28.77 198 ASP A CA 1
ATOM 1487 C C . ASP A 1 208 ? 18.925 -23.959 25.036 1.00 26.25 198 ASP A C 1
ATOM 1488 O O . ASP A 1 208 ? 17.838 -23.812 24.511 1.00 25.73 198 ASP A O 1
ATOM 1493 N N . GLN A 1 209 ? 19.715 -22.941 25.322 1.00 25.05 199 GLN A N 1
ATOM 1494 C CA . GLN A 1 209 ? 19.322 -21.605 24.959 1.00 24.17 199 GLN A CA 1
ATOM 1495 C C . GLN A 1 209 ? 19.256 -21.505 23.438 1.00 23.17 199 GLN A C 1
ATOM 1496 O O . GLN A 1 209 ? 18.374 -20.823 22.887 1.00 24.71 199 GLN A O 1
ATOM 1502 N N . ARG A 1 210 ? 20.256 -22.093 22.785 1.00 23.80 200 ARG A N 1
ATOM 1503 C CA . ARG A 1 210 ? 20.305 -22.109 21.332 1.00 24.52 200 ARG A CA 1
ATOM 1504 C C . ARG A 1 210 ? 19.064 -22.806 20.783 1.00 25.21 200 ARG A C 1
ATOM 1505 O O . ARG A 1 210 ? 18.406 -22.278 19.893 1.00 24.48 200 ARG A O 1
ATOM 1513 N N . LYS A 1 211 ? 18.757 -23.989 21.288 1.00 24.76 201 LYS A N 1
ATOM 1514 C CA A LYS A 1 211 ? 17.573 -24.734 20.841 0.50 25.87 201 LYS A CA 1
ATOM 1515 C CA B LYS A 1 211 ? 17.551 -24.728 20.868 0.50 25.63 201 LYS A CA 1
ATOM 1516 C C . LYS A 1 211 ? 16.305 -23.886 21.095 1.00 26.31 201 LYS A C 1
ATOM 1517 O O . LYS A 1 211 ? 15.496 -23.704 20.199 1.00 24.80 201 LYS A O 1
ATOM 1528 N N . THR A 1 212 ? 16.167 -23.361 22.310 1.00 26.64 202 THR A N 1
ATOM 1529 C CA . THR A 1 212 ? 15.085 -22.489 22.661 1.00 27.68 202 THR A CA 1
ATOM 1530 C C . THR A 1 212 ? 14.902 -21.317 21.696 1.00 27.83 202 THR A C 1
ATOM 1531 O O . THR A 1 212 ? 13.763 -21.103 21.175 1.00 26.96 202 THR A O 1
ATOM 1535 N N . GLU A 1 213 ? 15.988 -20.600 21.392 1.00 26.22 203 GLU A N 1
ATOM 1536 C CA . GLU A 1 213 ? 15.894 -19.530 20.373 1.00 25.76 203 GLU A CA 1
ATOM 1537 C C . GLU A 1 213 ? 15.532 -19.984 18.957 1.00 24.05 203 GLU A C 1
ATOM 1538 O O . GLU A 1 213 ? 14.727 -19.331 18.284 1.00 23.57 203 GLU A O 1
ATOM 1544 N N . LEU A 1 214 ? 16.072 -21.085 18.480 1.00 23.27 204 LEU A N 1
ATOM 1545 C CA . LEU A 1 214 ? 15.688 -21.537 17.160 1.00 22.46 204 LEU A CA 1
ATOM 1546 C C . LEU A 1 214 ? 14.212 -22.071 17.118 1.00 23.70 204 LEU A C 1
ATOM 1547 O O . LEU A 1 214 ? 13.549 -21.959 16.074 1.00 22.15 204 LEU A O 1
ATOM 1552 N N . LEU A 1 215 ? 13.714 -22.641 18.217 1.00 23.67 205 LEU A N 1
ATOM 1553 C CA . LEU A 1 215 ? 12.267 -22.951 18.309 1.00 25.90 205 LEU A CA 1
ATOM 1554 C C . LEU A 1 215 ? 11.433 -21.692 18.379 1.00 26.44 205 LEU A C 1
ATOM 1555 O O . LEU A 1 215 ? 10.349 -21.679 17.816 1.00 28.32 205 LEU A O 1
ATOM 1560 N N . GLU A 1 216 ? 11.905 -20.612 19.025 1.00 24.51 206 GLU A N 1
ATOM 1561 C CA . GLU A 1 216 ? 11.223 -19.324 18.895 1.00 25.50 206 GLU A CA 1
ATOM 1562 C C . GLU A 1 216 ? 11.184 -18.787 17.470 1.00 25.15 206 GLU A C 1
ATOM 1563 O O . GLU A 1 216 ? 10.172 -18.238 17.010 1.00 23.88 206 GLU A O 1
ATOM 1569 N N . CYS A 1 217 ? 12.242 -19.038 16.709 1.00 23.33 207 CYS A N 1
ATOM 1570 C CA . CYS A 1 217 ? 12.284 -18.672 15.290 1.00 22.06 207 CYS A CA 1
ATOM 1571 C C . CYS A 1 217 ? 11.250 -19.481 14.522 1.00 22.20 207 CYS A C 1
ATOM 1572 O O . CYS A 1 217 ? 10.530 -18.870 13.730 1.00 25.30 207 CYS A O 1
ATOM 1575 N N . ALA A 1 218 ? 11.223 -20.808 14.696 1.00 22.10 208 ALA A N 1
ATOM 1576 C CA . ALA A 1 218 ? 10.268 -21.688 14.046 1.00 23.36 208 ALA A CA 1
ATOM 1577 C C . ALA A 1 218 ? 8.838 -21.203 14.401 1.00 24.05 208 ALA A C 1
ATOM 1578 O O . ALA A 1 218 ? 8.023 -21.119 13.506 1.00 24.24 208 ALA A O 1
ATOM 1580 N N . ALA A 1 219 ? 8.554 -20.963 15.678 1.00 25.03 209 ALA A N 1
ATOM 1581 C CA . ALA A 1 219 ? 7.206 -20.432 16.103 1.00 26.19 209 ALA A CA 1
ATOM 1582 C C . ALA A 1 219 ? 6.828 -19.110 15.401 1.00 26.55 209 ALA A C 1
ATOM 1583 O O . ALA A 1 219 ? 5.699 -18.953 14.924 1.00 28.56 209 ALA A O 1
ATOM 1585 N N . TYR A 1 220 ? 7.755 -18.163 15.308 1.00 25.75 210 TYR A N 1
ATOM 1586 C CA . TYR A 1 220 ? 7.524 -16.910 14.610 1.00 25.43 210 TYR A CA 1
ATOM 1587 C C . TYR A 1 220 ? 7.200 -17.109 13.131 1.00 25.84 210 TYR A C 1
ATOM 1588 O O . TYR A 1 220 ? 6.200 -16.530 12.610 1.00 25.38 210 TYR A O 1
ATOM 1597 N N . PHE A 1 221 ? 8.027 -17.899 12.434 1.00 24.54 211 PHE A N 1
ATOM 1598 C CA . PHE A 1 221 ? 7.809 -18.154 11.041 1.00 23.72 211 PHE A CA 1
ATOM 1599 C C . PHE A 1 221 ? 6.535 -18.973 10.780 1.00 24.80 211 PHE A C 1
ATOM 1600 O O . PHE A 1 221 ? 5.995 -18.967 9.676 1.00 24.21 211 PHE A O 1
ATOM 1608 N N . GLN A 1 222 ? 6.172 -19.774 11.746 1.00 26.05 212 GLN A N 1
ATOM 1609 C CA . GLN A 1 222 ? 4.893 -20.505 11.704 1.00 27.68 212 GLN A CA 1
ATOM 1610 C C . GLN A 1 222 ? 3.694 -19.547 11.885 1.00 26.78 212 GLN A C 1
ATOM 1611 O O . GLN A 1 222 ? 2.736 -19.695 11.156 1.00 28.52 212 GLN A O 1
ATOM 1617 N N . VAL A 1 223 ? 3.771 -18.544 12.743 1.00 26.50 213 VAL A N 1
ATOM 1618 C CA . VAL A 1 223 ? 2.750 -17.533 12.805 1.00 27.96 213 VAL A CA 1
ATOM 1619 C C . VAL A 1 223 ? 2.583 -16.866 11.406 1.00 29.28 213 VAL A C 1
ATOM 1620 O O . VAL A 1 223 ? 1.429 -16.747 10.837 1.00 26.39 213 VAL A O 1
ATOM 1624 N N . LEU A 1 224 ? 3.726 -16.492 10.829 1.00 26.72 214 LEU A N 1
ATOM 1625 C CA . LEU A 1 224 ? 3.749 -15.823 9.552 1.00 27.30 214 LEU A CA 1
ATOM 1626 C C . LEU A 1 224 ? 3.092 -16.666 8.468 1.00 27.38 214 LEU A C 1
ATOM 1627 O O . LEU A 1 224 ? 2.279 -16.166 7.655 1.00 25.92 214 LEU A O 1
ATOM 1632 N N . TRP A 1 225 ? 3.444 -17.950 8.455 1.00 27.97 215 TRP A N 1
ATOM 1633 C CA . TRP A 1 225 ? 2.890 -18.879 7.515 1.00 28.65 215 TRP A CA 1
ATOM 1634 C C . TRP A 1 225 ? 1.331 -18.936 7.735 1.00 30.09 215 TRP A C 1
ATOM 1635 O O . TRP A 1 225 ? 0.550 -18.885 6.765 1.00 29.11 215 TRP A O 1
ATOM 1646 N N . ASN A 1 226 ? 0.913 -19.033 8.987 1.00 30.54 216 ASN A N 1
ATOM 1647 C CA . ASN A 1 226 ? -0.529 -19.214 9.318 1.00 32.05 216 ASN A CA 1
ATOM 1648 C C . ASN A 1 226 ? -1.338 -18.000 8.900 1.00 32.51 216 ASN A C 1
ATOM 1649 O O . ASN A 1 226 ? -2.366 -18.126 8.225 1.00 33.91 216 ASN A O 1
ATOM 1654 N N . GLU A 1 227 ? -0.773 -16.831 9.120 1.00 31.81 217 GLU A N 1
ATOM 1655 C CA . GLU A 1 227 ? -1.362 -15.585 8.631 1.00 32.16 217 GLU A CA 1
ATOM 1656 C C . GLU A 1 227 ? -1.378 -15.411 7.132 1.00 32.23 217 GLU A C 1
ATOM 1657 O O . GLU A 1 227 ? -2.119 -14.558 6.612 1.00 33.26 217 GLU A O 1
ATOM 1663 N N . ARG A 1 228 ? -0.510 -16.116 6.412 1.00 30.83 218 ARG A N 1
ATOM 1664 C CA . ARG A 1 228 ? -0.404 -15.866 4.986 1.00 29.72 218 ARG A CA 1
ATOM 1665 C C . ARG A 1 228 ? -1.041 -16.911 4.140 1.00 28.86 218 ARG A C 1
ATOM 1666 O O . ARG A 1 228 ? -1.443 -16.579 3.029 1.00 29.27 218 ARG A O 1
ATOM 1674 N N . VAL A 1 229 ? -1.160 -18.138 4.631 1.00 29.44 219 VAL A N 1
ATOM 1675 C CA . VAL A 1 229 ? -1.598 -19.212 3.803 1.00 31.17 219 VAL A CA 1
ATOM 1676 C C . VAL A 1 229 ? -3.000 -18.972 3.273 1.00 33.89 219 VAL A C 1
ATOM 1677 O O . VAL A 1 229 ? -3.311 -19.465 2.216 1.00 33.44 219 VAL A O 1
ATOM 1681 N N . ASN A 1 230 ? -3.861 -18.302 4.024 1.00 35.65 220 ASN A N 1
ATOM 1682 C CA . ASN A 1 230 ? -5.228 -18.018 3.510 1.00 38.99 220 ASN A CA 1
ATOM 1683 C C . ASN A 1 230 ? -5.455 -16.586 3.089 1.00 39.09 220 ASN A C 1
ATOM 1684 O O . ASN A 1 230 ? -6.576 -16.110 3.228 1.00 43.07 220 ASN A O 1
ATOM 1689 N N . LYS A 1 231 ? -4.431 -15.871 2.652 1.00 37.36 221 LYS A N 1
ATOM 1690 C CA . LYS A 1 231 ? -4.588 -14.493 2.197 1.00 36.48 221 LYS A CA 1
ATOM 1691 C C . LYS A 1 231 ? -4.080 -14.547 0.782 1.00 33.91 221 LYS A C 1
ATOM 1692 O O . LYS A 1 231 ? -3.371 -15.476 0.420 1.00 33.21 221 LYS A O 1
ATOM 1698 N N . ASP A 1 232 ? -4.372 -13.549 -0.021 1.00 31.09 222 ASP A N 1
ATOM 1699 C CA . ASP A 1 232 ? -3.742 -13.502 -1.287 1.00 32.19 222 ASP A CA 1
ATOM 1700 C C . ASP A 1 232 ? -2.209 -13.560 -1.042 1.00 33.41 222 ASP A C 1
ATOM 1701 O O . ASP A 1 232 ? -1.724 -12.980 -0.097 1.00 30.85 222 ASP A O 1
ATOM 1706 N N . PRO A 1 233 ? -1.473 -14.257 -1.909 1.00 35.45 223 PRO A N 1
ATOM 1707 C CA . PRO A 1 233 ? -0.041 -14.302 -1.662 1.00 36.46 223 PRO A CA 1
ATOM 1708 C C . PRO A 1 233 ? 0.643 -12.936 -1.874 1.00 36.65 223 PRO A C 1
ATOM 1709 O O . PRO A 1 233 ? 0.310 -12.228 -2.785 1.00 34.00 223 PRO A O 1
ATOM 1713 N N . GLY A 1 234 ? 1.588 -12.580 -1.020 1.00 37.57 224 GLY A N 1
ATOM 1714 C CA . GLY A 1 234 ? 2.516 -11.473 -1.339 1.00 37.46 224 GLY A CA 1
ATOM 1715 C C . GLY A 1 234 ? 3.637 -11.846 -2.307 1.00 36.73 224 GLY A C 1
ATOM 1716 O O . GLY A 1 234 ? 3.623 -12.898 -2.931 1.00 38.03 224 GLY A O 1
ATOM 1717 N N . ASN A 1 235 ? 4.621 -10.970 -2.457 1.00 36.32 225 ASN A N 1
ATOM 1718 C CA . ASN A 1 235 ? 5.819 -11.323 -3.189 1.00 36.47 225 ASN A CA 1
ATOM 1719 C C . ASN A 1 235 ? 6.946 -11.897 -2.314 1.00 34.71 225 ASN A C 1
ATOM 1720 O O . ASN A 1 235 ? 8.015 -12.217 -2.797 1.00 36.69 225 ASN A O 1
ATOM 1725 N N . ASP A 1 236 ? 6.679 -12.110 -1.049 1.00 32.17 226 ASP A N 1
ATOM 1726 C CA . ASP A 1 236 ? 7.694 -12.646 -0.121 1.00 30.20 226 ASP A CA 1
ATOM 1727 C C . ASP A 1 236 ? 7.758 -14.179 -0.162 1.00 29.52 226 ASP A C 1
ATOM 1728 O O . ASP A 1 236 ? 6.806 -14.884 -0.629 1.00 27.78 226 ASP A O 1
ATOM 1733 N N . LEU A 1 237 ? 8.845 -14.715 0.392 1.00 25.43 227 LEU A N 1
ATOM 1734 C CA . LEU A 1 237 ? 9.046 -16.122 0.348 1.00 25.78 227 LEU A CA 1
ATOM 1735 C C . LEU A 1 237 ? 8.052 -16.946 1.117 1.00 24.08 227 LEU A C 1
ATOM 1736 O O . LEU A 1 237 ? 7.724 -17.979 0.662 1.00 24.54 227 LEU A O 1
ATOM 1741 N N . ILE A 1 238 ? 7.611 -16.507 2.286 1.00 22.43 228 ILE A N 1
ATOM 1742 C CA . ILE A 1 238 ? 6.724 -17.283 3.103 1.00 22.69 228 ILE A CA 1
ATOM 1743 C C . ILE A 1 238 ? 5.332 -17.426 2.396 1.00 24.43 228 ILE A C 1
ATOM 1744 O O . ILE A 1 238 ? 4.788 -18.481 2.378 1.00 23.34 228 ILE A O 1
ATOM 1749 N N . SER A 1 239 ? 4.783 -16.335 1.890 1.00 26.37 229 SER A N 1
ATOM 1750 C CA . SER A 1 239 ? 3.560 -16.397 1.060 1.00 29.04 229 SER A CA 1
ATOM 1751 C C . SER A 1 239 ? 3.728 -17.367 -0.063 1.00 29.33 229 SER A C 1
ATOM 1752 O O . SER A 1 239 ? 2.849 -18.173 -0.313 1.00 31.04 229 SER A O 1
ATOM 1755 N N . MET A 1 240 ? 4.827 -17.241 -0.801 1.00 30.77 230 MET A N 1
ATOM 1756 C CA . MET A 1 240 ? 5.022 -18.058 -1.981 1.00 30.99 230 MET A CA 1
ATOM 1757 C C . MET A 1 240 ? 5.149 -19.501 -1.626 1.00 29.21 230 MET A C 1
ATOM 1758 O O . MET A 1 240 ? 4.509 -20.321 -2.269 1.00 28.77 230 MET A O 1
ATOM 1763 N N . LEU A 1 241 ? 5.872 -19.822 -0.559 1.00 26.64 231 LEU A N 1
ATOM 1764 C CA . LEU A 1 241 ? 5.966 -21.231 -0.145 1.00 27.52 231 LEU A CA 1
ATOM 1765 C C . LEU A 1 241 ? 4.563 -21.779 0.259 1.00 26.82 231 LEU A C 1
ATOM 1766 O O . LEU A 1 241 ? 4.239 -22.967 0.008 1.00 29.79 231 LEU A O 1
ATOM 1771 N N . ALA A 1 242 ? 3.821 -20.946 0.970 1.00 24.73 232 ALA A N 1
ATOM 1772 C CA . ALA A 1 242 ? 2.521 -21.345 1.516 1.00 26.14 232 ALA A CA 1
ATOM 1773 C C . ALA A 1 242 ? 1.474 -21.549 0.407 1.00 26.37 232 ALA A C 1
ATOM 1774 O O . ALA A 1 242 ? 0.609 -22.357 0.572 1.00 26.80 232 ALA A O 1
ATOM 1776 N N . HIS A 1 243 ? 1.601 -20.872 -0.721 1.00 27.62 233 HIS A N 1
ATOM 1777 C CA . HIS A 1 243 ? 0.653 -20.971 -1.851 1.00 30.20 233 HIS A CA 1
ATOM 1778 C C . HIS A 1 243 ? 1.139 -21.871 -2.955 1.00 31.97 233 HIS A C 1
ATOM 1779 O O . HIS A 1 243 ? 0.449 -22.116 -3.935 1.00 33.43 233 HIS A O 1
ATOM 1786 N N . SER A 1 244 ? 2.301 -22.450 -2.777 1.00 31.71 234 SER A N 1
ATOM 1787 C CA . SER A 1 244 ? 2.846 -23.213 -3.831 1.00 32.95 234 SER A CA 1
ATOM 1788 C C . SER A 1 244 ? 2.469 -24.649 -3.602 1.00 34.15 234 SER A C 1
ATOM 1789 O O . SER A 1 244 ? 2.629 -25.183 -2.474 1.00 33.29 234 SER A O 1
ATOM 1792 N N . PRO A 1 245 ? 1.958 -25.312 -4.667 1.00 35.94 235 PRO A N 1
ATOM 1793 C CA . PRO A 1 245 ? 1.566 -26.702 -4.477 1.00 38.39 235 PRO A CA 1
ATOM 1794 C C . PRO A 1 245 ? 2.779 -27.646 -4.252 1.00 39.83 235 PRO A C 1
ATOM 1795 O O . PRO A 1 245 ? 2.638 -28.625 -3.546 1.00 38.93 235 PRO A O 1
ATOM 1799 N N . ALA A 1 246 ? 3.947 -27.306 -4.787 1.00 41.43 236 ALA A N 1
ATOM 1800 C CA . ALA A 1 246 ? 5.177 -28.087 -4.501 1.00 43.28 236 ALA A CA 1
ATOM 1801 C C . ALA A 1 246 ? 5.442 -28.225 -2.991 1.00 44.55 236 ALA A C 1
ATOM 1802 O O . ALA A 1 246 ? 5.921 -29.247 -2.548 1.00 45.89 236 ALA A O 1
ATOM 1804 N N . THR A 1 247 ? 5.097 -27.257 -2.174 1.00 44.93 237 THR A N 1
ATOM 1805 C CA . THR A 1 247 ? 5.404 -27.441 -0.764 1.00 47.86 237 THR A CA 1
ATOM 1806 C C . THR A 1 247 ? 4.387 -28.262 0.088 1.00 51.14 237 THR A C 1
ATOM 1807 O O . THR A 1 247 ? 4.460 -28.209 1.323 1.00 52.84 237 THR A O 1
ATOM 1811 N N . ARG A 1 248 ? 3.463 -29.014 -0.531 1.00 53.31 238 ARG A N 1
ATOM 1812 C CA . ARG A 1 248 ? 2.378 -29.690 0.225 1.00 55.36 238 ARG A CA 1
ATOM 1813 C C . ARG A 1 248 ? 2.956 -30.552 1.336 1.00 55.03 238 ARG A C 1
ATOM 1814 O O . ARG A 1 248 ? 2.461 -30.541 2.469 1.00 55.74 238 ARG A O 1
ATOM 1822 N N . ASN A 1 249 ? 4.008 -31.288 0.978 1.00 54.34 239 ASN A N 1
ATOM 1823 C CA . ASN A 1 249 ? 4.653 -32.254 1.884 1.00 53.76 239 ASN A CA 1
ATOM 1824 C C . ASN A 1 249 ? 5.866 -31.693 2.696 1.00 50.69 239 ASN A C 1
ATOM 1825 O O . ASN A 1 249 ? 6.649 -32.494 3.236 1.00 50.24 239 ASN A O 1
ATOM 1830 N N . MET A 1 250 ? 6.002 -30.347 2.769 1.00 46.08 240 MET A N 1
ATOM 1831 C CA . MET A 1 250 ? 7.107 -29.6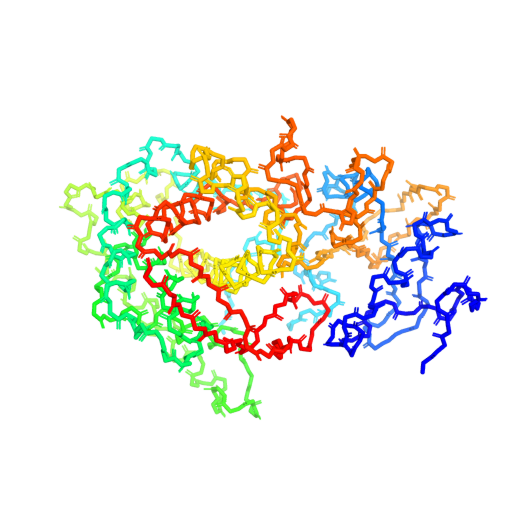91 3.511 1.00 42.09 240 MET A CA 1
ATOM 1832 C C . MET A 1 250 ? 6.818 -29.731 5.022 1.00 38.42 240 MET A C 1
ATOM 1833 O O . MET A 1 250 ? 5.921 -29.099 5.512 1.00 37.80 240 MET A O 1
ATOM 1838 N N . THR A 1 251 ? 7.649 -30.435 5.746 1.00 35.53 241 THR A N 1
ATOM 1839 C CA . THR A 1 251 ? 7.507 -30.584 7.175 1.00 33.29 241 THR A CA 1
ATOM 1840 C C . THR A 1 251 ? 7.973 -29.306 7.884 1.00 32.65 241 THR A C 1
ATOM 1841 O O . THR A 1 251 ? 8.696 -28.491 7.317 1.00 32.39 241 THR A O 1
ATOM 1845 N N . PRO A 1 252 ? 7.573 -29.114 9.132 1.00 32.10 242 PRO A N 1
ATOM 1846 C CA . PRO A 1 252 ? 8.110 -27.975 9.853 1.00 30.87 242 PRO A CA 1
ATOM 1847 C C . PRO A 1 252 ? 9.665 -27.950 10.026 1.00 29.12 242 PRO A C 1
ATOM 1848 O O . PRO A 1 252 ? 10.223 -26.882 10.150 1.00 25.70 242 PRO A O 1
ATOM 1852 N N . GLU A 1 253 ? 10.315 -29.097 10.069 1.00 26.74 243 GLU A N 1
ATOM 1853 C CA . GLU A 1 253 ? 11.764 -29.120 10.149 1.00 27.70 243 GLU A CA 1
ATOM 1854 C C . GLU A 1 253 ? 12.408 -28.580 8.853 1.00 27.43 243 GLU A C 1
ATOM 1855 O O . GLU A 1 253 ? 13.408 -27.901 8.946 1.00 26.01 243 GLU A O 1
ATOM 1861 N N . GLU A 1 254 ? 11.830 -28.907 7.690 1.00 26.66 244 GLU A N 1
ATOM 1862 C CA . GLU A 1 254 ? 12.277 -28.441 6.367 1.00 26.58 244 GLU A CA 1
ATOM 1863 C C . GLU A 1 254 ? 12.049 -26.975 6.229 1.00 26.49 244 GLU A C 1
ATOM 1864 O O . GLU A 1 254 ? 12.893 -26.290 5.668 1.00 25.82 244 GLU A O 1
ATOM 1870 N N . TYR A 1 255 ? 10.949 -26.470 6.808 1.00 24.87 245 TYR A N 1
ATOM 1871 C CA . TYR A 1 255 ? 10.635 -25.069 6.735 1.00 23.48 245 TYR A CA 1
ATOM 1872 C C . TYR A 1 255 ? 11.681 -24.310 7.507 1.00 24.19 245 TYR A C 1
ATOM 1873 O O . TYR A 1 255 ? 12.242 -23.337 6.991 1.00 23.38 245 TYR A O 1
ATOM 1882 N N . LEU A 1 256 ? 11.909 -24.712 8.752 1.00 23.89 246 LEU A N 1
ATOM 1883 C CA . LEU A 1 256 ? 12.907 -24.034 9.596 1.00 24.18 246 LEU A CA 1
ATOM 1884 C C . LEU A 1 256 ? 14.352 -24.150 9.003 1.00 23.44 246 LEU A C 1
ATOM 1885 O O . LEU A 1 256 ? 15.108 -23.173 9.009 1.00 21.09 246 LEU A O 1
ATOM 1890 N N . GLY A 1 257 ? 14.668 -25.324 8.479 1.00 22.69 247 GLY A N 1
ATOM 1891 C CA . GLY A 1 257 ? 16.005 -25.577 7.873 1.00 23.40 247 GLY A CA 1
ATOM 1892 C C . GLY A 1 257 ? 16.199 -24.713 6.646 1.00 22.15 247 GLY A C 1
ATOM 1893 O O . GLY A 1 257 ? 17.252 -24.100 6.491 1.00 21.29 247 GLY A O 1
ATOM 1894 N N . ASN A 1 258 ? 15.172 -24.587 5.831 1.00 20.96 248 ASN A N 1
ATOM 1895 C CA . ASN A 1 258 ? 15.232 -23.676 4.667 1.00 21.65 248 ASN A CA 1
ATOM 1896 C C . ASN A 1 258 ? 15.361 -22.191 5.046 1.00 21.73 248 ASN A C 1
ATOM 1897 O O . ASN A 1 258 ? 16.176 -21.449 4.449 1.00 20.19 248 ASN A O 1
ATOM 1902 N N . VAL A 1 259 ? 14.600 -21.775 6.060 1.00 19.74 249 VAL A N 1
ATOM 1903 C CA . VAL A 1 259 ? 14.648 -20.407 6.512 1.00 19.42 249 VAL A CA 1
ATOM 1904 C C . VAL A 1 259 ? 16.050 -20.041 7.103 1.00 19.43 249 VAL A C 1
ATOM 1905 O O . VAL A 1 259 ? 16.611 -19.027 6.755 1.00 19.55 249 VAL A O 1
ATOM 1909 N N . LEU A 1 260 ? 16.614 -20.892 7.965 1.00 19.53 250 LEU A N 1
ATOM 1910 C CA . LEU A 1 260 ? 17.917 -20.621 8.569 1.00 19.34 250 LEU A CA 1
ATOM 1911 C C . LEU A 1 260 ? 19.073 -20.667 7.525 1.00 20.15 250 LEU A C 1
ATOM 1912 O O . LEU A 1 260 ? 20.001 -19.854 7.595 1.00 18.94 250 LEU A O 1
ATOM 1917 N N . LEU A 1 261 ? 18.965 -21.564 6.530 1.00 19.60 251 LEU A N 1
ATOM 1918 C CA . LEU A 1 261 ? 19.980 -21.681 5.490 1.00 19.38 251 LEU A CA 1
ATOM 1919 C C . LEU A 1 261 ? 19.940 -20.457 4.614 1.00 19.64 251 LEU A C 1
ATOM 1920 O O . LEU A 1 261 ? 20.992 -19.897 4.254 1.00 16.93 251 LEU A O 1
ATOM 1925 N N . LEU A 1 262 ? 18.740 -19.948 4.319 1.00 19.22 252 LEU A N 1
ATOM 1926 C CA . LEU A 1 262 ? 18.680 -18.676 3.582 1.00 18.84 252 LEU A CA 1
ATOM 1927 C C . LEU A 1 262 ? 19.221 -17.508 4.387 1.00 18.35 252 LEU A C 1
ATOM 1928 O O . LEU A 1 262 ? 19.891 -16.663 3.851 1.00 18.38 252 LEU A O 1
ATOM 1933 N N . ILE A 1 263 ? 18.870 -17.404 5.667 1.00 19.02 253 ILE A N 1
ATOM 1934 C CA . ILE A 1 263 ? 19.358 -16.339 6.476 1.00 18.74 253 ILE A CA 1
ATOM 1935 C C . ILE A 1 263 ? 20.915 -16.382 6.573 1.00 19.75 253 ILE A C 1
ATOM 1936 O O . ILE A 1 263 ? 21.652 -15.378 6.335 1.00 17.55 253 ILE A O 1
ATOM 1941 N N . VAL A 1 264 ? 21.443 -17.547 6.866 1.00 19.40 254 VAL A N 1
ATOM 1942 C CA . VAL A 1 264 ? 22.907 -17.654 7.003 1.00 18.65 254 VAL A CA 1
ATOM 1943 C C . VAL A 1 264 ? 23.606 -17.436 5.651 1.00 20.12 254 VAL A C 1
ATOM 1944 O O . VAL A 1 264 ? 24.605 -16.759 5.615 1.00 20.42 254 VAL A O 1
ATOM 1948 N N . GLY A 1 265 ? 23.040 -17.978 4.561 1.00 19.62 255 GLY A N 1
ATOM 1949 C CA . GLY A 1 265 ? 23.646 -17.923 3.242 1.00 18.66 255 GLY A CA 1
ATOM 1950 C C . GLY A 1 265 ? 23.707 -16.459 2.757 1.00 17.67 255 GLY A C 1
ATOM 1951 O O . GLY A 1 265 ? 24.624 -16.079 2.092 1.00 18.53 255 GLY A O 1
ATOM 1952 N N . GLY A 1 266 ? 22.730 -15.651 3.131 1.00 17.40 256 GLY A N 1
ATOM 1953 C CA . GLY A 1 266 ? 22.589 -14.260 2.663 1.00 16.49 256 GLY A CA 1
ATOM 1954 C C . GLY A 1 266 ? 23.255 -13.216 3.533 1.00 18.87 256 GLY A C 1
ATOM 1955 O O . GLY A 1 266 ? 23.474 -12.109 3.135 1.00 20.58 256 GLY A O 1
ATOM 1956 N N . ASN A 1 267 ? 23.579 -13.588 4.743 1.00 19.47 257 ASN A N 1
ATOM 1957 C CA . ASN A 1 267 ? 23.909 -12.617 5.726 1.00 19.54 257 ASN A CA 1
ATOM 1958 C C . ASN A 1 267 ? 25.358 -12.115 5.599 1.00 20.73 257 ASN A C 1
ATOM 1959 O O . ASN A 1 267 ? 25.629 -10.999 5.045 1.00 21.19 257 ASN A O 1
ATOM 1964 N N . ASP A 1 268 ? 26.333 -12.898 6.066 1.00 20.06 258 ASP A N 1
ATOM 1965 C CA . ASP A 1 268 ? 27.669 -12.340 5.872 1.00 22.20 258 ASP A CA 1
ATOM 1966 C C . ASP A 1 268 ? 28.189 -12.109 4.458 1.00 20.43 258 ASP A C 1
ATOM 1967 O O . ASP A 1 268 ? 28.987 -11.173 4.238 1.00 20.68 258 ASP A O 1
ATOM 1972 N N . THR A 1 269 ? 27.729 -12.892 3.496 1.00 18.45 259 THR A N 1
ATOM 1973 C CA . THR A 1 269 ? 28.187 -12.718 2.128 1.00 17.85 259 THR A CA 1
ATOM 1974 C C . THR A 1 269 ? 27.791 -11.296 1.605 1.00 17.49 259 THR A C 1
ATOM 1975 O O . THR A 1 269 ? 28.571 -10.588 1.002 1.00 18.49 259 THR A O 1
ATOM 1979 N N . THR A 1 270 ? 26.522 -10.955 1.738 1.00 18.26 260 THR A N 1
ATOM 1980 C CA . THR A 1 270 ? 26.009 -9.659 1.263 1.00 18.39 260 THR A CA 1
ATOM 1981 C C . THR A 1 270 ? 26.654 -8.493 2.060 1.00 17.42 260 THR A C 1
ATOM 1982 O O . THR A 1 270 ? 27.023 -7.505 1.486 1.00 18.41 260 THR A O 1
ATOM 1986 N N . ARG A 1 271 ? 26.743 -8.620 3.379 1.00 16.77 261 ARG A N 1
ATOM 1987 C CA A ARG A 1 271 ? 27.435 -7.688 4.254 0.50 17.57 261 ARG A CA 1
ATOM 1988 C CA B ARG A 1 271 ? 27.425 -7.628 4.228 0.50 17.38 261 ARG A CA 1
ATOM 1989 C C . ARG A 1 271 ? 28.841 -7.322 3.746 1.00 17.65 261 ARG A C 1
ATOM 1990 O O . ARG A 1 271 ? 29.221 -6.140 3.599 1.00 16.21 261 ARG A O 1
ATOM 2005 N N . ASN A 1 272 ? 29.627 -8.373 3.436 1.00 16.96 262 ASN A N 1
ATOM 2006 C CA . ASN A 1 272 ? 30.997 -8.194 3.035 1.00 16.62 262 ASN A CA 1
ATOM 2007 C C . ASN A 1 272 ? 31.160 -7.697 1.585 1.00 15.82 262 ASN A C 1
ATOM 2008 O O . ASN A 1 272 ? 32.131 -7.039 1.282 1.00 15.86 262 ASN A O 1
ATOM 2013 N N . SER A 1 273 ? 30.167 -7.961 0.759 1.00 14.95 263 SER A N 1
ATOM 2014 C CA . SER A 1 273 ? 30.107 -7.421 -0.539 1.00 16.09 263 SER A CA 1
ATOM 2015 C C . SER A 1 273 ? 29.730 -5.922 -0.486 1.00 18.03 263 SER A C 1
ATOM 2016 O O . SER A 1 273 ? 30.224 -5.103 -1.326 1.00 18.44 263 SER A O 1
ATOM 2019 N N . MET A 1 274 ? 28.877 -5.567 0.483 1.00 18.52 264 MET A N 1
ATOM 2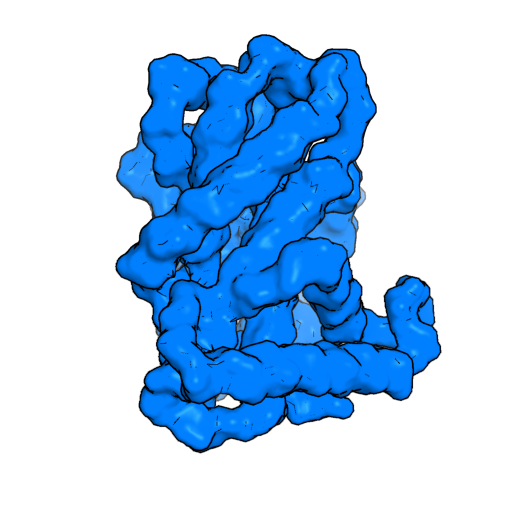020 C CA . MET A 1 274 ? 28.546 -4.180 0.659 1.00 18.78 264 MET A CA 1
ATOM 2021 C C . MET A 1 274 ? 29.789 -3.355 1.130 1.00 20.22 264 MET A C 1
ATOM 2022 O O . MET A 1 274 ? 29.971 -2.243 0.672 1.00 19.95 264 MET A O 1
ATOM 2027 N N . THR A 1 275 ? 30.577 -3.888 2.055 1.00 19.24 265 THR A N 1
ATOM 2028 C CA . THR A 1 275 ? 31.772 -3.259 2.559 1.00 18.96 265 THR A CA 1
ATOM 2029 C C . THR A 1 275 ? 32.887 -3.267 1.507 1.00 19.92 265 THR A C 1
ATOM 2030 O O . THR A 1 275 ? 33.575 -2.230 1.249 1.00 20.97 265 THR A O 1
ATOM 2034 N N . GLY A 1 276 ? 33.088 -4.432 0.891 1.00 19.40 266 GLY A N 1
ATOM 2035 C CA . GLY A 1 276 ? 34.122 -4.590 -0.123 1.00 18.87 266 GLY A CA 1
ATOM 2036 C C . GLY A 1 276 ? 34.078 -3.634 -1.313 1.00 20.75 266 GLY A C 1
ATOM 2037 O O . GLY A 1 276 ? 35.134 -3.179 -1.775 1.00 18.78 266 GLY A O 1
ATOM 2038 N N . GLY A 1 277 ? 32.876 -3.316 -1.817 1.00 20.18 267 GLY A N 1
ATOM 2039 C CA . GLY A 1 277 ? 32.821 -2.502 -2.997 1.00 21.10 267 GLY A CA 1
ATOM 2040 C C . GLY A 1 277 ? 33.276 -1.042 -2.652 1.00 21.95 267 GLY A C 1
ATOM 2041 O O . GLY A 1 277 ? 33.871 -0.365 -3.490 1.00 20.34 267 GLY A O 1
ATOM 2042 N N . VAL A 1 278 ? 33.072 -0.634 -1.400 1.00 23.04 268 VAL A N 1
ATOM 2043 C CA . VAL A 1 278 ? 33.477 0.685 -0.927 1.00 23.74 268 VAL A CA 1
ATOM 2044 C C . VAL A 1 278 ? 35.001 0.738 -0.881 1.00 23.93 268 VAL A C 1
ATOM 2045 O O . VAL A 1 278 ? 35.629 1.734 -1.323 1.00 23.13 268 VAL A O 1
ATOM 2049 N N . LEU A 1 279 ? 35.603 -0.354 -0.416 1.00 22.16 269 LEU A N 1
ATOM 2050 C CA . LEU A 1 279 ? 37.032 -0.385 -0.315 1.00 21.47 269 LEU A CA 1
ATOM 2051 C C . LEU A 1 279 ? 37.668 -0.430 -1.703 1.00 23.08 269 LEU A C 1
ATOM 2052 O O . LEU A 1 279 ? 38.677 0.266 -1.907 1.00 23.85 269 LEU A O 1
ATOM 2057 N N . ALA A 1 280 ? 37.124 -1.260 -2.619 1.00 20.20 270 ALA A N 1
ATOM 2058 C CA . ALA A 1 280 ? 37.622 -1.314 -3.953 1.00 20.74 270 ALA A CA 1
ATOM 2059 C C . ALA A 1 280 ? 37.583 0.052 -4.678 1.00 22.53 270 ALA A C 1
ATOM 2060 O O . ALA A 1 280 ? 38.559 0.408 -5.428 1.00 21.28 270 ALA A O 1
ATOM 2062 N N . LEU A 1 281 ? 36.425 0.735 -4.562 1.00 22.77 271 LEU A N 1
ATOM 2063 C CA . LEU A 1 281 ? 36.264 2.053 -5.221 1.00 24.95 271 LEU A CA 1
ATOM 2064 C C . LEU A 1 281 ? 37.200 3.119 -4.620 1.00 25.70 271 LEU A C 1
ATOM 2065 O O . LEU A 1 281 ? 37.665 3.995 -5.372 1.00 27.94 271 LEU A O 1
ATOM 2070 N N . HIS A 1 282 ? 37.535 2.996 -3.338 1.00 25.46 272 HIS A N 1
ATOM 2071 C CA . HIS A 1 282 ? 38.471 3.885 -2.674 1.00 27.24 272 HIS A CA 1
ATOM 2072 C C . HIS A 1 282 ? 39.896 3.654 -3.183 1.00 29.35 272 HIS A C 1
ATOM 2073 O O . HIS A 1 282 ? 40.653 4.579 -3.416 1.00 27.39 272 HIS A O 1
ATOM 2080 N N . LYS A 1 283 ? 40.226 2.386 -3.405 1.00 28.91 273 LYS A N 1
ATOM 2081 C CA . LYS A 1 283 ? 41.540 2.017 -3.846 1.00 29.82 273 LYS A CA 1
ATOM 2082 C C . LYS A 1 283 ? 41.735 2.185 -5.351 1.00 29.51 273 LYS A C 1
ATOM 2083 O O . LYS A 1 283 ? 42.872 2.186 -5.814 1.00 27.87 273 LYS A O 1
ATOM 2089 N N . ASN A 1 284 ? 40.642 2.291 -6.109 1.00 29.23 274 ASN A N 1
ATOM 2090 C CA . ASN A 1 284 ? 40.681 2.503 -7.546 1.00 29.52 274 ASN A CA 1
ATOM 2091 C C . ASN A 1 284 ? 39.855 3.758 -7.889 1.00 30.91 274 ASN A C 1
ATOM 2092 O O . ASN A 1 284 ? 38.820 3.694 -8.576 1.00 29.67 274 ASN A O 1
ATOM 2097 N N . PRO A 1 285 ? 40.331 4.927 -7.433 1.00 32.21 275 PRO A N 1
ATOM 2098 C CA . PRO A 1 285 ? 39.480 6.136 -7.670 1.00 34.00 275 PRO A CA 1
ATOM 2099 C C . PRO A 1 285 ? 39.185 6.442 -9.160 1.00 33.63 275 PRO A C 1
ATOM 2100 O O . PRO A 1 285 ? 38.184 7.100 -9.454 1.00 34.72 275 PRO A O 1
ATOM 2104 N N . ASP A 1 286 ? 39.952 5.889 -10.094 1.00 34.41 276 ASP A N 1
ATOM 2105 C CA . ASP A 1 286 ? 39.639 6.062 -11.525 1.00 34.83 276 ASP A CA 1
ATOM 2106 C C . ASP A 1 286 ? 38.405 5.305 -11.892 1.00 33.59 276 ASP A C 1
ATOM 2107 O O . ASP A 1 286 ? 37.692 5.713 -12.802 1.00 33.16 276 ASP A O 1
ATOM 2112 N N . GLN A 1 287 ? 38.148 4.149 -11.247 1.00 31.86 277 GLN A N 1
ATOM 2113 C CA . GLN A 1 287 ? 36.931 3.410 -11.573 1.00 28.49 277 GLN A CA 1
ATOM 2114 C C . GLN A 1 287 ? 35.716 4.137 -10.976 1.00 28.96 277 GLN A C 1
ATOM 2115 O O . GLN A 1 287 ? 34.604 4.086 -11.509 1.00 28.20 277 GLN A O 1
ATOM 2121 N N . PHE A 1 288 ? 35.921 4.776 -9.840 1.00 28.14 278 PHE A N 1
ATOM 2122 C CA . PHE A 1 288 ? 34.874 5.527 -9.231 1.00 30.18 278 PHE A CA 1
ATOM 2123 C C . PHE A 1 288 ? 34.533 6.764 -10.110 1.00 31.26 278 PHE A C 1
ATOM 2124 O O . PHE A 1 288 ? 33.382 7.063 -10.288 1.00 31.59 278 PHE A O 1
ATOM 2132 N N . ALA A 1 289 ? 35.552 7.431 -10.657 1.00 32.53 279 ALA A N 1
ATOM 2133 C CA . ALA A 1 289 ? 35.331 8.517 -11.675 1.00 32.79 279 ALA A CA 1
ATOM 2134 C C . ALA A 1 289 ? 34.514 7.982 -12.839 1.00 33.03 279 ALA A C 1
ATOM 2135 O O . ALA A 1 289 ? 33.494 8.594 -13.216 1.00 34.84 279 ALA A O 1
ATOM 2137 N N . LYS A 1 290 ? 34.851 6.802 -13.380 1.00 33.18 280 LYS A N 1
ATOM 2138 C CA . LYS A 1 290 ? 34.068 6.292 -14.498 1.00 33.52 280 LYS A CA 1
ATOM 2139 C C . LYS A 1 290 ? 32.632 5.976 -14.093 1.00 32.58 280 LYS A C 1
ATOM 2140 O O . LYS A 1 290 ? 31.725 6.103 -14.910 1.00 30.87 280 LYS A O 1
ATOM 2146 N N . LEU A 1 291 ? 32.429 5.512 -12.858 1.00 32.02 281 LEU A N 1
ATOM 2147 C CA . LEU A 1 291 ? 31.094 5.115 -12.423 1.00 32.75 281 LEU A CA 1
ATOM 2148 C C . LEU A 1 291 ? 30.235 6.382 -12.286 1.00 34.08 281 LEU A C 1
ATOM 2149 O O . LEU A 1 291 ? 29.086 6.393 -12.654 1.00 34.69 281 LEU A O 1
ATOM 2154 N N . LYS A 1 292 ? 30.790 7.427 -11.691 1.00 36.50 282 LYS A N 1
ATOM 2155 C CA . LYS A 1 292 ? 30.024 8.721 -11.606 1.00 38.34 282 LYS A CA 1
ATOM 2156 C C . LYS A 1 292 ? 29.707 9.295 -12.972 1.00 38.19 282 LYS A C 1
ATOM 2157 O O . LYS A 1 292 ? 28.609 9.750 -13.181 1.00 39.95 282 LYS A O 1
ATOM 2163 N N . ALA A 1 293 ? 30.646 9.215 -13.910 1.00 38.85 283 ALA A N 1
ATOM 2164 C CA . ALA A 1 293 ? 30.417 9.705 -15.272 1.00 37.77 283 ALA A CA 1
ATOM 2165 C C . ALA A 1 293 ? 29.394 8.857 -16.019 1.00 38.76 283 ALA A C 1
ATOM 2166 O O . ALA A 1 293 ? 28.593 9.387 -16.819 1.00 37.06 283 ALA A O 1
ATOM 2168 N N . ASN A 1 294 ? 29.354 7.534 -15.753 1.00 37.69 284 ASN A N 1
ATOM 2169 C CA . ASN A 1 294 ? 28.303 6.674 -16.330 1.00 35.79 284 ASN A CA 1
ATOM 2170 C C . ASN A 1 294 ? 27.610 5.6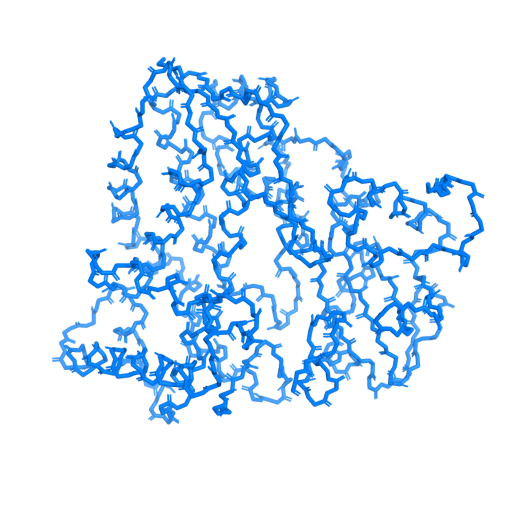96 -15.330 1.00 36.60 284 ASN A C 1
ATOM 2171 O O . ASN A 1 294 ? 27.924 4.507 -15.292 1.00 34.59 284 ASN A O 1
ATOM 2176 N N . PRO A 1 295 ? 26.647 6.205 -14.536 1.00 36.70 285 PRO A N 1
ATOM 2177 C CA . PRO A 1 295 ? 26.018 5.441 -13.463 1.00 35.31 285 PRO A CA 1
ATOM 2178 C C . PRO A 1 295 ? 25.376 4.133 -13.888 1.00 33.74 285 PRO A C 1
ATOM 2179 O O . PRO A 1 295 ? 25.193 3.243 -13.025 1.00 32.84 285 PRO A O 1
ATOM 2183 N N . ALA A 1 296 ? 25.045 3.998 -15.172 1.00 30.89 286 ALA A N 1
ATOM 2184 C CA . ALA A 1 296 ? 24.642 2.740 -15.751 1.00 30.49 286 ALA A CA 1
ATOM 2185 C C . ALA A 1 296 ? 25.660 1.579 -15.545 1.00 29.68 286 ALA A C 1
ATOM 2186 O O . ALA A 1 296 ? 25.268 0.456 -15.642 1.00 29.50 286 ALA A O 1
ATOM 2188 N N . LEU A 1 297 ? 26.932 1.869 -15.321 1.00 29.78 287 LEU A N 1
ATOM 2189 C CA . LEU A 1 297 ? 27.952 0.830 -15.050 1.00 29.62 287 LEU A CA 1
ATOM 2190 C C . LEU A 1 297 ? 27.725 0.083 -13.701 1.00 29.12 287 LEU A C 1
ATOM 2191 O O . LEU A 1 297 ? 28.447 -0.857 -13.384 1.00 27.49 287 LEU A O 1
ATOM 2196 N N . VAL A 1 298 ? 26.770 0.549 -12.889 1.00 27.65 288 VAL A N 1
ATOM 2197 C CA . VAL A 1 298 ? 26.419 -0.147 -11.700 1.00 28.69 288 VAL A CA 1
ATOM 2198 C C . VAL A 1 298 ? 26.122 -1.633 -12.016 1.00 28.13 288 VAL A C 1
ATOM 2199 O O . VAL A 1 298 ? 26.566 -2.511 -11.254 1.00 27.06 288 VAL A O 1
ATOM 2203 N N . GLU A 1 299 ? 25.440 -1.906 -13.119 1.00 26.49 289 GLU A N 1
ATOM 2204 C CA . GLU A 1 299 ? 25.065 -3.241 -13.474 1.00 28.13 289 GLU A CA 1
ATOM 2205 C C . GLU A 1 299 ? 26.259 -4.175 -13.699 1.00 26.50 289 GLU A C 1
ATOM 2206 O O . GLU A 1 299 ? 26.155 -5.341 -13.437 1.00 24.67 289 GLU A O 1
ATOM 2212 N N . THR A 1 300 ? 27.324 -3.676 -14.330 1.00 26.62 290 THR A N 1
ATOM 2213 C CA . THR A 1 300 ? 28.512 -4.510 -14.593 1.00 26.03 290 THR A CA 1
ATOM 2214 C C . THR A 1 300 ? 29.563 -4.370 -13.465 1.00 25.12 290 THR A C 1
ATOM 2215 O O . THR A 1 300 ? 30.490 -5.134 -13.399 1.00 25.60 290 THR A O 1
ATOM 2219 N N . MET A 1 301 ? 29.423 -3.365 -12.602 1.00 22.09 291 MET A N 1
ATOM 2220 C CA . MET A 1 301 ? 30.266 -3.210 -11.484 1.00 21.60 291 MET A CA 1
ATOM 2221 C C . MET A 1 301 ? 29.899 -4.246 -10.339 1.00 22.41 291 MET A C 1
ATOM 2222 O O . MET A 1 301 ? 30.798 -4.762 -9.689 1.00 20.10 291 MET A O 1
ATOM 2227 N N . VAL A 1 302 ? 28.616 -4.488 -10.098 1.00 20.51 292 VAL A N 1
ATOM 2228 C CA . VAL A 1 302 ? 28.160 -5.305 -8.981 1.00 21.47 292 VAL A CA 1
ATOM 2229 C C . VAL A 1 302 ? 28.795 -6.752 -9.059 1.00 21.36 292 VAL A C 1
ATOM 2230 O O . VAL A 1 302 ? 29.379 -7.182 -8.106 1.00 20.10 292 VAL A O 1
ATOM 2234 N N . PRO A 1 303 ? 28.745 -7.409 -10.209 1.00 22.49 293 PRO A N 1
ATOM 2235 C CA . PRO A 1 303 ? 29.449 -8.697 -10.331 1.00 22.65 293 PRO A CA 1
ATOM 2236 C C . PRO A 1 303 ? 30.969 -8.595 -10.138 1.00 21.74 293 PRO A C 1
ATOM 2237 O O . PRO A 1 303 ? 31.536 -9.518 -9.555 1.00 20.06 293 PRO A O 1
ATOM 2241 N N . GLU A 1 304 ? 31.603 -7.500 -10.586 1.00 20.98 294 GLU A N 1
ATOM 2242 C CA . GLU A 1 304 ? 33.006 -7.250 -10.297 1.00 19.94 294 GLU A CA 1
ATOM 2243 C C . GLU A 1 304 ? 33.299 -7.127 -8.820 1.00 18.17 294 GLU A C 1
ATOM 2244 O O . GLU A 1 304 ? 34.292 -7.690 -8.359 1.00 20.00 294 GLU A O 1
ATOM 2250 N N . ILE A 1 305 ? 32.456 -6.425 -8.050 1.00 17.59 295 ILE A N 1
ATOM 2251 C CA A ILE A 1 305 ? 32.612 -6.331 -6.606 0.50 17.78 295 ILE A CA 1
ATOM 2252 C CA B ILE A 1 305 ? 32.644 -6.342 -6.625 0.50 16.25 295 ILE A CA 1
ATOM 2253 C C . ILE A 1 305 ? 32.645 -7.722 -6.016 1.00 17.27 295 ILE A C 1
ATOM 2254 O O . ILE A 1 305 ? 33.462 -7.990 -5.127 1.00 17.82 295 ILE A O 1
ATOM 2263 N N . ILE A 1 306 ? 31.717 -8.557 -6.465 1.00 16.93 296 ILE A N 1
ATOM 2264 C CA A ILE A 1 306 ? 31.522 -9.931 -5.931 0.50 17.83 296 ILE A CA 1
ATOM 2265 C CA B ILE A 1 306 ? 31.537 -9.884 -5.872 0.50 16.50 296 ILE A CA 1
ATOM 2266 C C . ILE A 1 306 ? 32.750 -10.780 -6.280 1.00 16.96 296 ILE A C 1
ATOM 2267 O O . ILE A 1 306 ? 33.193 -11.577 -5.468 1.00 17.00 296 ILE A O 1
ATOM 2276 N N . ARG A 1 307 ? 33.289 -10.632 -7.502 1.00 15.45 297 ARG A N 1
ATOM 2277 C CA . ARG A 1 307 ? 34.567 -11.327 -7.852 1.00 17.89 297 ARG A CA 1
ATOM 2278 C C . ARG A 1 307 ? 35.742 -10.849 -7.006 1.00 18.46 297 ARG A C 1
ATOM 2279 O O . ARG A 1 307 ? 36.541 -11.647 -6.463 1.00 17.00 297 ARG A O 1
ATOM 2287 N N . TRP A 1 308 ? 35.841 -9.526 -6.847 1.00 18.71 298 TRP A N 1
ATOM 2288 C CA . TRP A 1 308 ? 36.944 -8.962 -6.142 1.00 18.34 298 TRP A CA 1
ATOM 2289 C C . TRP A 1 308 ? 36.904 -9.288 -4.670 1.00 18.44 298 TRP A C 1
ATOM 2290 O O . TRP A 1 308 ? 37.950 -9.532 -4.064 1.00 19.99 298 TRP A O 1
ATOM 2301 N N . GLN A 1 309 ? 35.696 -9.303 -4.067 1.00 16.95 299 GLN A N 1
ATOM 2302 C CA . GLN A 1 309 ? 35.629 -9.585 -2.657 1.00 16.02 299 GLN A CA 1
ATOM 2303 C C . GLN A 1 309 ? 35.708 -11.089 -2.410 1.00 15.48 299 GLN A C 1
ATOM 2304 O O . GLN A 1 309 ? 36.306 -11.499 -1.427 1.00 15.79 299 GLN A O 1
ATOM 2310 N N . THR A 1 310 ? 35.120 -11.911 -3.273 1.00 14.61 300 THR A N 1
ATOM 2311 C CA . THR A 1 310 ? 34.967 -13.358 -2.993 1.00 14.91 300 THR A CA 1
ATOM 2312 C C . THR A 1 310 ? 34.576 -13.655 -1.555 1.00 16.01 300 THR A C 1
ATOM 2313 O O . THR A 1 310 ? 35.354 -14.243 -0.786 1.00 16.76 300 THR A O 1
ATOM 2317 N N . PRO A 1 311 ? 33.366 -13.218 -1.161 1.00 14.87 301 PRO A N 1
ATOM 2318 C CA . PRO A 1 311 ? 32.932 -13.187 0.227 1.00 14.32 301 PRO A CA 1
ATOM 2319 C C . PRO A 1 311 ? 33.047 -14.567 0.924 1.00 12.88 301 PRO A C 1
ATOM 2320 O O . PRO A 1 311 ? 33.302 -14.660 2.137 1.00 14.33 301 PRO A O 1
ATOM 2324 N N . LEU A 1 312 ? 32.812 -15.632 0.180 1.00 12.70 302 LEU A N 1
ATOM 2325 C CA . LEU A 1 312 ? 33.154 -17.006 0.677 1.00 12.28 302 LEU A CA 1
ATOM 2326 C C . LEU A 1 312 ? 34.326 -17.479 -0.139 1.00 12.02 302 LEU A C 1
ATOM 2327 O O . LEU A 1 312 ? 34.224 -17.727 -1.361 1.00 13.19 302 LEU A O 1
ATOM 2332 N N . ALA A 1 313 ? 35.449 -17.690 0.530 1.00 13.13 303 ALA A N 1
ATOM 2333 C CA . ALA A 1 313 ? 36.746 -17.944 -0.114 1.00 12.17 303 ALA A CA 1
ATOM 2334 C C . ALA A 1 313 ? 36.871 -19.356 -0.617 1.00 13.91 303 ALA A C 1
ATOM 2335 O O . ALA A 1 313 ? 37.627 -19.637 -1.544 1.00 16.07 303 ALA A O 1
ATOM 2337 N N . HIS A 1 314 ? 36.142 -20.288 0.012 1.00 15.65 304 HIS A N 1
ATOM 2338 C CA . HIS A 1 314 ? 36.097 -21.644 -0.450 1.00 13.84 304 HIS A CA 1
ATOM 2339 C C . HIS A 1 314 ? 34.770 -22.312 -0.240 1.00 14.87 304 HIS A C 1
ATOM 2340 O O . HIS A 1 314 ? 33.941 -21.867 0.575 1.00 13.94 304 HIS A O 1
ATOM 2347 N N . MET A 1 315 ? 34.604 -23.463 -0.916 1.00 14.95 305 MET A N 1
ATOM 2348 C CA . MET A 1 315 ? 33.683 -24.500 -0.417 1.00 13.78 305 MET A CA 1
ATOM 2349 C C . MET A 1 315 ? 34.413 -25.844 -0.545 1.00 14.27 305 MET A C 1
ATOM 2350 O O . MET A 1 315 ? 35.342 -25.987 -1.337 1.00 13.03 305 MET A O 1
ATOM 2355 N N . ARG A 1 316 ? 33.969 -26.801 0.225 1.00 13.44 306 ARG A N 1
ATOM 2356 C CA . ARG A 1 316 ? 34.678 -28.044 0.285 1.00 13.86 306 ARG A CA 1
ATOM 2357 C C . ARG A 1 316 ? 33.806 -29.201 -0.102 1.00 15.01 306 ARG A C 1
ATOM 2358 O O . ARG A 1 316 ? 32.564 -29.130 0.047 1.00 14.55 306 ARG A O 1
ATOM 2366 N N . ARG A 1 317 ? 34.458 -30.303 -0.472 1.00 13.20 307 ARG A N 1
ATOM 2367 C CA . ARG A 1 317 ? 33.764 -31.509 -0.859 1.00 13.55 307 ARG A CA 1
ATOM 2368 C C . ARG A 1 317 ? 34.556 -32.665 -0.299 1.00 13.88 307 ARG A C 1
ATOM 2369 O O . ARG A 1 317 ? 35.687 -32.491 0.185 1.00 13.02 307 ARG A O 1
ATOM 2377 N N . THR A 1 318 ? 34.017 -33.836 -0.436 1.00 15.70 308 THR A N 1
ATOM 2378 C CA . THR A 1 318 ? 34.687 -35.070 -0.074 1.00 16.40 308 THR A CA 1
ATOM 2379 C C . THR A 1 318 ? 34.563 -36.045 -1.259 1.00 17.88 308 THR A C 1
ATOM 2380 O O . THR A 1 318 ? 33.490 -36.231 -1.793 1.00 16.46 308 THR A O 1
ATOM 2384 N N . ALA A 1 319 ? 35.680 -36.606 -1.721 1.00 17.59 309 ALA A N 1
ATOM 2385 C CA . ALA A 1 319 ? 35.651 -37.515 -2.851 1.00 19.43 309 ALA A CA 1
ATOM 2386 C C . ALA A 1 319 ? 34.982 -38.820 -2.420 1.00 20.02 309 ALA A C 1
ATOM 2387 O O . ALA A 1 319 ? 35.310 -39.341 -1.391 1.00 18.41 309 ALA A O 1
ATOM 2389 N N . ILE A 1 320 ? 34.067 -39.324 -3.229 1.00 21.58 310 ILE A N 1
ATOM 2390 C CA . ILE A 1 320 ? 33.518 -40.615 -2.990 1.00 24.66 310 ILE A CA 1
ATOM 2391 C C . ILE A 1 320 ? 33.903 -41.638 -4.006 1.00 26.01 310 ILE A C 1
ATOM 2392 O O . ILE A 1 320 ? 33.393 -42.724 -3.915 1.00 29.81 310 ILE A O 1
ATOM 2397 N N . ALA A 1 321 ? 34.870 -41.372 -4.864 1.00 26.09 311 ALA A N 1
ATOM 2398 C CA . ALA A 1 321 ? 35.379 -42.327 -5.835 1.00 25.68 311 ALA A CA 1
ATOM 2399 C C . ALA A 1 321 ? 36.713 -41.778 -6.207 1.00 25.88 311 ALA A C 1
ATOM 2400 O O . ALA A 1 321 ? 36.808 -40.553 -6.259 1.00 23.60 311 ALA A O 1
ATOM 2402 N N . ASP A 1 322 ? 37.730 -42.626 -6.526 1.00 24.88 312 ASP A N 1
ATOM 2403 C CA . ASP A 1 322 ? 38.978 -42.095 -7.079 1.00 26.14 312 ASP A CA 1
ATOM 2404 C C . ASP A 1 322 ? 38.681 -41.366 -8.399 1.00 25.91 312 ASP A C 1
ATOM 2405 O O . ASP A 1 322 ? 37.750 -41.727 -9.112 1.00 24.65 312 ASP A O 1
ATOM 2410 N N . SER A 1 323 ? 39.463 -40.340 -8.729 1.00 23.66 313 SER A N 1
ATOM 2411 C CA . SER A 1 323 ? 39.348 -39.652 -9.990 1.00 23.66 313 SER A CA 1
ATOM 2412 C C . SER A 1 323 ? 40.615 -38.865 -10.245 1.00 23.63 313 SER A C 1
ATOM 2413 O O . SER A 1 323 ? 41.414 -38.666 -9.332 1.00 23.98 313 SER A O 1
ATOM 2416 N N . GLU A 1 324 ? 40.787 -38.371 -11.463 1.00 25.14 314 GLU A N 1
ATOM 2417 C CA . GLU A 1 324 ? 41.997 -37.632 -11.857 1.00 27.18 314 GLU A CA 1
ATOM 2418 C C . GLU A 1 324 ? 41.669 -36.175 -12.094 1.00 25.64 314 GLU A C 1
ATOM 2419 O O . GLU A 1 324 ? 40.624 -35.846 -12.617 1.00 24.42 314 GLU A O 1
ATOM 2425 N N . LEU A 1 325 ? 42.564 -35.300 -11.689 1.00 23.01 315 LEU A N 1
ATOM 2426 C CA . LEU A 1 325 ? 42.372 -33.895 -11.892 1.00 23.03 315 LEU A CA 1
ATOM 2427 C C . LEU A 1 325 ? 43.731 -33.233 -11.907 1.00 22.56 315 LEU A C 1
ATOM 2428 O O . LEU A 1 325 ? 44.530 -33.386 -10.998 1.00 20.01 315 LEU A O 1
ATOM 2433 N N . GLY A 1 326 ? 44.010 -32.541 -12.968 1.00 25.60 316 GLY A N 1
ATOM 2434 C CA . GLY A 1 326 ? 45.280 -31.845 -13.121 1.00 28.27 316 GLY A CA 1
ATOM 2435 C C . GLY A 1 326 ? 46.486 -32.772 -13.085 1.00 28.98 316 GLY A C 1
ATOM 2436 O O . GLY A 1 326 ? 47.505 -32.405 -12.613 1.00 29.64 316 GLY A O 1
ATOM 2437 N N . GLY A 1 327 ? 46.339 -34.002 -13.525 1.00 30.39 317 GLY A N 1
ATOM 2438 C CA . GLY A 1 327 ? 47.448 -34.960 -13.461 1.00 29.80 317 GLY A CA 1
ATOM 2439 C C . GLY A 1 327 ? 47.596 -35.644 -12.125 1.00 29.92 317 GLY A C 1
ATOM 2440 O O . GLY A 1 327 ? 48.447 -36.499 -11.974 1.00 29.22 317 GLY A O 1
ATOM 2441 N N . LYS A 1 328 ? 46.767 -35.270 -11.138 1.00 26.49 318 LYS A N 1
ATOM 2442 C CA . LYS A 1 328 ? 46.832 -35.844 -9.801 1.00 24.23 318 LYS A CA 1
ATOM 2443 C C . LYS A 1 328 ? 45.708 -36.870 -9.604 1.00 23.28 318 LYS A C 1
ATOM 2444 O O . LYS A 1 328 ? 44.647 -36.676 -10.159 1.00 21.20 318 LYS A O 1
ATOM 2450 N N . THR A 1 329 ? 45.889 -37.902 -8.759 1.00 23.35 319 THR A N 1
ATOM 2451 C CA . THR A 1 329 ? 44.762 -38.765 -8.343 1.00 23.50 319 THR A CA 1
ATOM 2452 C C . THR A 1 329 ? 44.237 -38.376 -7.021 1.00 23.00 319 THR A C 1
ATOM 2453 O O . THR A 1 329 ? 44.888 -38.464 -5.993 1.00 23.24 319 THR A O 1
ATOM 2457 N N . ILE A 1 330 ? 43.010 -37.925 -7.044 1.00 21.10 320 ILE A N 1
ATOM 2458 C CA . ILE A 1 330 ? 42.281 -37.639 -5.850 1.00 19.32 320 ILE A CA 1
ATOM 2459 C C . ILE A 1 330 ? 41.573 -38.903 -5.444 1.00 20.26 320 ILE A C 1
ATOM 2460 O O . ILE A 1 330 ? 40.748 -39.443 -6.226 1.00 21.39 320 ILE A O 1
ATOM 2465 N N . ARG A 1 331 ? 41.853 -39.361 -4.223 1.00 19.40 321 ARG A N 1
ATOM 2466 C CA . ARG A 1 331 ? 41.393 -40.670 -3.746 1.00 20.87 321 ARG A CA 1
ATOM 2467 C C . ARG A 1 331 ? 40.091 -40.554 -3.026 1.00 21.03 321 ARG A C 1
ATOM 2468 O O . ARG A 1 331 ? 39.852 -39.571 -2.324 1.00 19.48 321 ARG A O 1
ATOM 2476 N N . LYS A 1 332 ? 39.249 -41.588 -3.169 1.00 21.02 322 LYS A N 1
ATOM 2477 C CA . LYS A 1 332 ? 38.078 -41.760 -2.346 1.00 22.31 322 LYS A CA 1
ATOM 2478 C C . LYS A 1 332 ? 38.368 -41.431 -0.910 1.00 21.34 322 LYS A C 1
ATOM 2479 O O . LYS A 1 332 ? 39.309 -41.962 -0.330 1.00 21.69 322 LYS A O 1
ATOM 2485 N N . GLY A 1 333 ? 37.484 -40.633 -0.295 1.00 18.40 323 GLY A N 1
ATOM 2486 C CA . GLY A 1 333 ? 37.660 -40.210 1.083 1.00 18.82 323 GLY A CA 1
ATOM 2487 C C . GLY A 1 333 ? 38.473 -38.909 1.287 1.00 17.96 323 GLY A C 1
ATOM 2488 O O . GLY A 1 333 ? 38.468 -38.346 2.386 1.00 16.86 323 GLY A O 1
ATOM 2489 N N . ASP A 1 334 ? 39.184 -38.438 0.265 1.00 17.04 324 ASP A N 1
ATOM 2490 C CA . ASP A 1 334 ? 39.999 -37.281 0.413 1.00 18.55 324 ASP A CA 1
ATOM 2491 C C . ASP A 1 334 ? 39.084 -35.998 0.478 1.00 17.68 324 ASP A C 1
ATOM 2492 O O . ASP A 1 334 ? 38.051 -35.889 -0.228 1.00 18.02 324 ASP A O 1
ATOM 2497 N N . LYS A 1 335 ? 39.535 -35.040 1.274 1.00 17.26 325 LYS A N 1
ATOM 2498 C CA . LYS A 1 335 ? 38.905 -33.704 1.419 1.00 15.22 325 LYS A CA 1
ATOM 2499 C C . LYS A 1 335 ? 39.460 -32.849 0.262 1.00 16.92 325 LYS A C 1
ATOM 2500 O O . LYS A 1 335 ? 40.698 -32.808 0.036 1.00 16.37 325 LYS A O 1
ATOM 2506 N N . VAL A 1 336 ? 38.566 -32.166 -0.474 1.00 14.52 326 VAL A N 1
ATOM 2507 C CA . VAL A 1 336 ? 38.869 -31.415 -1.637 1.00 14.67 326 VAL A CA 1
ATOM 2508 C C . VAL A 1 336 ? 38.304 -29.989 -1.409 1.00 15.76 326 VAL A C 1
ATOM 2509 O O . VAL A 1 336 ? 37.090 -29.833 -1.136 1.00 16.76 326 VAL A O 1
ATOM 2513 N N . VAL A 1 337 ? 39.191 -28.990 -1.426 1.00 14.17 327 VAL A N 1
ATOM 2514 C CA . VAL A 1 337 ? 38.865 -27.596 -1.165 1.00 13.04 327 VAL A CA 1
ATOM 2515 C C . VAL A 1 337 ? 38.928 -26.786 -2.426 1.00 14.66 327 VAL A C 1
ATOM 2516 O O . VAL A 1 337 ? 39.973 -26.680 -3.086 1.00 15.99 327 VAL A O 1
ATOM 2520 N N . MET A 1 338 ? 37.751 -26.265 -2.833 1.00 13.57 328 MET A N 1
ATOM 2521 C CA . MET A 1 338 ? 37.654 -25.326 -3.949 1.00 13.64 328 MET A CA 1
ATOM 2522 C C . MET A 1 338 ? 37.872 -23.939 -3.485 1.00 13.28 328 MET A C 1
ATOM 2523 O O . MET A 1 338 ? 36.952 -23.264 -2.880 1.00 14.10 328 MET A O 1
ATOM 2528 N N . TRP A 1 339 ? 39.036 -23.420 -3.806 1.00 13.92 329 TRP A N 1
ATOM 2529 C CA . TRP A 1 339 ? 39.397 -22.080 -3.405 1.00 13.03 329 TRP A CA 1
ATOM 2530 C C . TRP A 1 339 ? 38.957 -21.041 -4.408 1.00 14.90 329 TRP A C 1
ATOM 2531 O O . TRP A 1 339 ? 39.749 -20.518 -5.227 1.00 11.73 329 TRP A O 1
ATOM 2542 N N . TYR A 1 340 ? 37.659 -20.691 -4.301 1.00 14.49 330 TYR A N 1
ATOM 2543 C CA . TYR A 1 340 ? 37.060 -19.664 -5.169 1.00 14.94 330 TYR A CA 1
ATOM 2544 C C . TYR A 1 340 ? 37.830 -18.362 -5.227 1.00 13.20 330 TYR A C 1
ATOM 2545 O O . TYR A 1 340 ? 37.892 -17.754 -6.322 1.00 15.18 330 TYR A O 1
ATOM 2554 N N . TYR A 1 341 ? 38.418 -17.950 -4.087 1.00 13.42 331 TYR A N 1
ATOM 2555 C CA . TYR A 1 341 ? 39.257 -16.766 -4.033 1.00 13.27 331 TYR A CA 1
ATOM 2556 C C . TYR A 1 341 ? 40.480 -16.849 -4.939 1.00 14.53 331 TYR A C 1
ATOM 2557 O O . TYR A 1 341 ? 40.776 -15.909 -5.729 1.00 15.30 331 TYR A O 1
ATOM 2566 N N . SER A 1 342 ? 41.112 -18.015 -4.977 1.00 13.30 332 SER A N 1
ATOM 2567 C CA . SER A 1 342 ? 42.183 -18.243 -5.971 1.00 14.25 332 SER A CA 1
ATOM 2568 C C . SER A 1 342 ? 41.731 -18.291 -7.399 1.00 14.50 332 SER A C 1
ATOM 2569 O O . SER A 1 342 ? 42.390 -17.710 -8.294 1.00 15.21 332 SER A O 1
ATOM 2572 N N . GLY A 1 343 ? 40.641 -19.033 -7.669 1.00 13.69 333 GLY A N 1
ATOM 2573 C CA . GLY A 1 343 ? 40.186 -19.170 -9.025 1.00 14.53 333 GLY A CA 1
ATOM 2574 C C . GLY A 1 343 ? 39.753 -17.826 -9.641 1.00 15.02 333 GLY A C 1
ATOM 2575 O O . GLY A 1 343 ? 39.889 -17.614 -10.853 1.00 16.28 333 GLY A O 1
ATOM 2576 N N . ASN A 1 344 ? 39.244 -16.951 -8.791 1.00 14.39 334 ASN A N 1
ATOM 2577 C CA . ASN A 1 344 ? 38.881 -15.582 -9.158 1.00 16.33 334 ASN A CA 1
ATOM 2578 C C . ASN A 1 344 ? 40.069 -14.672 -9.397 1.00 16.44 334 ASN A C 1
ATOM 2579 O O . ASN A 1 344 ? 39.886 -13.480 -9.689 1.00 19.61 334 ASN A O 1
ATOM 2584 N N . ARG A 1 345 ? 41.275 -15.205 -9.258 1.00 17.90 335 ARG A N 1
ATOM 2585 C CA . ARG A 1 345 ? 42.523 -14.515 -9.559 1.00 17.40 335 ARG A CA 1
ATOM 2586 C C . ARG A 1 345 ? 43.312 -15.252 -10.611 1.00 17.83 335 ARG A C 1
ATOM 2587 O O . ARG A 1 345 ? 44.440 -14.991 -10.781 1.00 18.48 335 ARG A O 1
ATOM 2595 N N . ASP A 1 346 ? 42.678 -16.177 -11.309 1.00 19.14 336 ASP A N 1
ATOM 2596 C CA . ASP A 1 346 ? 43.302 -17.028 -12.293 1.00 19.50 336 ASP A CA 1
ATOM 2597 C C . ASP A 1 346 ? 43.347 -16.342 -13.682 1.00 21.50 336 ASP A C 1
ATOM 2598 O O . ASP A 1 346 ? 42.351 -16.312 -14.430 1.00 20.60 336 ASP A O 1
ATOM 2603 N N . ASP A 1 347 ? 44.529 -15.889 -14.076 1.00 22.83 337 ASP A N 1
ATOM 2604 C CA . ASP A 1 347 ? 44.681 -15.133 -15.332 1.00 24.79 337 ASP A CA 1
ATOM 2605 C C . ASP A 1 347 ? 44.618 -15.981 -16.553 1.00 25.40 337 ASP A C 1
ATOM 2606 O O . ASP A 1 347 ? 44.687 -15.473 -17.632 1.00 26.03 337 ASP A O 1
ATOM 2611 N N . GLU A 1 348 ? 44.429 -17.281 -16.434 1.00 25.64 338 GLU A N 1
ATOM 2612 C CA . GLU A 1 348 ? 44.239 -18.038 -17.643 1.00 27.01 338 GLU A CA 1
ATOM 2613 C C . GLU A 1 348 ? 42.798 -17.930 -18.067 1.00 25.67 338 GLU A C 1
ATOM 2614 O O . GLU A 1 348 ? 42.451 -18.190 -19.237 1.00 26.21 338 GLU A O 1
ATOM 2620 N N . VAL A 1 349 ? 41.937 -17.495 -17.169 1.00 23.84 339 VAL A N 1
ATOM 2621 C CA . VAL A 1 349 ? 40.501 -17.326 -17.539 1.00 23.34 339 VAL A CA 1
ATOM 2622 C C . VAL A 1 349 ? 40.094 -15.853 -17.525 1.00 22.80 339 VAL A C 1
ATOM 2623 O O . VAL A 1 349 ? 39.398 -15.402 -18.426 1.00 23.66 339 VAL A O 1
ATOM 2627 N N . ILE A 1 350 ? 40.507 -15.151 -16.501 1.00 20.74 340 ILE A N 1
ATOM 2628 C CA . ILE A 1 350 ? 40.112 -13.800 -16.235 1.00 23.35 340 ILE A CA 1
ATOM 2629 C C . ILE A 1 350 ? 41.292 -12.862 -16.582 1.00 24.88 340 ILE A C 1
ATOM 2630 O O . ILE A 1 350 ? 42.427 -13.017 -16.091 1.00 23.50 340 ILE A O 1
ATOM 2635 N N . ASP A 1 351 ? 40.977 -11.918 -17.449 1.00 25.80 341 ASP A N 1
ATOM 2636 C CA . ASP A 1 351 ? 41.945 -10.944 -17.901 1.00 27.68 341 ASP A CA 1
ATOM 2637 C C . ASP A 1 351 ? 42.284 -9.942 -16.770 1.00 25.99 341 ASP A 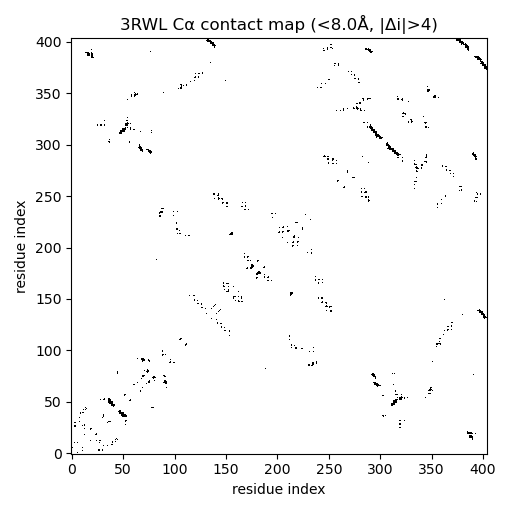C 1
ATOM 2638 O O . ASP A 1 351 ? 41.388 -9.403 -16.128 1.00 25.82 341 ASP A O 1
ATOM 2643 N N . ARG A 1 352 ? 43.578 -9.753 -16.469 1.00 25.46 342 ARG A N 1
ATOM 2644 C CA . ARG A 1 352 ? 44.038 -8.840 -15.433 1.00 26.91 342 ARG A CA 1
ATOM 2645 C C . ARG A 1 352 ? 43.204 -8.977 -14.144 1.00 27.47 342 ARG A C 1
ATOM 2646 O O . ARG A 1 352 ? 42.540 -8.046 -13.697 1.00 24.75 342 ARG A O 1
ATOM 2654 N N . PRO A 1 353 ? 43.309 -10.144 -13.514 1.00 27.19 343 PRO A N 1
ATOM 2655 C CA . PRO A 1 353 ? 42.394 -10.469 -12.400 1.00 26.96 343 PRO A CA 1
ATOM 2656 C C . PRO A 1 353 ? 42.668 -9.726 -11.103 1.00 26.11 343 PRO A C 1
ATOM 2657 O O . PRO A 1 353 ? 41.774 -9.624 -10.256 1.00 23.99 343 PRO A O 1
ATOM 2661 N N . GLU A 1 354 ? 43.870 -9.203 -10.910 1.00 25.92 344 GLU A N 1
ATOM 2662 C CA . GLU A 1 354 ? 44.114 -8.392 -9.716 1.00 28.59 344 GLU A CA 1
ATOM 2663 C C . GLU A 1 354 ? 43.591 -6.970 -9.870 1.00 27.67 344 GLU A C 1
ATOM 2664 O O . GLU A 1 354 ? 43.700 -6.225 -8.966 1.00 28.92 344 GLU A O 1
ATOM 2670 N N . GLU A 1 355 ? 43.039 -6.613 -11.018 1.00 26.84 345 GLU A N 1
ATOM 2671 C CA . GLU A 1 355 ? 42.530 -5.271 -11.222 1.00 26.81 345 GLU A CA 1
ATOM 2672 C C . GLU A 1 355 ? 41.001 -5.259 -11.037 1.00 25.39 345 GLU A C 1
ATOM 2673 O O . GLU A 1 355 ? 40.312 -6.161 -11.514 1.00 23.79 345 GLU A O 1
ATOM 2679 N N . PHE A 1 356 ? 40.545 -4.241 -10.337 1.00 24.30 346 PHE A N 1
ATOM 2680 C CA . PHE A 1 356 ? 39.159 -3.936 -10.219 1.00 24.74 346 PHE A CA 1
ATOM 2681 C C . PHE A 1 356 ? 38.725 -3.118 -11.416 1.00 25.59 346 PHE A C 1
ATOM 2682 O O . PHE A 1 356 ? 39.084 -1.914 -11.518 1.00 27.09 346 PHE A O 1
ATOM 2690 N N . ILE A 1 357 ? 37.904 -3.726 -12.264 1.00 25.29 347 ILE A N 1
ATOM 2691 C CA . ILE A 1 357 ? 37.472 -3.128 -13.535 1.00 25.62 347 ILE A CA 1
ATOM 2692 C C . ILE A 1 357 ? 35.976 -3.190 -13.647 1.00 24.48 347 ILE A C 1
ATOM 2693 O O . ILE A 1 357 ? 35.406 -4.285 -13.752 1.00 25.59 347 ILE A O 1
ATOM 2698 N N . ILE A 1 358 ? 35.304 -2.037 -13.646 1.00 23.28 348 ILE A N 1
ATOM 2699 C CA . ILE A 1 358 ? 33.806 -2.061 -13.493 1.00 23.93 348 ILE A CA 1
ATOM 2700 C C . ILE A 1 358 ? 33.066 -2.228 -14.767 1.00 24.67 348 ILE A C 1
ATOM 2701 O O . ILE A 1 358 ? 31.841 -2.382 -14.766 1.00 24.81 348 ILE A O 1
ATOM 2706 N N . ASP A 1 359 ? 33.808 -2.279 -15.870 1.00 25.82 349 ASP A N 1
ATOM 2707 C CA . ASP A 1 359 ? 33.199 -2.437 -17.211 1.00 28.21 349 ASP A CA 1
ATOM 2708 C C . ASP A 1 359 ? 33.796 -3.578 -18.043 1.00 28.58 349 ASP A C 1
ATOM 2709 O O . ASP A 1 359 ? 33.913 -3.512 -19.258 1.00 29.18 349 ASP A O 1
ATOM 2714 N N . ARG A 1 360 ? 34.000 -4.720 -17.416 1.00 27.19 350 ARG A N 1
ATOM 2715 C CA . ARG A 1 360 ? 34.415 -5.855 -18.157 1.00 25.76 350 ARG A CA 1
ATOM 2716 C C . ARG A 1 360 ? 33.338 -6.291 -19.100 1.00 25.19 350 ARG A C 1
ATOM 2717 O O . ARG A 1 360 ? 32.184 -6.060 -18.851 1.00 26.11 350 ARG A O 1
ATOM 2725 N N . PRO A 1 361 ? 33.702 -6.939 -20.198 1.00 26.94 351 PRO A N 1
ATOM 2726 C CA . PRO A 1 361 ? 32.689 -7.450 -21.112 1.00 27.32 351 PRO A CA 1
ATOM 2727 C C . PRO A 1 361 ? 31.804 -8.600 -20.537 1.00 28.12 351 PRO A C 1
ATOM 2728 O O . PRO A 1 361 ? 30.640 -8.754 -20.916 1.00 24.99 351 PRO A O 1
ATOM 2732 N N . ARG A 1 362 ? 32.382 -9.465 -19.700 1.00 27.02 352 ARG A N 1
ATOM 2733 C CA . ARG A 1 362 ? 31.613 -10.562 -19.092 1.00 27.49 352 ARG A CA 1
ATOM 2734 C C . ARG A 1 362 ? 31.872 -10.573 -17.571 1.00 25.93 352 ARG A C 1
ATOM 2735 O O . ARG A 1 362 ? 32.613 -11.427 -17.076 1.00 23.62 352 ARG A O 1
ATOM 2743 N N . PRO A 1 363 ? 31.274 -9.624 -16.839 1.00 24.49 353 PRO A N 1
ATOM 2744 C CA . PRO A 1 363 ? 31.598 -9.506 -15.457 1.00 22.79 353 PRO A CA 1
ATOM 2745 C C . PRO A 1 363 ? 31.047 -10.619 -14.575 1.00 21.15 353 PRO A C 1
ATOM 2746 O O . PRO A 1 363 ? 31.464 -10.711 -13.431 1.00 19.57 353 PRO A O 1
ATOM 2750 N N . ARG A 1 364 ? 30.124 -11.427 -15.083 1.00 18.94 354 ARG A N 1
ATOM 2751 C CA . ARG A 1 364 ? 29.654 -12.573 -14.341 1.00 19.97 354 ARG A CA 1
ATOM 2752 C C . ARG A 1 364 ? 30.531 -13.812 -14.506 1.00 20.45 354 ARG A C 1
ATOM 2753 O O . ARG A 1 364 ? 30.177 -14.875 -14.035 1.00 21.00 354 ARG A O 1
ATOM 2761 N N . GLN A 1 365 ? 31.666 -13.701 -15.165 1.00 18.62 355 GLN A N 1
ATOM 2762 C CA . GLN A 1 365 ? 32.587 -14.799 -15.286 1.00 19.67 355 GLN A CA 1
ATOM 2763 C C . GLN A 1 365 ? 33.440 -14.838 -14.013 1.00 19.00 355 GLN A C 1
ATOM 2764 O O . GLN A 1 365 ? 34.559 -14.298 -13.954 1.00 19.93 355 GLN A O 1
ATOM 2770 N N . HIS A 1 366 ? 32.854 -15.347 -12.943 1.00 18.74 356 HIS A N 1
ATOM 2771 C CA . HIS A 1 366 ? 33.557 -15.516 -11.701 1.00 17.07 356 HIS A CA 1
ATOM 2772 C C . HIS A 1 366 ? 32.964 -16.689 -10.966 1.00 15.00 356 HIS A C 1
ATOM 2773 O O . HIS A 1 366 ? 31.913 -17.220 -11.319 1.00 15.43 356 HIS A O 1
ATOM 2780 N N . LEU A 1 367 ? 33.616 -17.029 -9.864 1.00 15.62 357 LEU A N 1
ATOM 2781 C CA . LEU A 1 367 ? 33.342 -18.234 -9.069 1.00 15.01 357 LEU A CA 1
ATOM 2782 C C . LEU A 1 367 ? 32.687 -17.975 -7.750 1.00 15.17 357 LEU A C 1
ATOM 2783 O O . LEU A 1 367 ? 32.426 -18.929 -6.988 1.00 14.62 357 LEU A O 1
ATOM 2788 N N . SER A 1 368 ? 32.402 -16.716 -7.434 1.00 14.58 358 SER A N 1
ATOM 2789 C CA . SER A 1 368 ? 31.982 -16.413 -6.086 1.00 15.21 358 SER A CA 1
ATOM 2790 C C . SER A 1 368 ? 30.653 -17.037 -5.665 1.00 15.07 358 SER A C 1
ATOM 2791 O O . SER A 1 368 ? 30.461 -17.202 -4.494 1.00 14.42 358 SER A O 1
ATOM 2794 N N . PHE A 1 369 ? 29.796 -17.417 -6.636 1.00 15.39 359 PHE A N 1
ATOM 2795 C CA . PHE A 1 369 ? 28.540 -18.060 -6.397 1.00 15.12 359 PHE A CA 1
ATOM 2796 C C . PHE A 1 369 ? 28.607 -19.589 -6.625 1.00 16.04 359 PHE A C 1
ATOM 2797 O O . PHE A 1 369 ? 27.585 -20.312 -6.454 1.00 15.82 359 PHE A O 1
ATOM 2805 N N . GLY A 1 370 ? 29.789 -20.097 -6.948 1.00 14.41 360 GLY A N 1
ATOM 2806 C CA . GLY A 1 370 ? 29.953 -21.473 -7.324 1.00 15.00 360 GLY A CA 1
ATOM 2807 C C . GLY A 1 370 ? 29.284 -21.758 -8.657 1.00 17.30 360 GLY A C 1
ATOM 2808 O O . GLY A 1 370 ? 28.831 -20.843 -9.360 1.00 17.04 360 GLY A O 1
ATOM 2809 N N . PHE A 1 371 ? 29.365 -23.010 -9.050 1.00 17.72 361 PHE A N 1
ATOM 2810 C CA . PHE A 1 371 ? 28.689 -23.559 -10.216 1.00 19.53 361 PHE A CA 1
ATOM 2811 C C . PHE A 1 371 ? 28.177 -24.935 -9.854 1.00 19.55 361 PHE A C 1
ATOM 2812 O O . PHE A 1 371 ? 28.653 -25.527 -8.882 1.00 19.75 361 PHE A O 1
ATOM 2820 N N . GLY A 1 372 ? 27.231 -25.478 -10.626 1.00 18.83 362 GLY A N 1
ATOM 2821 C CA . GLY A 1 372 ? 26.712 -26.791 -10.359 1.00 20.35 362 GLY A CA 1
ATOM 2822 C C . GLY A 1 372 ? 25.422 -26.756 -9.569 1.00 20.72 362 GLY A C 1
ATOM 2823 O O . GLY A 1 372 ? 24.825 -25.716 -9.402 1.00 21.25 362 GLY A O 1
ATOM 2824 N N . ILE A 1 373 ? 25.010 -27.901 -9.076 1.00 20.72 363 ILE A N 1
ATOM 2825 C CA . ILE A 1 373 ? 23.683 -28.047 -8.501 1.00 21.98 363 ILE A CA 1
ATOM 2826 C C . ILE A 1 373 ? 23.564 -27.284 -7.163 1.00 20.86 363 ILE A C 1
ATOM 2827 O O . ILE A 1 373 ? 22.467 -27.014 -6.707 1.00 19.99 363 ILE A O 1
ATOM 2832 N N . HIS A 1 374 ? 24.698 -26.869 -6.563 1.00 19.84 364 HIS A N 1
ATOM 2833 C CA . HIS A 1 374 ? 24.664 -26.116 -5.334 1.00 18.37 364 HIS A CA 1
ATOM 2834 C C . HIS A 1 374 ? 25.043 -24.671 -5.547 1.00 18.54 364 HIS A C 1
ATOM 2835 O O . HIS A 1 374 ? 25.279 -23.960 -4.570 1.00 20.49 364 HIS A O 1
ATOM 2842 N N . ARG A 1 375 ? 25.096 -24.186 -6.787 1.00 18.55 365 ARG A N 1
ATOM 2843 C CA . ARG A 1 375 ? 25.372 -22.801 -7.027 1.00 19.51 365 ARG A CA 1
ATOM 2844 C C . ARG A 1 375 ? 24.425 -21.915 -6.240 1.00 20.56 365 ARG A C 1
ATOM 2845 O O . ARG A 1 375 ? 23.272 -22.301 -5.978 1.00 20.70 365 ARG A O 1
ATOM 2853 N N . CYS A 1 376 ? 24.908 -20.748 -5.836 1.00 19.07 366 CYS A N 1
ATOM 2854 C CA . CYS A 1 376 ? 24.127 -19.872 -4.991 1.00 17.30 366 CYS A CA 1
ATOM 2855 C C . CYS A 1 376 ? 22.696 -19.676 -5.552 1.00 19.31 366 CYS A C 1
ATOM 2856 O O . CYS A 1 376 ? 22.536 -19.275 -6.702 1.00 20.26 366 CYS A O 1
ATOM 2859 N N . VAL A 1 377 ? 21.693 -19.927 -4.741 1.00 17.50 367 VAL A N 1
ATOM 2860 C CA . VAL A 1 377 ? 20.303 -19.674 -5.114 1.00 18.41 367 VAL A CA 1
ATOM 2861 C C . VAL A 1 377 ? 19.916 -18.183 -4.855 1.00 19.29 367 VAL A C 1
ATOM 2862 O O . VAL A 1 377 ? 18.960 -17.656 -5.457 1.00 19.35 367 VAL A O 1
ATOM 2866 N N . GLY A 1 378 ? 20.668 -17.503 -3.988 1.00 17.37 368 GLY A N 1
ATOM 2867 C CA . GLY A 1 378 ? 20.410 -16.160 -3.650 1.00 18.23 368 GLY A CA 1
ATOM 2868 C C . GLY A 1 378 ? 20.991 -15.058 -4.510 1.00 17.43 368 GLY A C 1
ATOM 2869 O O . GLY A 1 378 ? 20.838 -13.873 -4.174 1.00 18.57 368 GLY A O 1
ATOM 2870 N N . ASN A 1 379 ? 21.715 -15.423 -5.563 1.00 18.31 369 ASN A N 1
ATOM 2871 C CA . ASN A 1 379 ? 22.581 -14.500 -6.208 1.00 19.81 369 ASN A CA 1
ATOM 2872 C C . ASN A 1 379 ? 21.838 -13.283 -6.830 1.00 20.10 369 ASN A C 1
ATOM 2873 O O . ASN A 1 379 ? 22.363 -12.170 -6.902 1.00 19.09 369 ASN A O 1
ATOM 2878 N N . ARG A 1 380 ? 20.708 -13.562 -7.438 1.00 19.29 370 ARG A N 1
ATOM 2879 C CA . ARG A 1 380 ? 19.968 -12.486 -8.134 1.00 22.95 370 ARG A CA 1
ATOM 2880 C C . ARG A 1 380 ? 19.435 -11.491 -7.076 1.00 20.22 370 ARG A C 1
ATOM 2881 O O . ARG A 1 380 ? 19.434 -10.306 -7.279 1.00 21.80 370 ARG A O 1
ATOM 2889 N N . LEU A 1 381 ? 19.081 -11.975 -5.917 1.00 19.72 371 LEU A N 1
ATOM 2890 C CA . LEU A 1 381 ? 18.600 -11.086 -4.844 1.00 18.84 371 LEU A CA 1
ATOM 2891 C C . LEU A 1 381 ? 19.774 -10.241 -4.313 1.00 20.79 371 LEU A C 1
ATOM 2892 O O . LEU A 1 381 ? 19.631 -9.030 -4.122 1.00 19.76 371 LEU A O 1
ATOM 2897 N N . ALA A 1 382 ? 20.961 -10.872 -4.166 1.00 19.42 372 ALA A N 1
ATOM 2898 C CA . ALA A 1 382 ? 22.139 -10.154 -3.691 1.00 19.13 372 ALA A CA 1
ATOM 2899 C C . ALA A 1 382 ? 22.523 -9.077 -4.688 1.00 18.43 372 ALA A C 1
ATOM 2900 O O . ALA A 1 382 ? 22.867 -8.001 -4.299 1.00 19.87 372 ALA A O 1
ATOM 2902 N N . GLU A 1 383 ? 22.531 -9.393 -5.970 1.00 18.81 373 GLU A N 1
ATOM 2903 C CA . GLU A 1 383 ? 22.994 -8.458 -6.942 1.00 20.45 373 GLU A CA 1
ATOM 2904 C C . GLU A 1 383 ? 21.981 -7.266 -7.050 1.00 20.85 373 GLU A C 1
ATOM 2905 O O . GLU A 1 383 ? 22.394 -6.111 -7.143 1.00 21.39 373 GLU A O 1
ATOM 2911 N N . MET A 1 384 ? 20.679 -7.565 -7.012 1.00 21.06 374 MET A N 1
ATOM 2912 C CA . MET A 1 384 ? 19.652 -6.484 -6.995 1.00 20.94 374 MET A CA 1
ATOM 2913 C C . MET A 1 384 ? 19.827 -5.546 -5.822 1.00 21.76 374 MET A C 1
ATOM 2914 O O . MET A 1 384 ? 19.819 -4.330 -5.977 1.00 22.02 374 MET A O 1
ATOM 2919 N N . GLN A 1 385 ? 20.026 -6.104 -4.629 1.00 20.79 375 GLN A N 1
ATOM 2920 C CA . GLN A 1 385 ? 20.295 -5.327 -3.438 1.00 21.25 375 GLN A CA 1
ATOM 2921 C C . GLN A 1 385 ? 21.522 -4.453 -3.529 1.00 20.41 375 G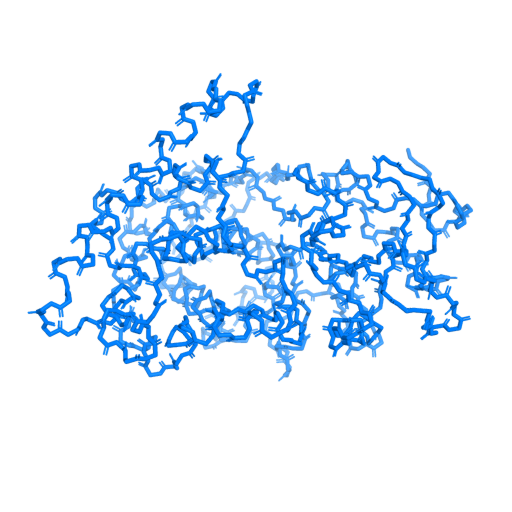LN A C 1
ATOM 2922 O O . GLN A 1 385 ? 21.503 -3.283 -3.161 1.00 22.17 375 GLN A O 1
ATOM 2928 N N . LEU A 1 386 ? 22.593 -4.988 -4.106 1.00 20.54 376 LEU A N 1
ATOM 2929 C CA . LEU A 1 386 ? 23.824 -4.263 -4.306 1.00 19.72 376 LEU A CA 1
ATOM 2930 C C . LEU A 1 386 ? 23.685 -3.184 -5.383 1.00 18.32 376 LEU A C 1
ATOM 2931 O O . LEU A 1 386 ? 24.247 -2.106 -5.232 1.00 20.36 376 LEU A O 1
ATOM 2936 N N . ARG A 1 387 ? 22.967 -3.483 -6.440 1.00 19.80 377 ARG A N 1
ATOM 2937 C CA . ARG A 1 387 ? 22.723 -2.489 -7.496 1.00 21.39 377 ARG A CA 1
ATOM 2938 C C . ARG A 1 387 ? 21.963 -1.269 -6.922 1.00 21.00 377 ARG A C 1
ATOM 2939 O O . ARG A 1 387 ? 22.359 -0.134 -7.147 1.00 23.77 377 ARG A O 1
ATOM 2947 N N . ILE A 1 388 ? 20.856 -1.533 -6.253 1.00 21.29 378 ILE A N 1
ATOM 2948 C CA . ILE A 1 388 ? 20.000 -0.477 -5.690 1.00 21.56 378 ILE A CA 1
ATOM 2949 C C . ILE A 1 388 ? 20.805 0.323 -4.650 1.00 22.79 378 ILE A C 1
ATOM 2950 O O . ILE A 1 388 ? 20.835 1.561 -4.717 1.00 22.05 378 ILE A O 1
ATOM 2955 N N . LEU A 1 389 ? 21.575 -0.359 -3.759 1.00 21.87 379 LEU A N 1
ATOM 2956 C CA . LEU A 1 389 ? 22.496 0.348 -2.909 1.00 21.20 379 LEU A CA 1
ATOM 2957 C C . LEU A 1 389 ? 23.341 1.371 -3.641 1.00 21.84 379 LEU A C 1
ATOM 2958 O O . LEU A 1 389 ? 23.359 2.540 -3.253 1.00 21.20 379 LEU A O 1
ATOM 2963 N N . TRP A 1 390 ? 24.058 0.949 -4.672 1.00 21.86 380 TRP A N 1
ATOM 2964 C CA . TRP A 1 390 ? 24.986 1.845 -5.305 1.00 23.18 380 TRP A CA 1
ATOM 2965 C C . TRP A 1 390 ? 24.239 2.955 -6.151 1.00 24.72 380 TRP A C 1
ATOM 2966 O O . TRP A 1 390 ? 24.735 4.067 -6.205 1.00 24.92 380 TRP A O 1
ATOM 2977 N N . GLU A 1 391 ? 23.150 2.616 -6.822 1.00 25.59 381 GLU A N 1
ATOM 2978 C CA . GLU A 1 391 ? 22.342 3.642 -7.553 1.00 27.26 381 GLU A CA 1
ATOM 2979 C C . GLU A 1 391 ? 21.988 4.753 -6.595 1.00 27.78 381 GLU A C 1
ATOM 2980 O O . GLU A 1 391 ? 22.094 5.967 -6.932 1.00 28.67 381 GLU A O 1
ATOM 2986 N N . GLU A 1 392 ? 21.610 4.351 -5.372 1.00 26.02 382 GLU A N 1
ATOM 2987 C CA . GLU A 1 392 ? 21.254 5.312 -4.298 1.00 26.39 382 GLU A CA 1
ATOM 2988 C C . GLU A 1 392 ? 22.415 6.051 -3.591 1.00 27.30 382 GLU A C 1
ATOM 2989 O O . GLU A 1 392 ? 22.236 7.235 -3.112 1.00 27.43 382 GLU A O 1
ATOM 2995 N N . ILE A 1 393 ? 23.600 5.429 -3.536 1.00 26.02 383 ILE A N 1
ATOM 2996 C CA . ILE A 1 393 ? 24.824 6.106 -3.117 1.00 24.89 383 ILE A CA 1
ATOM 2997 C C . ILE A 1 393 ? 25.147 7.183 -4.139 1.00 26.14 383 ILE A C 1
ATOM 2998 O O . ILE A 1 393 ? 25.489 8.306 -3.766 1.00 24.96 383 ILE A O 1
ATOM 3003 N N . LEU A 1 394 ? 25.078 6.848 -5.424 1.00 27.08 384 LEU A N 1
ATOM 3004 C CA . LEU A 1 394 ? 25.606 7.734 -6.436 1.00 29.40 384 LEU A CA 1
ATOM 3005 C C . LEU A 1 394 ? 24.828 9.095 -6.556 1.00 31.37 384 LEU A C 1
ATOM 3006 O O . LEU A 1 394 ? 25.372 10.113 -6.956 1.00 32.48 384 LEU A O 1
ATOM 3011 N N . THR A 1 395 ? 23.584 9.075 -6.144 1.00 31.91 385 THR A N 1
ATOM 3012 C CA . THR A 1 395 ? 22.656 10.196 -6.203 1.00 33.99 385 THR A CA 1
ATOM 3013 C C . THR A 1 395 ? 22.900 11.160 -5.047 1.00 34.47 385 THR A C 1
ATOM 3014 O O . THR A 1 395 ? 22.445 12.351 -5.064 1.00 35.08 385 THR A O 1
ATOM 3018 N N . ARG A 1 396 ? 23.644 10.670 -4.044 1.00 33.47 386 ARG A N 1
ATOM 3019 C CA A ARG A 1 396 ? 23.776 11.355 -2.750 0.50 32.67 386 ARG A CA 1
ATOM 3020 C CA B ARG A 1 396 ? 23.789 11.347 -2.755 0.50 33.77 386 ARG A CA 1
ATOM 3021 C C . ARG A 1 396 ? 25.203 11.821 -2.448 1.00 34.46 386 ARG A C 1
ATOM 3022 O O . ARG A 1 396 ? 25.401 12.928 -1.893 1.00 34.61 386 ARG A O 1
ATOM 3037 N N . PHE A 1 397 ? 26.215 11.015 -2.801 1.00 34.14 387 PHE A N 1
ATOM 3038 C CA . PHE A 1 397 ? 27.550 11.255 -2.252 1.00 34.65 387 PHE A CA 1
ATOM 3039 C C . PHE A 1 397 ? 28.531 11.366 -3.338 1.00 35.15 387 PHE A C 1
ATOM 3040 O O . PHE A 1 397 ? 28.450 10.621 -4.313 1.00 36.95 387 PHE A O 1
ATOM 3048 N N . SER A 1 398 ? 29.464 12.302 -3.218 1.00 35.55 388 SER A N 1
ATOM 3049 C CA . SER A 1 398 ? 30.470 12.486 -4.284 1.00 36.26 388 SER A CA 1
ATOM 3050 C C . SER A 1 398 ? 31.684 11.599 -4.029 1.00 35.63 388 SER A C 1
ATOM 3051 O O . SER A 1 398 ? 32.487 11.346 -4.935 1.00 35.05 388 SER A O 1
ATOM 3054 N N . ARG A 1 399 ? 31.833 11.170 -2.786 1.00 36.67 389 ARG A N 1
ATOM 3055 C CA . ARG A 1 399 ? 32.955 10.318 -2.403 1.00 37.57 389 ARG A CA 1
ATOM 3056 C C . ARG A 1 399 ? 32.633 9.565 -1.163 1.00 36.39 389 ARG A C 1
ATOM 3057 O O . ARG A 1 399 ? 31.955 10.076 -0.282 1.00 35.88 389 ARG A O 1
ATOM 3065 N N . ILE A 1 400 ? 33.106 8.320 -1.109 1.00 35.80 390 ILE A N 1
ATOM 3066 C CA . ILE A 1 400 ? 33.071 7.542 0.114 1.00 34.85 390 ILE A CA 1
ATOM 3067 C C . ILE A 1 400 ? 34.500 7.205 0.505 1.00 34.24 390 ILE A C 1
ATOM 3068 O O . ILE A 1 400 ? 35.117 6.309 -0.073 1.00 34.14 390 ILE A O 1
ATOM 3073 N N . GLU A 1 401 ? 35.006 7.892 1.517 1.00 32.96 391 GLU A N 1
ATOM 3074 C CA . GLU A 1 401 ? 36.436 7.892 1.767 1.00 32.48 391 GLU A CA 1
ATOM 3075 C C . GLU A 1 401 ? 36.732 6.934 2.860 1.00 29.73 391 GLU A C 1
ATOM 3076 O O . GLU A 1 401 ? 36.202 7.098 3.931 1.00 29.44 391 GLU A O 1
ATOM 3082 N N . VAL A 1 402 ? 37.566 5.925 2.620 1.00 28.71 392 VAL A N 1
ATOM 3083 C CA . VAL A 1 402 ? 37.982 5.041 3.697 1.00 27.56 392 VAL A CA 1
ATOM 3084 C C . VAL A 1 402 ? 39.087 5.712 4.517 1.00 28.80 392 VAL A C 1
ATOM 3085 O O . VAL A 1 402 ? 40.079 6.112 3.944 1.00 29.56 392 VAL A O 1
ATOM 3089 N N . MET A 1 403 ? 38.896 5.812 5.826 1.00 31.31 393 MET A N 1
ATOM 3090 C CA . MET A 1 403 ? 39.777 6.553 6.711 1.00 33.52 393 MET A CA 1
ATOM 3091 C C . MET A 1 403 ? 40.880 5.724 7.323 1.00 35.91 393 MET A C 1
ATOM 3092 O O . MET A 1 403 ? 41.831 6.315 7.793 1.00 38.06 393 MET A O 1
ATOM 3097 N N . ALA A 1 404 ? 40.804 4.373 7.295 1.00 35.50 394 ALA A N 1
ATOM 3098 C CA . ALA A 1 404 ? 41.809 3.486 7.909 1.00 34.76 394 ALA A CA 1
ATOM 3099 C C . ALA A 1 404 ? 41.601 2.079 7.332 1.00 34.84 394 ALA A C 1
ATOM 3100 O O . ALA A 1 404 ? 40.468 1.690 6.972 1.00 34.30 394 ALA A O 1
ATOM 3102 N N . GLU A 1 405 ? 42.681 1.330 7.309 1.00 33.41 395 GLU A N 1
ATOM 3103 C CA . GLU A 1 405 ? 42.652 -0.021 6.811 1.00 34.11 395 GLU A CA 1
ATOM 3104 C C . GLU A 1 405 ? 41.593 -0.731 7.631 1.00 30.78 395 GLU A C 1
ATOM 3105 O O . GLU A 1 405 ? 41.597 -0.677 8.860 1.00 31.73 395 GLU A O 1
ATOM 3111 N N . PRO A 1 406 ? 40.625 -1.348 6.963 1.00 28.23 396 PRO A N 1
ATOM 3112 C CA . PRO A 1 406 ? 39.625 -2.081 7.741 1.00 28.46 396 PRO A CA 1
ATOM 3113 C C . PRO A 1 406 ? 40.170 -3.269 8.529 1.00 27.14 396 PRO A C 1
ATOM 3114 O O . PRO A 1 406 ? 41.148 -3.850 8.165 1.00 27.65 396 PRO A O 1
ATOM 3118 N N . GLU A 1 407 ? 39.537 -3.621 9.612 1.00 26.93 397 GLU A N 1
ATOM 3119 C CA A GLU A 1 407 ? 39.922 -4.869 10.277 0.50 27.12 397 GLU A CA 1
ATOM 3120 C CA B GLU A 1 407 ? 39.827 -4.833 10.362 0.50 27.59 397 GLU A CA 1
ATOM 3121 C C . GLU A 1 407 ? 39.211 -6.047 9.604 1.00 26.68 397 GLU A C 1
ATOM 3122 O O . GLU A 1 407 ? 37.968 -6.074 9.472 1.00 26.26 397 GLU A O 1
ATOM 3133 N N . ARG A 1 408 ? 40.013 -7.037 9.151 1.00 24.45 398 ARG A N 1
ATOM 3134 C CA . ARG A 1 408 ? 39.468 -8.232 8.483 1.00 25.01 398 ARG A CA 1
ATOM 3135 C C . ARG A 1 408 ? 39.024 -9.273 9.446 1.00 22.70 398 ARG A C 1
ATOM 3136 O O . ARG A 1 408 ? 39.414 -9.275 10.577 1.00 24.44 398 ARG A O 1
ATOM 3144 N N . VAL A 1 409 ? 38.254 -10.216 8.957 1.00 21.40 399 VAL A N 1
ATOM 3145 C CA . VAL A 1 409 ? 37.856 -11.387 9.700 1.00 20.41 399 VAL A CA 1
ATOM 3146 C C . VAL A 1 409 ? 38.940 -12.470 9.670 1.00 19.93 399 VAL A C 1
ATOM 3147 O O . VAL A 1 409 ? 39.513 -12.718 8.630 1.00 20.03 399 VAL A O 1
ATOM 3151 N N . ARG A 1 410 ? 39.187 -13.114 10.782 1.00 19.76 400 ARG A N 1
ATOM 3152 C CA . ARG A 1 410 ? 40.128 -14.202 10.849 1.00 21.59 400 ARG A CA 1
ATOM 3153 C C . ARG A 1 410 ? 39.397 -15.467 10.523 1.00 19.90 400 ARG A C 1
ATOM 3154 O O . ARG A 1 410 ? 38.837 -16.102 11.392 1.00 19.48 400 ARG A O 1
ATOM 3162 N N . SER A 1 411 ? 39.300 -15.788 9.239 1.00 17.91 401 SER A N 1
ATOM 3163 C CA . SER A 1 411 ? 38.660 -17.004 8.819 1.00 16.49 401 SER A CA 1
ATOM 3164 C C . SER A 1 411 ? 39.281 -17.404 7.533 1.00 15.48 401 SER A C 1
ATOM 3165 O O . SER A 1 411 ? 39.650 -16.537 6.781 1.00 15.05 401 SER A O 1
ATOM 3168 N N . ASN A 1 412 ? 39.270 -18.715 7.226 1.00 15.02 402 ASN A N 1
ATOM 3169 C CA . ASN A 1 412 ? 39.591 -19.179 5.881 1.00 15.40 402 ASN A CA 1
ATOM 3170 C C . ASN A 1 412 ? 38.376 -19.391 5.010 1.00 15.49 402 ASN A C 1
ATOM 3171 O O . ASN A 1 412 ? 38.479 -19.897 3.884 1.00 13.36 402 ASN A O 1
ATOM 3176 N N . PHE A 1 413 ? 37.213 -19.069 5.559 1.00 14.66 403 PHE A N 1
ATOM 3177 C CA . PHE A 1 413 ? 35.947 -19.284 4.869 1.00 15.86 403 PHE A CA 1
ATOM 3178 C C . PHE A 1 413 ? 35.282 -17.951 4.483 1.00 17.01 403 PHE A C 1
ATOM 3179 O O . PHE A 1 413 ? 34.968 -17.673 3.293 1.00 17.39 403 PHE A O 1
ATOM 3187 N N . VAL A 1 414 ? 35.066 -17.156 5.502 1.00 17.26 404 VAL A N 1
ATOM 3188 C CA . VAL A 1 414 ? 34.553 -15.808 5.289 1.00 17.67 404 VAL A CA 1
ATOM 3189 C C . VAL A 1 414 ? 35.685 -14.846 4.975 1.00 17.60 404 VAL A C 1
ATOM 3190 O O . VAL A 1 414 ? 36.538 -14.604 5.789 1.00 18.74 404 VAL A O 1
ATOM 3194 N N . ARG A 1 415 ? 35.653 -14.287 3.774 1.00 18.77 405 ARG A N 1
ATOM 3195 C CA . ARG A 1 415 ? 36.534 -13.205 3.407 1.00 20.83 405 ARG A CA 1
ATOM 3196 C C . ARG A 1 415 ? 35.759 -11.905 3.660 1.00 19.92 405 ARG A C 1
ATOM 3197 O O . ARG A 1 415 ? 34.900 -11.511 2.884 1.00 19.68 405 ARG A O 1
ATOM 3205 N N . GLY A 1 416 ? 35.991 -11.310 4.812 1.00 19.08 406 GLY A N 1
ATOM 3206 C CA . GLY A 1 416 ? 35.182 -10.160 5.227 1.00 20.60 406 GLY A CA 1
ATOM 3207 C C . GLY A 1 416 ? 35.806 -9.147 6.145 1.00 21.41 406 GLY A C 1
ATOM 3208 O O . GLY A 1 416 ? 37.033 -9.160 6.381 1.00 19.50 406 GLY A O 1
ATOM 3209 N N . TYR A 1 417 ? 34.964 -8.260 6.678 1.00 20.98 407 TYR A N 1
ATOM 3210 C CA . TYR A 1 417 ? 35.483 -7.089 7.390 1.00 20.21 407 TYR A CA 1
ATOM 3211 C C . TYR A 1 417 ? 34.604 -6.888 8.610 1.00 21.26 407 TYR A C 1
ATOM 3212 O O . TYR A 1 417 ? 33.389 -6.912 8.518 1.00 21.73 407 TYR A O 1
ATOM 3221 N N . ALA A 1 418 ? 35.215 -6.761 9.768 1.00 23.25 408 ALA A N 1
ATOM 3222 C CA . ALA A 1 418 ? 34.495 -6.626 11.039 1.00 23.05 408 ALA A CA 1
ATOM 3223 C C . ALA A 1 418 ? 34.186 -5.156 11.253 1.00 24.00 408 ALA A C 1
ATOM 3224 O O . ALA A 1 418 ? 33.216 -4.828 11.867 1.00 21.95 408 ALA A O 1
ATOM 3226 N N . LYS A 1 419 ? 34.983 -4.286 10.672 1.00 24.36 409 LYS A N 1
ATOM 3227 C CA . LYS A 1 419 ? 34.861 -2.829 10.904 1.00 25.68 409 LYS A CA 1
ATOM 3228 C C . LYS A 1 419 ? 35.598 -2.073 9.801 1.00 24.02 409 LYS A C 1
ATOM 3229 O O . LYS A 1 419 ? 36.651 -2.509 9.298 1.00 26.60 409 LYS A O 1
ATOM 3235 N N . MET A 1 420 ? 35.025 -0.984 9.330 1.00 24.63 410 MET A N 1
ATOM 3236 C CA . MET A 1 420 ? 35.684 -0.134 8.342 1.00 23.12 410 MET A CA 1
ATOM 3237 C C . MET A 1 420 ? 35.202 1.351 8.510 1.00 25.71 410 MET A C 1
ATOM 3238 O O . MET A 1 420 ? 34.006 1.690 8.275 1.00 24.67 410 MET A O 1
ATOM 3243 N N . MET A 1 421 ? 36.122 2.244 8.883 1.00 26.54 411 MET A N 1
ATOM 3244 C CA A MET A 1 421 ? 35.777 3.640 9.196 0.50 26.58 411 MET A CA 1
ATOM 3245 C CA B MET A 1 421 ? 35.699 3.617 9.188 0.50 27.09 411 MET A CA 1
ATOM 3246 C C . MET A 1 421 ? 35.734 4.434 7.915 1.00 26.53 411 MET A C 1
ATOM 3247 O O . MET A 1 421 ? 36.660 4.352 7.120 1.00 27.07 411 MET A O 1
ATOM 3256 N N . VAL A 1 422 ? 34.681 5.196 7.697 1.00 27.47 412 VAL A N 1
ATOM 3257 C CA . VAL A 1 422 ? 34.593 5.948 6.468 1.00 28.13 412 VAL A CA 1
ATOM 3258 C C . VAL A 1 422 ? 34.034 7.358 6.743 1.00 29.57 412 VAL A C 1
ATOM 3259 O O . VAL A 1 422 ? 33.411 7.586 7.750 1.00 28.40 412 VAL A O 1
ATOM 3263 N N . ARG A 1 423 ? 34.158 8.215 5.741 1.00 30.73 413 ARG A N 1
ATOM 3264 C CA . ARG A 1 423 ? 33.414 9.459 5.747 1.00 33.73 413 ARG A CA 1
ATOM 3265 C C . ARG A 1 423 ? 32.748 9.613 4.421 1.00 32.00 413 ARG A C 1
ATOM 3266 O O . ARG A 1 423 ? 33.371 9.374 3.426 1.00 32.08 413 ARG A O 1
ATOM 3274 N N . VAL A 1 424 ? 31.527 10.093 4.391 1.00 32.91 414 VAL A N 1
ATOM 3275 C CA . VAL A 1 424 ? 30.896 10.400 3.122 1.00 34.49 414 VAL A CA 1
ATOM 3276 C C . VAL A 1 424 ? 30.926 11.924 2.923 1.00 36.94 414 VAL A C 1
ATOM 3277 O O . VAL A 1 424 ? 30.900 12.705 3.894 1.00 36.19 414 VAL A O 1
ATOM 3281 N N . HIS A 1 425 ? 31.031 12.301 1.655 1.00 40.15 415 HIS A N 1
ATOM 3282 C CA . HIS A 1 425 ? 31.058 13.688 1.179 1.00 42.28 415 HIS A CA 1
ATOM 3283 C C . HIS A 1 425 ? 29.890 13.882 0.204 1.00 43.59 415 HIS A C 1
ATOM 3284 O O . HIS A 1 425 ? 29.705 13.069 -0.707 1.00 40.65 415 HIS A O 1
ATOM 3291 N N . ALA A 1 426 ? 29.085 14.945 0.447 1.00 45.58 416 ALA A N 1
ATOM 3292 C CA . ALA A 1 426 ? 28.077 15.473 -0.481 1.00 46.61 416 ALA A CA 1
ATOM 3293 C C . ALA A 1 426 ? 28.696 15.805 -1.843 1.00 47.97 416 ALA A C 1
ATOM 3294 O O . ALA A 1 426 ? 28.020 15.687 -2.885 1.00 48.74 416 ALA A O 1
#

InterPro domains:
  IPR001128 Cytochrome P450 [PF00067] (223-389)
  IPR002397 Cytochrome P450, B-class [PR00359] (104-115)
  IPR002397 Cytochrome P450, B-class [PR00359] (167-182)
  IPR002397 Cytochrome P450, B-class [PR00359] (210-232)
  IPR002397 Cytochrome P450, B-class [PR00359] (290-301)
  IPR002397 Cytochrome P450, B-class [PR00359] (307-334)
  IPR002397 Cytochrome P450, B-class [PR00359] (335-350)
  IPR002397 Cytochrome P450, B-class [PR00359] (357-366)
  IPR002397 Cytochrome P450, B-class [PR00359] (366-377)
  IPR017972 Cytochrome P450, conserved site [PS00086] (359-368)
  IPR036396 Cytochrome P450 superfamily [G3DSA:1.10.630.10] (1-416)
  IPR036396 Cytochrome P450 superfamily [SSF48264] (27-414)

Sequence (404 aa):
QSAAATMPLDSIDVSIPELFYNDSVGEYFKRLRKDDPVHYCADSAFGPYWSITKYNDIMMHVDTNHDIFSSDAGYGGIIIDDGILDLPNFIAMDRPRHDEQQRRKAVSPIVAPANLAALEGTIRERVSKTLDGLPVGEEFDWVDRVSIEIITTQMLATLFDFPFEERRKLTRWSDVTTAAPGGGVVESWDQRKKTELLECAAYFQVLWNERVNKDPGNDLISMLAHSPATRNMTPEEYLGNVLLLIVGGNDTTRRNSMTGGVLALHKNPDQFAKLKANPALVETMVPEIIIIRWQTPLAHMRRTAIADSELGGKTIRKGDKVVMWYYSGNRDDEVIDRPEEFIIDRPRPRQHLSFGFGIHRCVGNRLAEMQLRILWEEILTRRFSRIEVMAEPEERVRSNFVRGYAKMMMVRVHA

Foldseek 3Di:
DDQLQDDDLQVDDLFQLVCLQVVVSLSNLVSCVPPPQFGWHCDDPLHTATEHFAQVLLQVQLACCVFWPQALVLQGKASHRDDLPFDALNSDDPPVNVLLLVLQLLLVPVVLLVQLLVVLLVQLLVLVVPDDFPDKDWCLVSPLQRSLLVLLCSQAVPPRVPSVLLVLLLDLVPDAAPPVSDPHPVVSVVSLVVVLVSLVVSLVVQLPDQADSHSSNSSSPPPSNPPPDSSSVSSSSNNVSNVRRQLLSFLLVQLQVQCQVVVVQVVVCLVPVVLLLQLSLLSCLQQLQFQKIKTAGQAWDDTPNDIDHHGHIYIYGQNSNQQHCVQDPNSNHRHSDDPCSNPGASQHDHPSGNSNPVSSSSSSSSNVSSLSVPFPGKHFDDDFRFDSGNTGSGGPTTMIHTHD

Solvent-accessible surface area: 17485 Å² total; per-residue (Å²): 149,65,65,11,78,112,20,95,49,131,65,3,27,1,1,78,43,72,11,9,57,69,57,27,0,20,88,14,1,103,30,0,30,146,61,20,43,1,2,85,10,79,120,22,98,39,24,68,1,21,0,0,0,33,12,82,30,0,59,67,0,6,59,46,34,110,41,0,0,2,48,66,71,112,14,7,18,43,0,83,77,58,214,80,144,44,20,66,12,43,6,20,33,120,119,124,1,25,124,13,34,130,15,0,34,46,4,36,36,94,85,19,9,66,53,11,73,50,46,2,67,102,32,0,22,157,20,3,101,50,10,32,87,46,109,95,18,27,0,5,80,89,0,0,50,30,0,0,0,5,5,1,0,6,6,0,74,1,42,57,145,59,41,105,77,0,16,80,14,8,74,0,30,107,14,46,51,83,60,80,59,2,150,37,124,101,55,46,83,62,24,1,91,96,0,26,60,46,1,64,81,7,41,89,99,34,48,127,140,135,75,36,71,8,1,1,2,38,2,11,74,28,106,72,11,209,128,33,59,92,90,36,8,7,5,1,1,7,35,17,0,50,40,17,10,49,25,3,34,4,4,0,0,0,0,2,3,0,8,56,101,45,89,110,24,18,55,86,0,92,92,68,71,78,30,4,75,38,0,0,0,0,3,5,2,35,0,0,8,32,0,0,19,4,8,9,1,60,42,82,17,115,15,55,79,67,40,0,131,151,53,31,19,0,0,0,0,9,17,0,0,0,19,2,108,110,36,7,102,136,11,118,71,6,26,0,58,27,133,176,14,116,68,6,0,13,43,6,60,17,27,27,118,48,18,20,29,107,6,16,8,14,2,3,57,5,0,2,65,21,0,32,102,61,13,43,110,11,34,14,59,57,121,9,90,33,46,138,22,9,43,21,22,5,7,63,100,1,49,0,74,0,53,106

CATH classification: 1.10.630.10

Radius of gyration: 21.23 Å; Cα contacts (8 Å, |Δi|>4): 697; chains: 1; bounding box: 66×58×48 Å

B-factor: mean 27.35, std 10.42, range [2.84, 70.13]

=== Feature glossary ===
Annotated list of the representations used here:

Nearest PDB structures. The Foldseek neighbor list gives the closest experimentally determined structures in the PDB, ranked by structural alignment. TM-score near 1 means near-identical fold; near 0.3 means only rough topology match. This is how one finds what a novel AlphaFold prediction most resembles in the solved-structure universe.

Foldseek 3Di. Foldseek's 3Di representation compresses backbone geometry into a per-residue letter drawn from a learned twenty-state alphabet. It captures the tertiary interaction pattern around each residue — which residues are packed against it in space, regardless of where they are in sequence.

Radius of gyration, Cα contacts, bounding box. Radius of gyration (Rg) is the root-mean-square distance of Cα atoms from their centroid — a single number for overall size and compactness. A globular domain of N residues has Rg ≈ 2.2·N^0.38 Å; an extended or disordered chain has a much larger Rg. The Cα contact count is the number of residue pairs whose Cα atoms are within 8 Å and are more than four positions apart in sequence — a standard proxy for tertiary packing density. The bounding box is the smallest axis-aligned box enclosing all Cα atoms.

InterPro / GO / CATH / organism. The annotation block draws on four external resources. InterPro: which protein families and domains the sequence belongs to. GO: standardized terms for what the protein does, what process it participates in, and where in the cell it acts. CATH: which structural fold it has in the CATH hierarchy. Organism: the species of origin.

mmCIF coordinates. The mmCIF block holds the 3D Cartesian coordinates of each backbone atom (N, Cα, C, O) in ångströms. mmCIF is the PDB's canonical archive format — a tagged-loop text representation of the atomic model.

pLDDT. pLDDT is the predicted lDDT-Cα score: AlphaFold's confidence that the local environment of each residue (all inter-atomic distances within 15 Å) is correctly placed. It is a per-residue number between 0 and 100, with higher meaning more reliable.

Backbone torsions (φ/ψ). φ (phi) and ψ (psi) are the two rotatable backbone dihedrals per residue: φ is the C(i-1)–N–Cα–C torsion, ψ is the N–Cα–C–N(i+1) torsion, both in degrees on (−180°, 180°]. α-helical residues cluster near (−60°, −45°); β-strand residues near (−120°, +130°). A Ramachandran plot is simply a scatter of (φ, ψ) for every residue.

B-factor. For experimental (PDB) structures, the B-factor (temperature factor) quantifies the positional spread of each atom in the crystal — a combination of thermal vibration and static disorder — in units of Å². High B-factors mark flexible loops or poorly resolved regions; low B-factors mark the rigid, well-ordered core.

Secondary structure (3-state, P-SEA). SS3 is a coarse helix/strand/coil call (letters a/b/c) made by the P-SEA algorithm from inter-Cα distances and dihedrals. It is less detailed than DSSP but needs only Cα positions.

Predicted aligned error. Predicted aligned error is AlphaFold's pairwise confidence. Unlike pLDDT (per-residue), PAE is per-residue-pair and captures whether two parts of the structure are correctly placed relative to each other. Units are ångströms of expected positional error.

Solvent-accessible surface area. Solvent-accessible surface area (SASA) is the area in Å² traced out by the centre of a 1.4 Å probe sphere (a water molecule) rolled over the protein's van der Waals surface (Shrake–Rupley / Lee–Richards construction). Buried residues have near-zero SASA; fully exposed residues can exceed 200 Å². The total SASA scales roughly with the number of surface residues.

Secondary structure (8-state, DSSP). The SS8 string is DSSP's per-residue secondary-structure call. α-helix (H) means an i→i+4 H-bond ladder; β-strand (E) means the residue participates in a β-sheet; 3₁₀ (G) and π (I) are tighter and wider helices; T/S are turns/bends; '-' is loop.

Rendered structure images. Structure images are PyMOL renders from six orthogonal camera directions. Cartoon representation draws helices as coils and strands as arrows; sticks shows the backbone as bonds; surface shows the solvent-excluded envelope. Rainbow coloring maps sequence position to hue (blue→red, N→C); chain coloring assigns a distinct color per polypeptide.

Sequence. The amino-acid sequence is the protein's primary structure: the linear order of residues from the N-terminus to the C-terminus, written in one-letter code. Everything else here — the 3D coordinates, the secondary structure, the domain annotations — is ultimately a consequence of this string.

Contact-map, Ramachandran, and PAE plots. Three diagnostic plots accompany the record. The Cα contact map visualizes the tertiary structure as a 2D adjacency matrix (8 Å cutoff, sequence-local contacts suppressed). The Ramachandran plot shows the distribution of backbone (φ, ψ) torsions, with points in the α and β basins reflecting secondary structure content. The PAE plot shows AlphaFold's inter-residue confidence as a color matrix.